Protein AF-0000000071890503 (afdb_homodimer)

InterPro domains:
  IPR001087 GDSL lipase/esterase [PF00657] (41-339)
  IPR035669 GDSL lipase/esterase-like, plant [cd01837] (39-349)
  IPR036514 SGNH hydrolase superfamily [G3DSA:3.40.50.1110] (27-346)
  IPR051058 GDSL Esterase/Lipase Enzyme [PTHR45648] (38-359)

Structure (mmCIF, N/CA/C/O backbone):
data_AF-0000000071890503-model_v1
#
loop_
_entity.id
_entity.type
_entity.pdbx_description
1 polymer 'GDSL esterase/lipase'
#
loop_
_atom_site.group_PDB
_atom_site.id
_atom_site.type_symbol
_atom_site.label_atom_id
_atom_site.label_alt_id
_atom_site.label_comp_id
_atom_site.label_asym_id
_atom_site.label_entity_id
_atom_site.label_seq_id
_atom_site.pdbx_PDB_ins_code
_atom_site.Cartn_x
_atom_site.Cartn_y
_atom_site.Cartn_z
_atom_site.occupancy
_atom_site.B_iso_or_equiv
_atom_site.auth_seq_id
_atom_site.auth_comp_id
_atom_site.auth_asym_id
_atom_site.auth_atom_id
_atom_site.pdbx_PDB_model_num
ATOM 1 N N . MET A 1 1 ? -29.281 -28.828 94.938 1 27.36 1 MET A N 1
ATOM 2 C CA . MET A 1 1 ? -28.656 -27.562 94.562 1 27.36 1 MET A CA 1
ATOM 3 C C . MET A 1 1 ? -28 -27.656 93.188 1 27.36 1 MET A C 1
ATOM 5 O O . MET A 1 1 ? -26.859 -28.125 93.062 1 27.36 1 MET A O 1
ATOM 9 N N . GLY A 1 2 ? -28.766 -28.156 92.25 1 29.73 2 GLY A N 1
ATOM 10 C CA . GLY A 1 2 ? -28.672 -28.719 90.875 1 29.73 2 GLY A CA 1
ATOM 11 C C . GLY A 1 2 ? -28.141 -27.75 89.875 1 29.73 2 GLY A C 1
ATOM 12 O O . GLY A 1 2 ? -28.641 -26.625 89.75 1 29.73 2 GLY A O 1
ATOM 13 N N . THR A 1 3 ? -26.781 -27.812 89.625 1 27.97 3 THR A N 1
ATOM 14 C CA . THR A 1 3 ? -25.75 -27.078 88.938 1 27.97 3 THR A CA 1
ATOM 15 C C . THR A 1 3 ? -26.109 -26.906 87.438 1 27.97 3 THR A C 1
ATOM 17 O O . THR A 1 3 ? -26.375 -27.891 86.75 1 27.97 3 THR A O 1
ATOM 20 N N . ASN A 1 4 ? -26.781 -25.828 87.062 1 25.95 4 ASN A N 1
ATOM 21 C CA . ASN A 1 4 ? -27.359 -25.344 85.812 1 25.95 4 ASN A CA 1
ATOM 22 C C . ASN A 1 4 ? -26.297 -25.109 84.75 1 25.95 4 ASN A C 1
ATOM 24 O O . ASN A 1 4 ? -25.594 -24.109 84.75 1 25.95 4 ASN A O 1
ATOM 28 N N . ASP A 1 5 ? -25.531 -26.094 84.375 1 23.98 5 ASP A N 1
ATOM 29 C CA . ASP A 1 5 ? -24.359 -26.031 83.5 1 23.98 5 ASP A CA 1
ATOM 30 C C . ASP A 1 5 ? -24.766 -25.562 82.062 1 23.98 5 ASP A C 1
ATOM 32 O O . ASP A 1 5 ? -25.422 -26.297 81.375 1 23.98 5 ASP A O 1
ATOM 36 N N . ARG A 1 6 ? -25.234 -24.359 81.938 1 25.8 6 ARG A N 1
ATOM 37 C CA . ARG A 1 6 ? -25.672 -23.844 80.688 1 25.8 6 ARG A CA 1
ATOM 38 C C . ARG A 1 6 ? -24.547 -23.938 79.625 1 25.8 6 ARG A C 1
ATOM 40 O O . ARG A 1 6 ? -23.406 -23.594 79.938 1 25.8 6 ARG A O 1
ATOM 47 N N . ALA A 1 7 ? -24.641 -24.859 78.562 1 24.58 7 ALA A N 1
ATOM 48 C CA . ALA A 1 7 ? -23.969 -25.266 77.312 1 24.58 7 ALA A CA 1
ATOM 49 C C . ALA A 1 7 ? -23.766 -24.078 76.375 1 24.58 7 ALA A C 1
ATOM 51 O O . ALA A 1 7 ? -24.75 -23.484 75.938 1 24.58 7 ALA A O 1
ATOM 52 N N . ALA A 1 8 ? -22.719 -23.203 76.625 1 25.36 8 ALA A N 1
ATOM 53 C CA . ALA A 1 8 ? -22.375 -22.078 75.75 1 25.36 8 ALA A CA 1
ATOM 54 C C . ALA A 1 8 ? -22.188 -22.5 74.312 1 25.36 8 ALA A C 1
ATOM 56 O O . ALA A 1 8 ? -21.328 -23.359 74 1 25.36 8 ALA A O 1
ATOM 57 N N . ILE A 1 9 ? -23.219 -22.609 73.5 1 24.77 9 ILE A N 1
ATOM 58 C CA . ILE A 1 9 ? -23.328 -22.953 72.062 1 24.77 9 ILE A CA 1
ATOM 59 C C . ILE A 1 9 ? -22.438 -22.031 71.25 1 24.77 9 ILE A C 1
ATOM 61 O O . ILE A 1 9 ? -22.625 -20.812 71.25 1 24.77 9 ILE A O 1
ATOM 65 N N . SER A 1 10 ? -21.078 -22.172 71.312 1 24.64 10 SER A N 1
ATOM 66 C CA . SER A 1 10 ? -20.156 -21.422 70.438 1 24.64 10 SER A CA 1
ATOM 67 C C . SER A 1 10 ? -20.578 -21.516 69 1 24.64 10 SER A C 1
ATOM 69 O O . SER A 1 10 ? -20.672 -22.609 68.438 1 24.64 10 SER A O 1
ATOM 71 N N . LEU A 1 11 ? -21.438 -20.641 68.5 1 27.09 11 LEU A N 1
ATOM 72 C CA . LEU A 1 11 ? -21.875 -20.438 67.125 1 27.09 11 LEU A CA 1
ATOM 73 C C . LEU A 1 11 ? -20.688 -20.156 66.25 1 27.09 11 LEU A C 1
ATOM 75 O O . LEU A 1 11 ? -19.969 -19.172 66.438 1 27.09 11 LEU A O 1
ATOM 79 N N . VAL A 1 12 ? -19.875 -21.141 65.875 1 27.2 12 VAL A N 1
ATOM 80 C CA . VAL A 1 12 ? -18.844 -21.062 64.812 1 27.2 12 VAL A CA 1
ATOM 81 C C . VAL A 1 12 ? -19.422 -20.5 63.531 1 27.2 12 VAL A C 1
ATOM 83 O O . VAL A 1 12 ? -20.344 -21.094 62.969 1 27.2 12 VAL A O 1
ATOM 86 N N . PHE A 1 13 ? -19.531 -19.156 63.438 1 28.05 13 PHE A N 1
ATOM 87 C CA . PHE A 1 13 ? -19.906 -18.484 62.219 1 28.05 13 PHE A CA 1
ATOM 88 C C . PHE A 1 13 ? -19 -18.891 61.062 1 28.05 13 PHE A C 1
ATOM 90 O O . PHE A 1 13 ? -17.766 -18.734 61.156 1 28.05 13 PHE A O 1
ATOM 97 N N . LEU A 1 14 ? -19.234 -20 60.438 1 27.98 14 LEU A N 1
ATOM 98 C CA . LEU A 1 14 ? -18.656 -20.422 59.156 1 27.98 14 LEU A CA 1
ATOM 99 C C . LEU A 1 14 ? -18.797 -19.328 58.125 1 27.98 14 LEU A C 1
ATOM 101 O O . LEU A 1 14 ? -19.922 -18.969 57.719 1 27.98 14 LEU A O 1
ATOM 105 N N . PHE A 1 15 ? -17.969 -18.281 58.25 1 30.55 15 PHE A N 1
ATOM 106 C CA . PHE A 1 15 ? -17.938 -17.297 57.188 1 30.55 15 PHE A CA 1
ATOM 107 C C . PHE A 1 15 ? -17.641 -17.984 55.844 1 30.55 15 PHE A C 1
ATOM 109 O O . PHE A 1 15 ? -16.609 -18.609 55.688 1 30.55 15 PHE A O 1
ATOM 116 N N . LEU A 1 16 ? -18.656 -18.531 55.219 1 29 16 LEU A N 1
ATOM 117 C CA . LEU A 1 16 ? -18.656 -18.938 53.812 1 29 16 LEU A CA 1
ATOM 118 C C . LEU A 1 16 ? -18.156 -17.812 52.938 1 29 16 LEU A C 1
ATOM 120 O O . LEU A 1 16 ? -18.781 -16.75 52.844 1 29 16 LEU A O 1
ATOM 124 N N . VAL A 1 17 ? -16.828 -17.656 52.906 1 31.91 17 VAL A N 1
ATOM 125 C CA . VAL A 1 17 ? -16.266 -16.781 51.906 1 31.91 17 VAL A CA 1
ATOM 126 C C . VAL A 1 17 ? -16.781 -17.188 50.531 1 31.91 17 VAL A C 1
ATOM 128 O O . VAL A 1 17 ? -16.516 -18.312 50.062 1 31.91 17 VAL A O 1
ATOM 131 N N . CYS A 1 18 ? -17.984 -16.75 50.156 1 29.52 18 CYS A N 1
ATOM 132 C CA . CYS A 1 18 ? -18.438 -16.812 48.781 1 29.52 18 CYS A CA 1
ATOM 133 C C . CYS A 1 18 ? -17.406 -16.219 47.844 1 29.52 18 CYS A C 1
ATOM 135 O O . CYS A 1 18 ? -17.109 -15.023 47.906 1 29.52 18 CYS A O 1
ATOM 137 N N . MET A 1 19 ? -16.391 -17.031 47.562 1 31.47 19 MET A N 1
ATOM 138 C CA . MET A 1 19 ? -15.547 -16.672 46.438 1 31.47 19 MET A CA 1
ATOM 139 C C . MET A 1 19 ? -16.406 -16.297 45.219 1 31.47 19 MET A C 1
ATOM 141 O O . MET A 1 19 ? -17.141 -17.141 44.688 1 31.47 19 MET A O 1
ATOM 145 N N . ALA A 1 20 ? -16.906 -15.047 45.188 1 32.53 20 ALA A N 1
ATOM 146 C CA . ALA A 1 20 ? -17.406 -14.492 43.906 1 32.53 20 ALA A CA 1
ATOM 147 C C . ALA A 1 20 ? -16.438 -14.742 42.781 1 32.53 20 ALA A C 1
ATOM 149 O O . ALA A 1 20 ? -15.328 -14.195 42.75 1 32.53 20 ALA A O 1
ATOM 150 N N . SER A 1 21 ? -16.484 -15.961 42.312 1 31.5 21 SER A N 1
ATOM 151 C CA . SER A 1 21 ? -15.828 -16.141 41.031 1 31.5 21 SER A CA 1
ATOM 152 C C . SER A 1 21 ? -16.25 -15.062 40.031 1 31.5 21 SER A C 1
ATOM 154 O O . SER A 1 21 ? -17.422 -14.953 39.688 1 31.5 21 SER A O 1
ATOM 156 N N . ARG A 1 22 ? -15.672 -13.898 40.156 1 32.53 22 ARG A N 1
ATOM 157 C CA . ARG A 1 22 ? -15.805 -13.008 39.031 1 32.53 22 ARG A CA 1
ATOM 158 C C . ARG A 1 22 ? -15.539 -13.75 37.719 1 32.53 22 ARG A C 1
ATOM 160 O O . ARG A 1 22 ? -14.438 -14.234 37.469 1 32.53 22 ARG A O 1
ATOM 167 N N . SER A 1 23 ? -16.609 -14.375 37.281 1 32.94 23 SER A N 1
ATOM 168 C CA . SER A 1 23 ? -16.531 -14.727 35.875 1 32.94 23 SER A CA 1
ATOM 169 C C . SER A 1 23 ? -16.078 -13.531 35.031 1 32.94 23 SER A C 1
ATOM 171 O O . SER A 1 23 ? -16.766 -12.508 34.969 1 32.94 23 SER A O 1
ATOM 173 N N . SER A 1 24 ? -14.812 -13.336 35 1 34.53 24 SER A N 1
ATOM 174 C CA . SER A 1 24 ? -14.352 -12.469 33.906 1 34.53 24 SER A CA 1
ATOM 175 C C . SER A 1 24 ? -15.016 -12.82 32.594 1 34.53 24 SER A C 1
ATOM 177 O O . SER A 1 24 ? -14.781 -13.898 32.062 1 34.53 24 SER A O 1
ATOM 179 N N . CYS A 1 25 ? -16.234 -12.383 32.469 1 33.06 25 CYS A N 1
ATOM 180 C CA . CYS A 1 25 ? -16.703 -12.328 31.078 1 33.06 25 CYS A CA 1
ATOM 181 C C . CYS A 1 25 ? -15.664 -11.672 30.172 1 33.06 25 CYS A C 1
ATOM 183 O O . CYS A 1 25 ? -15.492 -10.453 30.203 1 33.06 25 CYS A O 1
ATOM 185 N N . SER A 1 26 ? -14.594 -12.383 30.047 1 34.53 26 SER A N 1
ATOM 186 C CA . SER A 1 26 ? -13.867 -11.953 28.844 1 34.53 26 SER A CA 1
ATOM 187 C C . SER A 1 26 ? -14.805 -11.773 27.656 1 34.53 26 SER A C 1
ATOM 189 O O . SER A 1 26 ? -15.469 -12.719 27.234 1 34.53 26 SER A O 1
ATOM 191 N N . LEU A 1 27 ? -15.523 -10.695 27.672 1 33.91 27 LEU A N 1
ATOM 192 C CA . LEU A 1 27 ? -16.078 -10.344 26.359 1 33.91 27 LEU A CA 1
ATOM 193 C C . LEU A 1 27 ? -15.078 -10.648 25.25 1 33.91 27 LEU A C 1
ATOM 195 O O . LEU A 1 27 ? -14.086 -9.938 25.094 1 33.91 27 LEU A O 1
ATOM 199 N N . GLY A 1 28 ? -14.836 -11.922 25.031 1 34.84 28 GLY A N 1
ATOM 200 C CA . GLY A 1 28 ? -14.211 -12.227 23.766 1 34.84 28 GLY A CA 1
ATOM 201 C C . GLY A 1 28 ? -14.781 -11.414 22.609 1 34.84 28 GLY A C 1
ATOM 202 O O . GLY A 1 28 ? -15.977 -11.477 22.344 1 34.84 28 GLY A O 1
ATOM 203 N N . SER A 1 29 ? -14.375 -10.219 22.438 1 37.06 29 SER A N 1
ATOM 204 C CA . SER A 1 29 ? -14.68 -9.648 21.125 1 37.06 29 SER A CA 1
ATOM 205 C C . SER A 1 29 ? -14.711 -10.727 20.047 1 37.06 29 SER A C 1
ATOM 207 O O . SER A 1 29 ? -13.695 -11.383 19.797 1 37.06 29 SER A O 1
ATOM 209 N N . SER A 1 30 ? -15.742 -11.43 20 1 38.72 30 SER A N 1
ATOM 210 C CA . SER A 1 30 ? -15.906 -12.352 18.875 1 38.72 30 SER A CA 1
ATOM 211 C C . SER A 1 30 ? -15.422 -11.727 17.578 1 38.72 30 SER A C 1
ATOM 213 O O . SER A 1 30 ? -16.062 -10.828 17.031 1 38.72 30 SER A O 1
ATOM 215 N N . GLU A 1 31 ? -14.266 -11.516 17.5 1 43.81 31 GLU A N 1
ATOM 216 C CA . GLU A 1 31 ? -13.812 -11.203 16.141 1 43.81 31 GLU A CA 1
ATOM 217 C C . GLU A 1 31 ? -14.602 -12 15.109 1 43.81 31 GLU A C 1
ATOM 219 O O . GLU A 1 31 ? -14.695 -13.227 15.195 1 43.81 31 GLU A O 1
ATOM 224 N N . VAL A 1 32 ? -15.664 -11.492 14.633 1 46.5 32 VAL A N 1
ATOM 225 C CA . VAL A 1 32 ? -16.375 -12.094 13.516 1 46.5 32 VAL A CA 1
ATOM 226 C C . VAL A 1 32 ? -15.383 -12.727 12.547 1 46.5 32 VAL A C 1
ATOM 228 O O . VAL A 1 32 ? -14.562 -12.031 11.945 1 46.5 32 VAL A O 1
ATOM 231 N N . GLN A 1 33 ? -15.008 -13.914 12.93 1 51.62 33 GLN A N 1
ATOM 232 C CA . GLN A 1 33 ? -14.141 -14.656 12.023 1 51.62 33 GLN A CA 1
ATOM 233 C C . GLN A 1 33 ? -14.805 -14.844 10.664 1 51.62 33 GLN A C 1
ATOM 235 O O . GLN A 1 33 ? -15.898 -15.406 10.57 1 51.62 33 GLN A O 1
ATOM 240 N N . ARG A 1 34 ? -14.484 -14.047 9.617 1 61.59 34 ARG A N 1
ATOM 241 C CA . ARG A 1 34 ? -14.914 -14.273 8.242 1 61.59 34 ARG A CA 1
ATOM 242 C C . ARG A 1 34 ? -14.68 -15.719 7.824 1 61.59 34 ARG A C 1
ATOM 244 O O . ARG A 1 34 ? -13.594 -16.266 8.039 1 61.59 34 ARG A O 1
ATOM 251 N N . ARG A 1 35 ? -15.719 -16.406 7.527 1 79.56 35 ARG A N 1
ATOM 252 C CA . ARG A 1 35 ? -15.633 -17.75 6.969 1 79.56 35 ARG A CA 1
ATOM 253 C C . ARG A 1 35 ? -15.211 -17.719 5.504 1 79.56 35 ARG A C 1
ATOM 255 O O . ARG A 1 35 ? -15.586 -16.797 4.773 1 79.56 35 ARG A O 1
ATOM 262 N N . SER A 1 36 ? -14.375 -18.672 5.133 1 90.06 36 SER A N 1
ATOM 263 C CA . SER A 1 36 ? -13.953 -18.781 3.74 1 90.06 36 SER A CA 1
ATOM 264 C C . SER A 1 36 ? -15.156 -18.969 2.816 1 90.06 36 SER A C 1
ATOM 266 O O . SER A 1 36 ? -16.125 -19.656 3.176 1 90.06 36 SER A O 1
ATOM 268 N N . VAL A 1 37 ? -15.055 -18.375 1.689 1 93.75 37 VAL A N 1
ATOM 269 C CA . VAL A 1 37 ? -16.172 -18.391 0.752 1 93.75 37 VAL A CA 1
ATOM 270 C C . VAL A 1 37 ? -16.109 -19.656 -0.095 1 93.75 37 VAL A C 1
ATOM 272 O O . VAL A 1 37 ? -17.047 -19.969 -0.827 1 93.75 37 VAL A O 1
ATOM 275 N N . VAL A 1 38 ? -14.984 -20.422 -0.048 1 96.38 38 VAL A N 1
ATOM 276 C CA . VAL A 1 38 ? -14.789 -21.719 -0.678 1 96.38 38 VAL A CA 1
ATOM 277 C C . VAL A 1 38 ? -14.203 -22.703 0.334 1 96.38 38 VAL A C 1
ATOM 279 O O . VAL A 1 38 ? -13.578 -22.297 1.316 1 96.38 38 VAL A O 1
ATOM 282 N N . PRO A 1 39 ? -14.438 -23.969 0.102 1 95.38 39 PRO A N 1
ATOM 283 C CA . PRO A 1 39 ? -13.945 -24.938 1.093 1 95.38 39 PRO A CA 1
ATOM 284 C C . PRO A 1 39 ? -12.422 -25 1.157 1 95.38 39 PRO A C 1
ATOM 286 O O . PRO A 1 39 ? -11.852 -25.125 2.242 1 95.38 39 PRO A O 1
ATOM 289 N N . SER A 1 40 ? -11.812 -24.969 -0.055 1 97.25 40 SER A N 1
ATOM 290 C CA . SER A 1 40 ? -10.367 -25.141 -0.14 1 97.25 40 SER A CA 1
ATOM 291 C C . SER A 1 40 ? -9.781 -24.344 -1.293 1 97.25 40 SER A C 1
ATOM 293 O O . SER A 1 40 ? -10.516 -23.906 -2.186 1 97.25 40 SER A O 1
ATOM 295 N N . ILE A 1 41 ? -8.508 -24.109 -1.149 1 98.69 41 ILE A N 1
ATOM 296 C CA . ILE A 1 41 ? -7.742 -23.578 -2.268 1 98.69 41 ILE A CA 1
ATOM 297 C C . ILE A 1 41 ? -6.582 -24.516 -2.594 1 98.69 41 ILE A C 1
ATOM 299 O O . ILE A 1 41 ? -5.828 -24.906 -1.702 1 98.69 41 ILE A O 1
ATOM 303 N N . TYR A 1 42 ? -6.473 -24.922 -3.826 1 98.94 42 TYR A N 1
ATOM 304 C CA . TYR A 1 42 ? -5.375 -25.719 -4.348 1 98.94 42 TYR A CA 1
ATOM 305 C C . TYR A 1 42 ? -4.52 -24.922 -5.316 1 98.94 42 TYR A C 1
ATOM 307 O O . TYR A 1 42 ? -5.031 -24.375 -6.297 1 98.94 42 TYR A O 1
ATOM 315 N N . VAL A 1 43 ? -3.184 -24.875 -5.027 1 98.94 43 VAL A N 1
ATOM 316 C CA . VAL A 1 43 ? -2.307 -23.953 -5.746 1 98.94 43 VAL A CA 1
ATOM 317 C C . VAL A 1 43 ? -1.252 -24.75 -6.516 1 98.94 43 VAL A C 1
ATOM 319 O O . VAL A 1 43 ? -0.627 -25.656 -5.969 1 98.94 43 VAL A O 1
ATOM 322 N N . PHE A 1 44 ? -1.066 -24.422 -7.773 1 98.94 44 PHE A N 1
ATOM 323 C CA . PHE A 1 44 ? -0.078 -25.016 -8.672 1 98.94 44 PHE A CA 1
ATOM 324 C C . PHE A 1 44 ? 0.753 -23.922 -9.344 1 98.94 44 PHE A C 1
ATOM 326 O O . PHE A 1 44 ? 0.245 -22.844 -9.641 1 98.94 44 PHE A O 1
ATOM 333 N N . GLY A 1 45 ? 2.012 -24.25 -9.508 1 98.81 45 GLY A N 1
ATOM 334 C CA . GLY A 1 45 ? 2.713 -23.25 -10.289 1 98.81 45 GLY A CA 1
ATOM 335 C C . GLY A 1 45 ? 4.168 -23.094 -9.891 1 98.81 45 GLY A C 1
ATOM 336 O O . GLY A 1 45 ? 4.863 -24.078 -9.664 1 98.81 45 GLY A O 1
ATOM 337 N N . ASP A 1 46 ? 4.602 -21.875 -9.938 1 98.62 46 ASP A N 1
ATOM 338 C CA . ASP A 1 46 ? 6.016 -21.531 -9.859 1 98.62 46 ASP A CA 1
ATOM 339 C C . ASP A 1 46 ? 6.312 -20.688 -8.625 1 98.62 46 ASP A C 1
ATOM 341 O O . ASP A 1 46 ? 5.609 -20.797 -7.613 1 98.62 46 ASP A O 1
ATOM 345 N N . SER A 1 47 ? 7.43 -19.938 -8.656 1 98.56 47 SER A N 1
ATOM 346 C CA . SER A 1 47 ? 7.953 -19.234 -7.496 1 98.56 47 SER A CA 1
ATOM 347 C C . SER A 1 47 ? 7.012 -18.109 -7.062 1 98.56 47 SER A C 1
ATOM 349 O O . SER A 1 47 ? 7.062 -17.656 -5.918 1 98.56 47 SER A O 1
ATOM 351 N N . LEU A 1 48 ? 6.098 -17.625 -7.938 1 98.5 48 LEU A N 1
ATOM 352 C CA . LEU A 1 48 ? 5.184 -16.547 -7.605 1 98.5 48 LEU A CA 1
ATOM 353 C C . LEU A 1 48 ? 4.137 -17 -6.594 1 98.5 48 LEU A C 1
ATOM 355 O O . LEU A 1 48 ? 3.49 -16.172 -5.945 1 98.5 48 LEU A O 1
ATOM 359 N N . VAL A 1 49 ? 3.975 -18.406 -6.516 1 98.75 49 VAL A N 1
ATOM 360 C CA . VAL A 1 49 ? 2.893 -18.906 -5.668 1 98.75 49 VAL A CA 1
ATOM 361 C C . VAL A 1 49 ? 3.395 -20.062 -4.812 1 98.75 49 VAL A C 1
ATOM 363 O O . VAL A 1 49 ? 2.613 -20.703 -4.109 1 98.75 49 VAL A O 1
ATOM 366 N N . ASP A 1 50 ? 4.699 -20.359 -4.863 1 98.75 50 ASP A N 1
ATOM 367 C CA . ASP A 1 50 ? 5.281 -21.359 -3.967 1 98.75 50 ASP A CA 1
ATOM 368 C C . ASP A 1 50 ? 5.324 -20.844 -2.531 1 98.75 50 ASP A C 1
ATOM 370 O O . ASP A 1 50 ? 5.918 -19.797 -2.26 1 98.75 50 ASP A O 1
ATOM 374 N N . VAL A 1 51 ? 4.754 -21.625 -1.667 1 98.25 51 VAL A N 1
ATOM 375 C CA . VAL A 1 51 ? 4.688 -21.172 -0.283 1 98.25 51 VAL A CA 1
ATOM 376 C C . VAL A 1 51 ? 5.672 -21.969 0.571 1 98.25 51 VAL A C 1
ATOM 378 O O . VAL A 1 51 ? 5.559 -22 1.799 1 98.25 51 VAL A O 1
ATOM 381 N N . GLY A 1 52 ? 6.562 -22.75 -0.12 1 98 52 GLY A N 1
ATOM 382 C CA . GLY A 1 52 ? 7.605 -23.344 0.704 1 98 52 GLY A CA 1
ATOM 383 C C . GLY A 1 52 ? 8.055 -24.719 0.219 1 98 52 GLY A C 1
ATOM 384 O O . GLY A 1 52 ? 8.977 -25.297 0.778 1 98 52 GLY A O 1
ATOM 385 N N . ASN A 1 53 ? 7.461 -25.297 -0.817 1 98.75 53 ASN A N 1
ATOM 386 C CA . ASN A 1 53 ? 7.801 -26.641 -1.27 1 98.75 53 ASN A CA 1
ATOM 387 C C . ASN A 1 53 ? 9.281 -26.75 -1.62 1 98.75 53 ASN A C 1
ATOM 389 O O . ASN A 1 53 ? 9.922 -27.766 -1.303 1 98.75 53 ASN A O 1
ATOM 393 N N . ASN A 1 54 ? 9.812 -25.734 -2.234 1 98.38 54 ASN A N 1
ATOM 394 C CA . ASN A 1 54 ? 11.188 -25.812 -2.719 1 98.38 54 ASN A CA 1
ATOM 395 C C . ASN A 1 54 ? 12.18 -26.031 -1.573 1 98.38 54 ASN A C 1
ATOM 397 O O . ASN A 1 54 ? 13.227 -26.641 -1.763 1 98.38 54 ASN A O 1
ATOM 401 N N . ASN A 1 55 ? 11.867 -25.531 -0.425 1 97.5 55 ASN A N 1
ATOM 402 C CA . ASN A 1 55 ? 12.766 -25.672 0.717 1 97.5 55 ASN A CA 1
ATOM 403 C C . ASN A 1 55 ? 12.883 -27.125 1.169 1 97.5 55 ASN A C 1
ATOM 405 O O . ASN A 1 55 ? 13.773 -27.469 1.949 1 97.5 55 ASN A O 1
ATOM 409 N N . PHE A 1 56 ? 12.062 -28.016 0.665 1 97.88 56 PHE A N 1
ATOM 410 C CA . PHE A 1 56 ? 12.055 -29.422 1.043 1 97.88 56 PHE A CA 1
ATOM 411 C C . PHE A 1 56 ? 12.484 -30.312 -0.128 1 97.88 56 PHE A C 1
ATOM 413 O O . PHE A 1 56 ? 12.344 -31.531 -0.075 1 97.88 56 PHE A O 1
ATOM 420 N N . LEU A 1 57 ? 12.922 -29.719 -1.196 1 98.06 57 LEU A N 1
ATOM 421 C CA . LEU A 1 57 ? 13.469 -30.438 -2.338 1 98.06 57 LEU A CA 1
ATOM 422 C C . LEU A 1 57 ? 14.992 -30.469 -2.279 1 98.06 57 LEU A C 1
ATOM 424 O O . LEU A 1 57 ? 15.617 -29.516 -1.791 1 98.06 57 LEU A O 1
ATOM 428 N N . PRO A 1 58 ? 15.586 -31.5 -2.74 1 96.44 58 PRO A N 1
ATOM 429 C CA . PRO A 1 58 ? 17.047 -31.516 -2.824 1 96.44 58 PRO A CA 1
ATOM 430 C C . PRO A 1 58 ? 17.578 -30.641 -3.945 1 96.44 58 PRO A C 1
ATOM 432 O O . PRO A 1 58 ? 16.844 -30.281 -4.871 1 96.44 58 PRO A O 1
ATOM 435 N N . PRO A 1 59 ? 18.938 -30.203 -3.762 1 93.69 59 PRO A N 1
ATOM 436 C CA . PRO A 1 59 ? 19.547 -29.562 -4.934 1 93.69 59 PRO A CA 1
ATOM 437 C C . PRO A 1 59 ? 19.375 -30.391 -6.207 1 93.69 59 PRO A C 1
ATOM 439 O O . PRO A 1 59 ? 19.312 -31.625 -6.148 1 93.69 59 PRO A O 1
ATOM 442 N N . PRO A 1 60 ? 19.141 -29.703 -7.273 1 95.06 60 PRO A N 1
ATOM 443 C CA . PRO A 1 60 ? 19.484 -28.297 -7.547 1 95.06 60 PRO A CA 1
ATOM 444 C C . PRO A 1 60 ? 18.266 -27.375 -7.469 1 95.06 60 PRO A C 1
ATOM 446 O O . PRO A 1 60 ? 18.328 -26.234 -7.949 1 95.06 60 PRO A O 1
ATOM 449 N N . ALA A 1 61 ? 17.156 -27.812 -6.922 1 95.69 61 ALA A N 1
ATOM 450 C CA . ALA A 1 61 ? 15.992 -26.922 -6.797 1 95.69 61 ALA A CA 1
ATOM 451 C C . ALA A 1 61 ? 16.359 -25.672 -6.012 1 95.69 61 ALA A C 1
ATOM 453 O O . ALA A 1 61 ? 16.969 -25.75 -4.949 1 95.69 61 ALA A O 1
ATOM 454 N N . PRO A 1 62 ? 15.977 -24.516 -6.555 1 94.25 62 PRO A N 1
ATOM 455 C CA . PRO A 1 62 ? 16.266 -23.312 -5.781 1 94.25 62 PRO A CA 1
ATOM 456 C C . PRO A 1 62 ? 15.477 -23.25 -4.473 1 94.25 62 PRO A C 1
ATOM 458 O O . PRO A 1 62 ? 14.312 -23.656 -4.426 1 94.25 62 PRO A O 1
ATOM 461 N N . ARG A 1 63 ? 16.172 -22.781 -3.447 1 95 63 ARG A N 1
ATOM 462 C CA . ARG A 1 63 ? 15.531 -22.625 -2.146 1 95 63 ARG A CA 1
ATOM 463 C C . ARG A 1 63 ? 15.328 -21.156 -1.814 1 95 63 ARG A C 1
ATOM 465 O O . ARG A 1 63 ? 16.125 -20.312 -2.207 1 95 63 ARG A O 1
ATOM 472 N N . ALA A 1 64 ? 14.227 -20.844 -1.207 1 96.25 64 ALA A N 1
ATOM 473 C CA . ALA A 1 64 ? 13.93 -19.5 -0.747 1 96.25 64 ALA A CA 1
ATOM 474 C C . ALA A 1 64 ? 14.203 -19.359 0.747 1 96.25 64 ALA A C 1
ATOM 476 O O . ALA A 1 64 ? 13.273 -19.25 1.55 1 96.25 64 ALA A O 1
ATOM 477 N N . LEU A 1 65 ? 15.438 -19.281 1.052 1 94.81 65 LEU A N 1
ATOM 478 C CA . LEU A 1 65 ? 15.891 -19.141 2.432 1 94.81 65 LEU A CA 1
ATOM 479 C C . LEU A 1 65 ? 16.078 -17.672 2.789 1 94.81 65 LEU A C 1
ATOM 481 O O . LEU A 1 65 ? 16.031 -16.797 1.915 1 94.81 65 LEU A O 1
ATOM 485 N N . SER A 1 66 ? 16.344 -17.453 4.047 1 93.62 66 SER A N 1
ATOM 486 C CA . SER A 1 66 ? 16.562 -16.078 4.461 1 93.62 66 SER A CA 1
ATOM 487 C C . SER A 1 66 ? 17.562 -15.383 3.539 1 93.62 66 SER A C 1
ATOM 489 O O . SER A 1 66 ? 18.547 -15.984 3.115 1 93.62 66 SER A O 1
ATOM 491 N N . PRO A 1 67 ? 17.281 -14.047 3.115 1 96 67 PRO A N 1
ATOM 492 C CA . PRO A 1 67 ? 16.328 -13.125 3.723 1 96 67 PRO A CA 1
ATOM 493 C C . PRO A 1 67 ? 14.938 -13.203 3.078 1 96 67 PRO A C 1
ATOM 495 O O . PRO A 1 67 ? 14.086 -12.352 3.334 1 96 67 PRO A O 1
ATOM 498 N N . TYR A 1 68 ? 14.695 -14.203 2.234 1 96.94 68 TYR A N 1
ATOM 499 C CA . TYR A 1 68 ? 13.312 -14.469 1.85 1 96.94 68 TYR A CA 1
ATOM 500 C C . TYR A 1 68 ? 12.438 -14.68 3.076 1 96.94 68 TYR A C 1
ATOM 502 O O . TYR A 1 68 ? 12.852 -15.352 4.027 1 96.94 68 TYR A O 1
ATOM 510 N N . GLY A 1 69 ? 11.305 -14.031 3.09 1 96.38 69 GLY A N 1
ATOM 511 C CA . GLY A 1 69 ? 10.383 -14.18 4.203 1 96.38 69 GLY A CA 1
ATOM 512 C C . GLY A 1 69 ? 10.766 -13.344 5.41 1 96.38 69 GLY A C 1
ATOM 513 O O . GLY A 1 69 ? 10.234 -13.547 6.504 1 96.38 69 GLY A O 1
ATOM 514 N N . ILE A 1 70 ? 11.594 -12.414 5.285 1 95.69 70 ILE A N 1
ATOM 515 C CA . ILE A 1 70 ? 12.18 -11.68 6.402 1 95.69 70 ILE A CA 1
ATOM 516 C C . ILE A 1 70 ? 11.094 -10.906 7.141 1 95.69 70 ILE A C 1
ATOM 518 O O . ILE A 1 70 ? 11.18 -10.695 8.352 1 95.69 70 ILE A O 1
ATOM 522 N N . ASP A 1 71 ? 10.039 -10.531 6.52 1 94.44 71 ASP A N 1
ATOM 523 C CA . ASP A 1 71 ? 9.023 -9.68 7.133 1 94.44 71 ASP A CA 1
ATOM 524 C C . ASP A 1 71 ? 7.926 -10.523 7.781 1 94.44 71 ASP A C 1
ATOM 526 O O . ASP A 1 71 ? 7.121 -10.016 8.562 1 94.44 71 ASP A O 1
ATOM 530 N N . SER A 1 72 ? 7.758 -11.711 7.484 1 88.25 72 SER A N 1
ATOM 531 C CA . SER A 1 72 ? 6.73 -12.586 8.047 1 88.25 72 SER A CA 1
ATOM 532 C C . SER A 1 72 ? 7.352 -13.711 8.867 1 88.25 72 SER A C 1
ATOM 534 O O . SER A 1 72 ? 6.641 -14.477 9.523 1 88.25 72 SER A O 1
ATOM 536 N N . SER A 1 73 ? 8.625 -13.828 8.789 1 85 73 SER A N 1
ATOM 537 C CA . SER A 1 73 ? 9.375 -14.922 9.398 1 85 73 SER A CA 1
ATOM 538 C C . SER A 1 73 ? 8.961 -16.266 8.805 1 85 73 SER A C 1
ATOM 540 O O . SER A 1 73 ? 8.961 -17.281 9.508 1 85 73 SER A O 1
ATOM 542 N N . LEU A 1 74 ? 8.438 -16.203 7.605 1 86.06 74 LEU A N 1
ATOM 543 C CA . LEU A 1 74 ? 8.055 -17.406 6.867 1 86.06 74 LEU A CA 1
ATOM 544 C C . LEU A 1 74 ? 8.883 -17.547 5.594 1 86.06 74 LEU A C 1
ATOM 546 O O . LEU A 1 74 ? 8.492 -17.047 4.539 1 86.06 74 LEU A O 1
ATOM 550 N N . THR A 1 75 ? 9.961 -18.359 5.715 1 87.5 75 THR A N 1
ATOM 551 C CA . THR A 1 75 ? 10.758 -18.641 4.531 1 87.5 75 THR A CA 1
ATOM 552 C C . THR A 1 75 ? 10.008 -19.562 3.572 1 87.5 75 THR A C 1
ATOM 554 O O . THR A 1 75 ? 8.922 -20.047 3.898 1 87.5 75 THR A O 1
ATOM 557 N N . GLY A 1 76 ? 10.492 -19.656 2.334 1 96.12 76 GLY A N 1
ATOM 558 C CA . GLY A 1 76 ? 9.906 -20.547 1.341 1 96.12 76 GLY A CA 1
ATOM 559 C C . GLY A 1 76 ? 9.188 -19.812 0.23 1 96.12 76 GLY A C 1
ATOM 560 O O . GLY A 1 76 ? 8.969 -20.359 -0.85 1 96.12 76 GLY A O 1
ATOM 561 N N . ARG A 1 77 ? 8.875 -18.609 0.539 1 97.75 77 ARG A N 1
ATOM 562 C CA . ARG A 1 77 ? 8.328 -17.734 -0.492 1 97.75 77 ARG A CA 1
ATOM 563 C C . ARG A 1 77 ? 9.43 -16.906 -1.146 1 97.75 77 ARG A C 1
ATOM 565 O O . ARG A 1 77 ? 10.289 -16.344 -0.458 1 97.75 77 ARG A O 1
ATOM 572 N N . PHE A 1 78 ? 9.422 -16.844 -2.426 1 98 78 PHE A N 1
ATOM 573 C CA . PHE A 1 78 ? 10.43 -16.078 -3.141 1 98 78 PHE A CA 1
ATOM 574 C C . PHE A 1 78 ? 10.078 -14.586 -3.119 1 98 78 PHE A C 1
ATOM 576 O O . PHE A 1 78 ? 9.977 -13.953 -4.172 1 98 78 PHE A O 1
ATOM 583 N N . THR A 1 79 ? 9.906 -14.039 -1.959 1 98.31 79 THR A N 1
ATOM 584 C CA . THR A 1 79 ? 9.625 -12.641 -1.643 1 98.31 79 THR A CA 1
ATOM 585 C C . THR A 1 79 ? 9.938 -12.344 -0.177 1 98.31 79 THR A C 1
ATOM 587 O O . THR A 1 79 ? 10.391 -13.227 0.557 1 98.31 79 THR A O 1
ATOM 590 N N . ASN A 1 80 ? 9.75 -11.109 0.279 1 97.88 80 ASN A N 1
ATOM 591 C CA . ASN A 1 80 ? 10.117 -10.695 1.631 1 97.88 80 ASN A CA 1
ATOM 592 C C . ASN A 1 80 ? 9.055 -11.109 2.648 1 97.88 80 ASN A C 1
ATOM 594 O O . ASN A 1 80 ? 9.273 -11.008 3.855 1 97.88 80 ASN A O 1
ATOM 598 N N . GLY A 1 81 ? 7.895 -11.555 2.17 1 97.69 81 GLY A N 1
ATOM 599 C CA . GLY A 1 81 ? 6.777 -11.938 3.02 1 97.69 81 GLY A CA 1
ATOM 600 C C . GLY A 1 81 ? 5.77 -12.828 2.318 1 97.69 81 GLY A C 1
ATOM 601 O O . GLY A 1 81 ? 6.129 -13.883 1.793 1 97.69 81 GLY A O 1
ATOM 602 N N . TYR A 1 82 ? 4.488 -12.383 2.213 1 97.62 82 TYR A N 1
ATOM 603 C CA . TYR A 1 82 ? 3.418 -13.156 1.598 1 97.62 82 TYR A CA 1
ATOM 604 C C . TYR A 1 82 ? 3.426 -12.992 0.082 1 97.62 82 TYR A C 1
ATOM 606 O O . TYR A 1 82 ? 3.668 -11.898 -0.428 1 97.62 82 TYR A O 1
ATOM 614 N N . ASN A 1 83 ? 3.193 -14.102 -0.589 1 98.19 83 ASN A N 1
ATOM 615 C CA . ASN A 1 83 ? 3.086 -14.031 -2.043 1 98.19 83 ASN A CA 1
ATOM 616 C C . ASN A 1 83 ? 1.641 -14.188 -2.508 1 98.19 83 ASN A C 1
ATOM 618 O O . ASN A 1 83 ? 0.711 -14.062 -1.709 1 98.19 83 ASN A O 1
ATOM 622 N N . LEU A 1 84 ? 1.412 -14.367 -3.756 1 98.06 84 LEU A N 1
ATOM 623 C CA . LEU A 1 84 ? 0.063 -14.297 -4.309 1 98.06 84 LEU A CA 1
ATOM 624 C C . LEU A 1 84 ? -0.787 -15.461 -3.811 1 98.06 84 LEU A C 1
ATOM 626 O O . LEU A 1 84 ? -1.998 -15.32 -3.629 1 98.06 84 LEU A O 1
ATOM 630 N N . ALA A 1 85 ? -0.186 -16.641 -3.596 1 98.56 85 ALA A N 1
ATOM 631 C CA . ALA A 1 85 ? -0.952 -17.75 -3.035 1 98.56 85 ALA A CA 1
ATOM 632 C C . ALA A 1 85 ? -1.51 -17.391 -1.661 1 98.56 85 ALA A C 1
ATOM 634 O O . ALA A 1 85 ? -2.674 -17.672 -1.363 1 98.56 85 ALA A O 1
ATOM 635 N N . ASP A 1 86 ? -0.705 -16.766 -0.844 1 98 86 ASP A N 1
ATOM 636 C CA . ASP A 1 86 ? -1.11 -16.344 0.491 1 98 86 ASP A CA 1
ATOM 637 C C . ASP A 1 86 ? -2.242 -15.32 0.418 1 98 86 ASP A C 1
ATOM 639 O O . ASP A 1 86 ? -3.248 -15.445 1.117 1 98 86 ASP A O 1
ATOM 643 N N . LEU A 1 87 ? -2.02 -14.375 -0.403 1 97.62 87 LEU A N 1
ATOM 644 C CA . LEU A 1 87 ? -2.896 -13.203 -0.4 1 97.62 87 LEU A CA 1
ATOM 645 C C . LEU A 1 87 ? -4.227 -13.523 -1.076 1 97.62 87 LEU A C 1
ATOM 647 O O . LEU A 1 87 ? -5.266 -12.992 -0.688 1 97.62 87 LEU A O 1
ATOM 651 N N . VAL A 1 88 ? -4.188 -14.375 -2.09 1 98.38 88 VAL A N 1
ATOM 652 C CA . VAL A 1 88 ? -5.438 -14.852 -2.678 1 98.38 88 VAL A CA 1
ATOM 653 C C . VAL A 1 88 ? -6.227 -15.648 -1.639 1 98.38 88 VAL A C 1
ATOM 655 O O . VAL A 1 88 ? -7.434 -15.453 -1.485 1 98.38 88 VAL A O 1
ATOM 658 N N . ALA A 1 89 ? -5.547 -16.531 -0.918 1 98 89 ALA A N 1
ATOM 659 C CA . ALA A 1 89 ? -6.211 -17.297 0.135 1 98 89 ALA A CA 1
ATOM 660 C C . ALA A 1 89 ? -6.863 -16.375 1.158 1 98 89 ALA A C 1
ATOM 662 O O . ALA A 1 89 ? -8 -16.609 1.575 1 98 89 ALA A O 1
ATOM 663 N N . ARG A 1 90 ? -6.176 -15.359 1.49 1 95.56 90 ARG A N 1
ATOM 664 C CA . ARG A 1 90 ? -6.707 -14.406 2.457 1 95.56 90 ARG A CA 1
ATOM 665 C C . ARG A 1 90 ? -7.961 -13.727 1.924 1 95.56 90 ARG A C 1
ATOM 667 O O . ARG A 1 90 ? -8.93 -13.539 2.66 1 95.56 90 ARG A O 1
ATOM 674 N N . ARG A 1 91 ? -7.965 -13.344 0.664 1 95.25 91 ARG A N 1
ATOM 675 C CA . ARG A 1 91 ? -9.117 -12.688 0.062 1 95.25 91 ARG A CA 1
ATOM 676 C C . ARG A 1 91 ? -10.305 -13.641 -0.027 1 95.25 91 ARG A C 1
ATOM 678 O O . ARG A 1 91 ? -11.461 -13.203 -0.034 1 95.25 91 ARG A O 1
ATOM 685 N N . LEU A 1 92 ? -9.977 -14.906 -0.07 1 96.44 92 LEU A N 1
ATOM 686 C CA . LEU A 1 92 ? -11.031 -15.922 -0.119 1 96.44 92 LEU A CA 1
ATOM 687 C C . LEU A 1 92 ? -11.562 -16.219 1.278 1 96.44 92 LEU A C 1
ATOM 689 O O . LEU A 1 92 ? -12.477 -17.031 1.438 1 96.44 92 LEU A O 1
ATOM 693 N N . GLY A 1 93 ? -10.969 -15.641 2.318 1 93.38 93 GLY A N 1
ATOM 694 C CA . GLY A 1 93 ? -11.508 -15.711 3.668 1 93.38 93 GLY A CA 1
ATOM 695 C C . GLY A 1 93 ? -10.766 -16.688 4.555 1 93.38 93 GLY A C 1
ATOM 696 O O . GLY A 1 93 ? -11.164 -16.922 5.699 1 93.38 93 GLY A O 1
ATOM 697 N N . PHE A 1 94 ? -9.695 -17.234 4.062 1 95.19 94 PHE A N 1
ATOM 698 C CA . PHE A 1 94 ? -8.93 -18.172 4.875 1 95.19 94 PHE A CA 1
ATOM 699 C C . PHE A 1 94 ? -8.086 -17.438 5.906 1 95.19 94 PHE A C 1
ATOM 701 O O . PHE A 1 94 ? -7.52 -16.391 5.613 1 95.19 94 PHE A O 1
ATOM 708 N N . THR 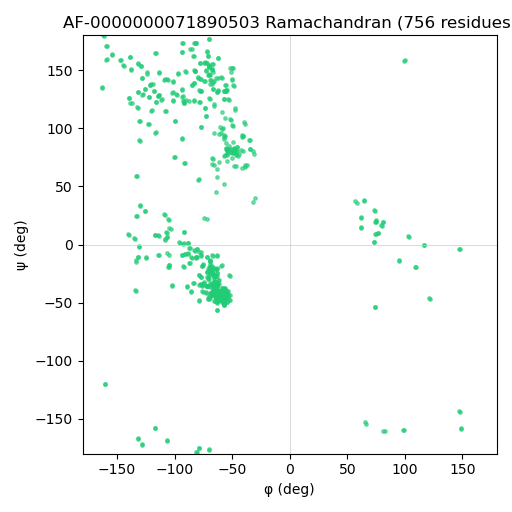A 1 95 ? -7.965 -17.969 7.07 1 90.38 95 THR A N 1
ATOM 709 C CA . THR A 1 95 ? -7.121 -17.406 8.117 1 90.38 95 THR A CA 1
ATOM 710 C C . THR A 1 95 ? -5.688 -17.906 7.988 1 90.38 95 THR A C 1
ATOM 712 O O . THR A 1 95 ? -4.766 -17.328 8.57 1 90.38 95 THR A O 1
ATOM 715 N N . LYS A 1 96 ? -5.652 -19 7.176 1 85.56 96 LYS A N 1
ATOM 716 C CA . LYS A 1 96 ? -4.352 -19.609 6.945 1 85.56 96 LYS A CA 1
ATOM 717 C C . LYS A 1 96 ? -4.035 -19.688 5.453 1 85.56 96 LYS A C 1
ATOM 719 O O . LYS A 1 96 ? -4.938 -19.875 4.633 1 85.56 96 LYS A O 1
ATOM 724 N N . SER A 1 97 ? -2.736 -19.578 5.199 1 92.94 97 SER A N 1
ATOM 725 C CA . SER A 1 97 ? -2.291 -19.875 3.844 1 92.94 97 SER A CA 1
ATOM 726 C C . SER A 1 97 ? -2.391 -21.375 3.549 1 92.94 97 SER A C 1
ATOM 728 O O . SER A 1 97 ? -2.297 -22.188 4.461 1 92.94 97 SER A O 1
ATOM 730 N N . PRO A 1 98 ? -2.713 -21.719 2.262 1 97.19 98 PRO A N 1
ATOM 731 C CA . PRO A 1 98 ? -2.557 -23.141 1.94 1 97.19 98 PRO A CA 1
ATOM 732 C C . PRO A 1 98 ? -1.14 -23.656 2.195 1 97.19 98 PRO A C 1
ATOM 734 O O . PRO A 1 98 ? -0.172 -23.078 1.691 1 97.19 98 PRO A O 1
ATOM 737 N N . PRO A 1 99 ? -1.053 -24.672 2.955 1 97.81 99 PRO A N 1
ATOM 738 C CA . PRO A 1 99 ? 0.292 -25.141 3.295 1 97.81 99 PRO A CA 1
ATOM 739 C C . PRO A 1 99 ? 1.014 -25.781 2.105 1 97.81 99 PRO A C 1
ATOM 741 O O . PRO A 1 99 ? 0.367 -26.281 1.179 1 97.81 99 PRO A O 1
ATOM 744 N N . ALA A 1 100 ? 2.355 -25.719 2.133 1 98.62 100 ALA A N 1
ATOM 745 C CA . ALA A 1 100 ? 3.156 -26.469 1.164 1 98.62 100 ALA A CA 1
ATOM 746 C C . ALA A 1 100 ? 2.949 -27.969 1.324 1 98.62 100 ALA A C 1
ATOM 748 O O . ALA A 1 100 ? 3.078 -28.5 2.428 1 98.62 100 ALA A O 1
ATOM 749 N N . TYR A 1 101 ? 2.701 -28.609 0.263 1 98.81 101 TYR A N 1
ATOM 750 C CA . TYR A 1 101 ? 2.4 -30.047 0.299 1 98.81 101 TYR A CA 1
ATOM 751 C C . TYR A 1 101 ? 3.547 -30.828 0.928 1 98.81 101 TYR A C 1
ATOM 753 O O . TYR A 1 101 ? 3.318 -31.734 1.723 1 98.81 101 TYR A O 1
ATOM 761 N N . LEU A 1 102 ? 4.746 -30.438 0.663 1 98.5 102 LEU A N 1
ATOM 762 C CA .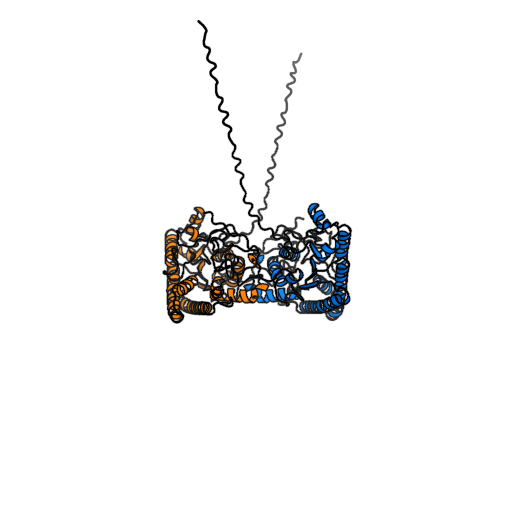 LEU A 1 102 ? 5.91 -31.203 1.088 1 98.5 102 LEU A CA 1
ATOM 763 C C . LEU A 1 102 ? 6.234 -30.938 2.555 1 98.5 102 LEU A C 1
ATOM 765 O O . LEU A 1 102 ? 7.109 -31.594 3.129 1 98.5 102 LEU A O 1
ATOM 769 N N . SER A 1 103 ? 5.473 -30.016 3.168 1 96.44 103 SER A N 1
ATOM 770 C CA . SER A 1 103 ? 5.762 -29.688 4.559 1 96.44 103 SER A CA 1
ATOM 771 C C . SER A 1 103 ? 4.504 -29.75 5.418 1 96.44 103 SER A C 1
ATOM 773 O O . SER A 1 103 ? 4.367 -29.016 6.391 1 96.44 103 SER A O 1
ATOM 775 N N . LEU A 1 104 ? 3.623 -30.609 5.125 1 98 104 LEU A N 1
ATOM 776 C CA . LEU A 1 104 ? 2.371 -30.734 5.863 1 98 104 LEU A CA 1
ATOM 777 C C . LEU A 1 104 ? 2.623 -31.219 7.285 1 98 104 LEU A C 1
ATOM 779 O O . LEU A 1 104 ? 3.402 -32.156 7.496 1 98 104 LEU A O 1
ATOM 783 N N . THR A 1 105 ? 1.974 -30.547 8.203 1 96.81 105 THR A N 1
ATOM 784 C CA . THR A 1 105 ? 1.891 -31.031 9.578 1 96.81 105 THR A CA 1
ATOM 785 C C . THR A 1 105 ? 0.733 -32.031 9.734 1 96.81 105 THR A C 1
ATOM 787 O O . THR A 1 105 ? -0.122 -32.125 8.852 1 96.81 105 THR A O 1
ATOM 790 N N . PRO A 1 106 ? 0.718 -32.719 10.867 1 97.38 106 PRO A N 1
ATOM 791 C CA . PRO A 1 106 ? -0.444 -33.594 11.078 1 97.38 106 PRO A CA 1
ATOM 792 C C . PRO A 1 106 ? -1.767 -32.812 11.016 1 97.38 106 PRO A C 1
ATOM 794 O O . PRO A 1 106 ? -2.732 -33.312 10.414 1 97.38 106 PRO A O 1
ATOM 797 N N . SER A 1 107 ? -1.759 -31.656 11.523 1 96.81 107 SER A N 1
ATOM 798 C CA . SER A 1 107 ? -2.98 -30.859 11.531 1 96.81 107 SER A CA 1
ATOM 799 C C . SER A 1 107 ? -3.361 -30.406 10.125 1 96.81 107 SER A C 1
ATOM 801 O O . SER A 1 107 ? -4.523 -30.5 9.734 1 96.81 107 SER A O 1
ATOM 803 N N . SER A 1 108 ? -2.373 -29.922 9.398 1 96.69 108 SER A N 1
ATOM 804 C CA . SER A 1 108 ? -2.688 -29.453 8.055 1 96.69 108 SER A CA 1
ATOM 805 C C . SER A 1 108 ? -3.01 -30.625 7.129 1 96.69 108 SER A C 1
ATOM 807 O O . SER A 1 108 ? -3.807 -30.5 6.199 1 96.69 108 SER A O 1
ATOM 809 N N . LYS A 1 109 ? -2.414 -31.797 7.383 1 97.38 109 LYS A N 1
ATOM 810 C CA . LYS A 1 109 ? -2.752 -33 6.629 1 97.38 109 LYS A CA 1
ATOM 811 C C . LYS A 1 109 ? -4.203 -33.406 6.867 1 97.38 109 LYS A C 1
ATOM 813 O O . LYS A 1 109 ? -4.906 -33.781 5.934 1 97.38 109 LYS A O 1
ATOM 818 N N . LEU A 1 110 ? -4.602 -33.344 8.109 1 96.69 110 LEU A N 1
ATOM 819 C CA . LEU A 1 110 ? -5.988 -33.656 8.438 1 96.69 110 LEU A CA 1
ATOM 820 C C . LEU A 1 110 ? -6.945 -32.688 7.746 1 96.69 110 LEU A C 1
ATOM 822 O O . LEU A 1 110 ? -7.969 -33.125 7.199 1 96.69 110 LEU A O 1
ATOM 826 N N . ASP A 1 111 ? -6.582 -31.391 7.781 1 96.12 111 ASP A N 1
ATOM 827 C CA . ASP A 1 111 ? -7.398 -30.406 7.074 1 96.12 111 ASP A CA 1
ATOM 828 C C . ASP A 1 111 ? -7.512 -30.75 5.59 1 96.12 111 ASP A C 1
ATOM 830 O O . ASP A 1 111 ? -8.609 -30.766 5.031 1 96.12 111 ASP A O 1
ATOM 834 N N . LEU A 1 112 ? -6.395 -31.078 4.996 1 97.5 112 LEU A N 1
ATOM 835 C CA . LEU A 1 112 ? -6.348 -31.375 3.568 1 97.5 112 LEU A CA 1
ATOM 836 C C . LEU A 1 112 ? -7.184 -32.594 3.236 1 97.5 112 LEU A C 1
ATOM 838 O O . LEU A 1 112 ? -7.984 -32.594 2.299 1 97.5 112 LEU A O 1
ATOM 842 N N . LEU A 1 113 ? -7.102 -33.625 4.027 1 96.69 113 LEU A N 1
ATOM 843 C CA . LEU A 1 113 ? -7.77 -34.906 3.748 1 96.69 113 LEU A CA 1
ATOM 844 C C . LEU A 1 113 ? -9.266 -34.812 4.035 1 96.69 113 LEU A C 1
ATOM 846 O O . LEU A 1 113 ? -10.047 -35.625 3.557 1 96.69 113 LEU A O 1
ATOM 850 N N . THR A 1 114 ? -9.648 -33.781 4.828 1 95.56 114 THR A N 1
ATOM 851 C CA . THR A 1 114 ? -11.062 -33.594 5.121 1 95.56 114 THR A CA 1
ATOM 852 C C . THR A 1 114 ? -11.617 -32.406 4.324 1 95.56 114 THR A C 1
ATOM 854 O O . THR A 1 114 ? -12.578 -31.75 4.75 1 95.56 114 THR A O 1
ATOM 857 N N . CYS A 1 115 ? -10.969 -32.062 3.275 1 94.94 115 CYS A N 1
ATOM 858 C CA . CYS A 1 115 ? -11.414 -31.094 2.281 1 94.94 115 CYS A CA 1
ATOM 859 C C . CYS A 1 115 ? -11.516 -29.703 2.887 1 94.94 115 CYS A C 1
ATOM 861 O O . CYS A 1 115 ? -12.461 -28.969 2.604 1 94.94 115 CYS A O 1
ATOM 863 N N . ARG A 1 116 ? -10.539 -29.422 3.748 1 93.12 116 ARG A N 1
ATOM 864 C CA . ARG A 1 116 ? -10.469 -28.109 4.359 1 93.12 116 ARG A CA 1
ATOM 865 C C . ARG A 1 116 ? -9.156 -27.422 4.023 1 93.12 116 ARG A C 1
ATOM 867 O O . ARG A 1 116 ? -8.102 -28.062 3.984 1 93.12 116 ARG A O 1
ATOM 874 N N . VAL A 1 117 ? -9.195 -26.078 3.711 1 95.06 117 VAL A N 1
ATOM 875 C CA . VAL A 1 117 ? -8.078 -25.156 3.529 1 95.06 117 VAL A CA 1
ATOM 876 C C . VAL A 1 117 ? -7.387 -25.438 2.195 1 95.06 117 VAL A C 1
ATOM 878 O O . VAL A 1 117 ? -7.258 -24.547 1.357 1 95.06 117 VAL A O 1
ATOM 881 N N . GLY A 1 118 ? -6.988 -26.672 1.96 1 97.88 118 GLY A N 1
ATOM 882 C CA . GLY A 1 118 ? -6.273 -27.016 0.739 1 97.88 118 GLY A CA 1
ATOM 883 C C . GLY A 1 118 ? -4.77 -27.078 0.926 1 97.88 118 GLY A C 1
ATOM 884 O O . GLY A 1 118 ? -4.289 -27.359 2.027 1 97.88 118 GLY A O 1
ATOM 885 N N . ALA A 1 119 ? -4.051 -26.969 -0.215 1 98.75 119 ALA A N 1
ATOM 886 C CA . ALA A 1 119 ? -2.59 -27.031 -0.208 1 98.75 119 ALA A CA 1
ATOM 887 C C . ALA A 1 119 ? -2.004 -26.391 -1.463 1 98.75 119 ALA A C 1
ATOM 889 O O . ALA A 1 119 ? -2.703 -26.219 -2.463 1 98.75 119 ALA A O 1
ATOM 890 N N . SER A 1 120 ? -0.755 -26.047 -1.287 1 98.88 120 SER A N 1
ATOM 891 C CA . SER A 1 120 ? 0.034 -25.609 -2.436 1 98.88 120 SER A CA 1
ATOM 892 C C . SER A 1 120 ? 0.965 -26.719 -2.916 1 98.88 120 SER A C 1
ATOM 894 O O . SER A 1 120 ? 1.66 -27.344 -2.115 1 98.88 120 SER A O 1
ATOM 896 N N . TYR A 1 121 ? 0.928 -26.953 -4.199 1 98.94 121 TYR A N 1
ATOM 897 C CA . TYR A 1 121 ? 1.806 -27.906 -4.852 1 98.94 121 TYR A CA 1
ATOM 898 C C . TYR A 1 121 ? 2.854 -27.203 -5.703 1 98.94 121 TYR A C 1
ATOM 900 O O . TYR A 1 121 ? 3.662 -27.844 -6.371 1 98.94 121 TYR A O 1
ATOM 908 N N . ALA A 1 122 ? 2.857 -25.875 -5.633 1 98.94 122 ALA A N 1
ATOM 909 C CA . ALA A 1 122 ? 3.713 -25.047 -6.48 1 98.94 122 ALA A CA 1
ATOM 910 C C . ALA A 1 122 ? 5.184 -25.234 -6.121 1 98.94 122 ALA A C 1
ATOM 912 O O . ALA A 1 122 ? 5.516 -25.516 -4.969 1 98.94 122 ALA A O 1
ATOM 913 N N . SER A 1 123 ? 5.996 -25.062 -7.137 1 98.81 123 SER A N 1
ATOM 914 C CA . SER A 1 123 ? 7.441 -25.219 -6.98 1 98.81 123 SER A CA 1
ATOM 915 C C . SER A 1 123 ? 8.195 -24.141 -7.746 1 98.81 123 SER A C 1
ATOM 917 O O . SER A 1 123 ? 8.055 -24.016 -8.969 1 98.81 123 SER A O 1
ATOM 919 N N . GLY A 1 124 ? 8.984 -23.406 -6.961 1 98.38 124 GLY A N 1
ATOM 920 C CA . GLY A 1 124 ? 9.797 -22.375 -7.59 1 98.38 124 GLY A CA 1
ATOM 921 C C . GLY A 1 124 ? 10.68 -22.906 -8.703 1 98.38 124 GLY A C 1
ATOM 922 O O . GLY A 1 124 ? 11.406 -23.891 -8.508 1 98.38 124 GLY A O 1
ATOM 923 N N . GLY A 1 125 ? 10.68 -22.234 -9.844 1 97.81 125 GLY A N 1
ATOM 924 C CA . GLY A 1 125 ? 11.484 -22.641 -10.984 1 97.81 125 GLY A CA 1
ATOM 925 C C . GLY A 1 125 ? 10.727 -23.5 -11.977 1 97.81 125 GLY A C 1
ATOM 926 O O . GLY A 1 125 ? 11.188 -23.719 -13.102 1 97.81 125 GLY A O 1
ATOM 927 N N . SER A 1 126 ? 9.555 -24.016 -11.57 1 98.25 126 SER A N 1
ATOM 928 C CA . SER A 1 126 ? 8.75 -24.844 -12.469 1 98.25 126 SER A CA 1
ATOM 929 C C . SER A 1 126 ? 8.148 -24 -13.594 1 98.25 126 SER A C 1
ATOM 931 O O . SER A 1 126 ? 8.047 -22.781 -13.484 1 98.25 126 SER A O 1
ATOM 933 N N . GLY A 1 127 ? 7.848 -24.641 -14.766 1 98.44 127 GLY A N 1
ATOM 934 C CA . GLY A 1 127 ? 7.184 -24.016 -15.898 1 98.44 127 GLY A CA 1
ATOM 935 C C . GLY A 1 127 ? 5.98 -24.797 -16.391 1 98.44 127 GLY A C 1
ATOM 936 O O . GLY A 1 127 ? 5.488 -25.688 -15.703 1 98.44 127 GLY A O 1
ATOM 937 N N . ILE A 1 128 ? 5.48 -24.344 -17.484 1 98.88 128 ILE A N 1
ATOM 938 C CA . ILE A 1 128 ? 4.395 -25.031 -18.156 1 98.88 128 ILE A CA 1
ATOM 939 C C . ILE A 1 128 ? 4.918 -26.328 -18.766 1 98.88 128 ILE A C 1
ATOM 941 O O . ILE A 1 128 ? 4.309 -27.391 -18.609 1 98.88 128 ILE A O 1
ATOM 945 N N . LEU A 1 129 ? 6.043 -26.156 -19.422 1 98.31 129 LEU A N 1
ATOM 946 C CA . LEU A 1 129 ? 6.664 -27.312 -20.078 1 98.31 129 LEU A CA 1
ATOM 947 C C . LEU A 1 129 ? 7.422 -28.156 -19.062 1 98.31 129 LEU A C 1
ATOM 949 O O . LEU A 1 129 ? 8.07 -27.625 -18.156 1 98.31 129 LEU A O 1
ATOM 953 N N . ASN A 1 130 ? 7.402 -29.438 -19.203 1 94.06 130 ASN A N 1
ATOM 954 C CA . ASN A 1 130 ? 8.055 -30.344 -18.266 1 94.06 130 ASN A CA 1
ATOM 955 C C . ASN A 1 130 ? 9.57 -30.219 -18.344 1 94.06 130 ASN A C 1
ATOM 957 O O . ASN A 1 130 ? 10.281 -30.672 -17.438 1 94.06 130 ASN A O 1
ATOM 961 N N . THR A 1 131 ? 10.039 -29.656 -19.406 1 94.19 131 THR A N 1
ATOM 962 C CA . THR A 1 131 ? 11.477 -29.484 -19.547 1 94.19 131 THR A CA 1
ATOM 963 C C . THR A 1 131 ? 11.961 -28.266 -18.781 1 94.19 131 THR A C 1
ATOM 965 O O . THR A 1 131 ? 13.164 -28.078 -18.609 1 94.19 131 THR A O 1
ATOM 968 N N . THR A 1 132 ? 11.031 -27.484 -18.328 1 95.5 132 THR A N 1
ATOM 969 C CA . THR A 1 132 ? 11.391 -26.266 -17.594 1 95.5 132 THR A CA 1
ATOM 970 C C . THR A 1 132 ? 11.625 -26.594 -16.125 1 95.5 132 THR A C 1
ATOM 972 O O . THR A 1 132 ? 10.836 -27.297 -15.5 1 95.5 132 THR A O 1
ATOM 975 N N . GLY A 1 133 ? 12.711 -26 -15.562 1 91.38 133 GLY A N 1
ATOM 976 C CA . GLY A 1 133 ? 13.07 -26.188 -14.164 1 91.38 133 GLY A CA 1
ATOM 977 C C . GLY A 1 133 ? 14.172 -27.219 -13.969 1 91.38 133 GLY A C 1
ATOM 978 O O . GLY A 1 133 ? 14.469 -27.984 -14.875 1 91.38 133 GLY A O 1
ATOM 979 N N . ASN A 1 134 ? 14.82 -27.109 -12.859 1 91.75 134 ASN A N 1
ATOM 980 C CA . ASN A 1 134 ? 15.898 -28 -12.469 1 91.75 134 ASN A CA 1
ATOM 981 C C . ASN A 1 134 ? 15.703 -28.531 -11.047 1 91.75 134 ASN A C 1
ATOM 983 O O . ASN A 1 134 ? 15.93 -27.812 -10.078 1 91.75 134 ASN A O 1
ATOM 987 N N . GLY A 1 135 ? 15.328 -29.781 -10.992 1 95.5 135 GLY A N 1
ATOM 988 C CA . GLY A 1 135 ? 15.133 -30.391 -9.68 1 95.5 135 GLY A CA 1
ATOM 989 C C . GLY A 1 135 ? 13.828 -29.969 -9.023 1 95.5 135 GLY A C 1
ATOM 990 O O . GLY A 1 135 ? 13.625 -30.219 -7.832 1 95.5 135 GLY A O 1
ATOM 991 N N . THR A 1 136 ? 12.953 -29.312 -9.734 1 97.75 136 THR A N 1
ATOM 992 C CA . THR A 1 136 ? 11.703 -28.781 -9.211 1 97.75 136 THR A CA 1
ATOM 993 C C . THR A 1 136 ? 10.562 -29.781 -9.43 1 97.75 136 THR A C 1
ATOM 995 O O . THR A 1 136 ? 10.742 -30.797 -10.102 1 97.75 136 THR A O 1
ATOM 998 N N . LEU A 1 137 ? 9.445 -29.609 -8.789 1 98.56 137 LEU A N 1
ATOM 999 C CA . LEU A 1 137 ? 8.227 -30.312 -9.164 1 98.56 137 LEU A CA 1
ATOM 1000 C C . LEU A 1 137 ? 7.645 -29.75 -10.453 1 98.56 137 LEU A C 1
ATOM 1002 O O . LEU A 1 137 ? 7.172 -28.609 -10.492 1 98.56 137 LEU A O 1
ATOM 1006 N N . THR A 1 138 ? 7.73 -30.547 -11.484 1 98.5 138 THR A N 1
ATOM 1007 C CA . THR A 1 138 ? 7.117 -30.094 -12.727 1 98.5 138 THR A CA 1
ATOM 1008 C C . THR A 1 138 ? 5.613 -29.922 -12.555 1 98.5 138 THR A C 1
ATOM 1010 O O . THR A 1 138 ? 5.023 -30.453 -11.609 1 98.5 138 THR A O 1
ATOM 1013 N N . MET A 1 139 ? 5.012 -29.141 -13.469 1 98.62 139 MET A N 1
ATOM 1014 C CA . MET A 1 139 ? 3.564 -28.969 -13.398 1 98.62 139 MET A CA 1
ATOM 1015 C C . MET A 1 139 ? 2.846 -30.312 -13.453 1 98.62 139 MET A C 1
ATOM 1017 O O . MET A 1 139 ? 1.871 -30.531 -12.727 1 98.62 139 MET A O 1
ATOM 1021 N N . GLN A 1 140 ? 3.34 -31.188 -14.25 1 98.44 140 GLN A N 1
ATOM 1022 C CA . GLN A 1 140 ? 2.766 -32.531 -14.328 1 98.44 140 GLN A CA 1
ATOM 1023 C C . GLN A 1 140 ? 2.854 -33.25 -12.984 1 98.44 140 GLN A C 1
ATOM 1025 O O . GLN A 1 140 ? 1.886 -33.875 -12.539 1 98.44 140 GLN A O 1
ATOM 1030 N N . LYS A 1 141 ? 3.986 -33.156 -12.406 1 98.62 141 LYS A N 1
ATOM 1031 C CA . LYS A 1 141 ? 4.18 -33.781 -11.109 1 98.62 141 LYS A CA 1
ATOM 1032 C C . LYS A 1 141 ? 3.293 -33.156 -10.039 1 98.62 141 LYS A C 1
ATOM 1034 O O . LYS A 1 141 ? 2.754 -33.844 -9.18 1 98.62 141 LYS A O 1
ATOM 1039 N N . GLN A 1 142 ? 3.158 -31.828 -10.031 1 98.94 142 GLN A N 1
ATOM 1040 C CA . GLN A 1 142 ? 2.271 -31.125 -9.109 1 98.94 142 GLN A CA 1
ATOM 1041 C C . GLN A 1 142 ? 0.845 -31.656 -9.203 1 98.94 142 GLN A C 1
ATOM 1043 O O . GLN A 1 142 ? 0.218 -31.953 -8.188 1 98.94 142 GLN A O 1
ATOM 1048 N N . ILE A 1 143 ? 0.355 -31.844 -10.391 1 98.94 143 ILE A N 1
ATOM 1049 C CA . ILE A 1 143 ? -1.003 -32.312 -10.633 1 98.94 143 ILE A CA 1
ATOM 1050 C C . ILE A 1 143 ? -1.123 -33.781 -10.203 1 98.94 143 ILE A C 1
ATOM 1052 O O . ILE A 1 143 ? -2.133 -34.156 -9.617 1 98.94 143 ILE A O 1
ATOM 1056 N N . MET A 1 144 ? -0.073 -34.531 -10.414 1 98.75 144 MET A N 1
ATOM 1057 C CA . MET A 1 144 ? -0.056 -35.938 -9.977 1 98.75 144 MET A CA 1
ATOM 1058 C C . MET A 1 144 ? -0.141 -36.031 -8.453 1 98.75 144 MET A C 1
ATOM 1060 O O . MET A 1 144 ? -0.851 -36.875 -7.918 1 98.75 144 MET A O 1
ATOM 1064 N N . LEU A 1 145 ? 0.586 -35.156 -7.766 1 98.81 145 LEU A N 1
ATOM 1065 C CA . LEU A 1 145 ? 0.537 -35.125 -6.309 1 98.81 145 LEU A CA 1
ATOM 1066 C C . LEU A 1 145 ? -0.864 -34.781 -5.816 1 98.81 145 LEU A C 1
ATOM 1068 O O . LEU A 1 145 ? -1.349 -35.375 -4.848 1 98.81 145 LEU A O 1
ATOM 1072 N N . PHE A 1 146 ? -1.47 -33.875 -6.465 1 98.81 146 PHE A N 1
ATOM 1073 C CA . PHE A 1 146 ? -2.846 -33.562 -6.105 1 98.81 146 PHE A CA 1
ATOM 1074 C C . PHE A 1 146 ? -3.762 -34.75 -6.344 1 98.81 146 PHE A C 1
ATOM 1076 O O . PHE A 1 146 ? -4.652 -35.031 -5.539 1 98.81 146 PHE A O 1
ATOM 1083 N N . SER A 1 147 ? -3.59 -35.406 -7.504 1 98.75 147 SER A N 1
ATOM 1084 C CA . SER A 1 147 ? -4.375 -36.594 -7.797 1 98.75 147 SER A CA 1
ATOM 1085 C C . SER A 1 147 ? -4.258 -37.625 -6.676 1 98.75 147 SER A C 1
ATOM 1087 O O . SER A 1 147 ? -5.258 -38.219 -6.266 1 98.75 147 SER A O 1
ATOM 1089 N N . LYS A 1 148 ? -3.094 -37.812 -6.195 1 98.31 148 LYS A N 1
ATOM 1090 C CA . LYS A 1 148 ? -2.865 -38.719 -5.09 1 98.31 148 LYS A CA 1
ATOM 1091 C C . LYS A 1 148 ? -3.555 -38.25 -3.816 1 98.31 148 LYS A C 1
ATOM 1093 O O . LYS A 1 148 ? -4.109 -39.062 -3.062 1 98.31 148 LYS A O 1
ATOM 1098 N N . THR A 1 149 ? -3.451 -36.969 -3.582 1 98 149 THR A N 1
ATOM 1099 C CA . THR A 1 149 ? -4.145 -36.375 -2.443 1 98 149 THR A CA 1
ATOM 1100 C C . THR A 1 149 ? -5.645 -36.656 -2.525 1 98 149 THR A C 1
ATOM 1102 O O . THR A 1 149 ? -6.254 -37.094 -1.554 1 98 149 THR A O 1
ATOM 1105 N N . LYS A 1 150 ? -6.215 -36.375 -3.664 1 97.31 150 LYS A N 1
ATOM 1106 C CA . LYS A 1 150 ? -7.648 -36.531 -3.869 1 97.31 150 LYS A CA 1
ATOM 1107 C C . LYS A 1 150 ? -8.086 -37.969 -3.592 1 97.31 150 LYS A C 1
ATOM 1109 O O . LYS A 1 150 ? -9.117 -38.219 -2.961 1 97.31 150 LYS A O 1
ATOM 1114 N N . ALA A 1 151 ? -7.316 -38.906 -3.992 1 96.38 151 ALA A N 1
ATOM 1115 C CA . ALA A 1 151 ? -7.629 -40.344 -3.834 1 96.38 151 ALA A CA 1
ATOM 1116 C C . ALA A 1 151 ? -7.711 -40.719 -2.359 1 96.38 151 ALA A C 1
ATOM 1118 O O . ALA A 1 151 ? -8.359 -41.688 -2.002 1 96.38 151 ALA A O 1
ATOM 1119 N N . ARG A 1 152 ? -7.129 -39.938 -1.542 1 96.12 152 ARG A N 1
ATOM 1120 C CA . ARG A 1 152 ? -7.062 -40.25 -0.124 1 96.12 152 ARG A CA 1
ATOM 1121 C C . ARG A 1 152 ? -8.016 -39.406 0.689 1 96.12 152 ARG A C 1
ATOM 1123 O O . ARG A 1 152 ? -8.18 -39.594 1.894 1 96.12 152 ARG A O 1
ATOM 1130 N N . MET A 1 153 ? -8.594 -38.438 0.053 1 96.56 153 MET A N 1
ATOM 1131 C CA . MET A 1 153 ? -9.453 -37.469 0.753 1 96.56 153 MET A CA 1
ATOM 1132 C C . MET A 1 153 ? -10.734 -38.156 1.227 1 96.56 153 MET A C 1
ATOM 1134 O O . MET A 1 153 ? -11.273 -39.031 0.541 1 96.56 153 MET A O 1
ATOM 1138 N N . TRP A 1 154 ? -11.203 -37.812 2.404 1 91.62 154 TRP A N 1
ATOM 1139 C CA . TRP A 1 154 ? -12.469 -38.312 2.928 1 91.62 154 TRP A CA 1
ATOM 1140 C C . TRP A 1 154 ? -13.336 -37.156 3.434 1 91.62 154 TRP A C 1
ATOM 1142 O O . TRP A 1 154 ? -13.266 -36.781 4.609 1 91.62 154 TRP A O 1
ATOM 1152 N N . CYS A 1 155 ? -14.133 -36.594 2.586 1 86.56 155 CYS A N 1
ATOM 1153 C CA . CYS A 1 155 ? -15.031 -35.469 2.822 1 86.56 155 CYS A CA 1
ATOM 1154 C C . CYS A 1 155 ? -16.484 -35.938 2.842 1 86.56 155 CYS A C 1
ATOM 1156 O O . CYS A 1 155 ? -17.391 -35.125 2.578 1 86.56 155 CYS A O 1
ATOM 1158 N N . GLY A 1 156 ? -16.594 -37.094 3.146 1 75.62 156 GLY A N 1
ATOM 1159 C CA . GLY A 1 156 ? -17.906 -37.688 3.111 1 75.62 156 GLY A CA 1
ATOM 1160 C C . GLY A 1 156 ? -18.484 -37.781 1.712 1 75.62 156 GLY A C 1
ATOM 1161 O O . GLY A 1 156 ? -17.766 -38.062 0.75 1 75.62 156 GLY A O 1
ATOM 1162 N N . ARG A 1 157 ? -19.828 -37.812 1.638 1 70.81 157 ARG A N 1
ATOM 1163 C CA . ARG A 1 157 ? -20.547 -37.969 0.375 1 70.81 157 ARG A CA 1
ATOM 1164 C C . ARG A 1 157 ? -20.469 -36.719 -0.467 1 70.81 157 ARG A C 1
ATOM 1166 O O . ARG A 1 157 ? -21.109 -36.625 -1.52 1 70.81 157 ARG A O 1
ATOM 1173 N N . LYS A 1 158 ? -19.422 -35.906 -0.175 1 88.44 158 LYS A N 1
ATOM 1174 C CA . LYS A 1 158 ? -19.453 -34.594 -0.796 1 88.44 158 LYS A CA 1
ATOM 1175 C C . LYS A 1 158 ? -18.109 -34.219 -1.417 1 88.44 158 LYS A C 1
ATOM 1177 O O . LYS A 1 158 ? -17.797 -33.062 -1.638 1 88.44 158 LYS A O 1
ATOM 1182 N N . LEU A 1 159 ? -17.375 -35.344 -1.735 1 92.88 159 LEU A N 1
ATOM 1183 C CA . LEU A 1 159 ? -16.016 -35.094 -2.201 1 92.88 159 LEU A CA 1
ATOM 1184 C C . LEU A 1 159 ? -16.031 -34.312 -3.5 1 92.88 159 LEU A C 1
ATOM 1186 O O . LEU A 1 159 ? -15.414 -33.25 -3.584 1 92.88 159 LEU A O 1
ATOM 1190 N N . ASN A 1 160 ? -16.812 -34.781 -4.398 1 93.12 160 ASN A N 1
ATOM 1191 C CA . ASN A 1 160 ? -16.844 -34.125 -5.699 1 93.12 160 ASN A CA 1
ATOM 1192 C C . ASN A 1 160 ? -17.422 -32.719 -5.602 1 93.12 160 ASN A C 1
ATOM 1194 O O . ASN A 1 160 ? -16.953 -31.812 -6.289 1 93.12 160 ASN A O 1
ATOM 1198 N N . TYR A 1 161 ? -18.391 -32.625 -4.777 1 95.38 161 TYR A N 1
ATOM 1199 C CA . TYR A 1 161 ? -18.984 -31.312 -4.555 1 95.38 161 TYR A CA 1
ATOM 1200 C C . TYR A 1 161 ? -17.984 -30.359 -3.916 1 95.38 161 TYR A C 1
ATOM 1202 O O . TYR A 1 161 ? -17.828 -29.219 -4.367 1 95.38 161 TYR A O 1
ATOM 1210 N N . MET A 1 162 ? -17.281 -30.844 -2.922 1 96.25 162 MET A N 1
ATOM 1211 C CA . MET A 1 162 ? -16.312 -30.016 -2.207 1 96.25 162 MET A CA 1
ATOM 1212 C C . MET A 1 162 ? -15.172 -29.594 -3.129 1 96.25 162 MET A C 1
ATOM 1214 O O . MET A 1 162 ? -14.734 -28.438 -3.098 1 96.25 162 MET A O 1
ATOM 1218 N N . ILE A 1 163 ? -14.742 -30.484 -3.939 1 97.31 163 ILE A N 1
ATOM 1219 C CA . ILE A 1 163 ? -13.664 -30.188 -4.879 1 97.31 163 ILE A CA 1
ATOM 1220 C C . ILE A 1 163 ? -14.156 -29.188 -5.918 1 97.31 163 ILE A C 1
ATOM 1222 O O . ILE A 1 163 ? -13.453 -28.219 -6.227 1 97.31 163 ILE A O 1
ATOM 1226 N N . SER A 1 164 ? -15.367 -29.344 -6.398 1 96.94 164 SER A N 1
ATOM 1227 C CA . SER A 1 164 ? -15.914 -28.484 -7.441 1 96.94 164 SER A CA 1
ATOM 1228 C C . SER A 1 164 ? -16.125 -27.062 -6.926 1 96.94 164 SER A C 1
ATOM 1230 O O . SER A 1 164 ? -16.078 -26.094 -7.699 1 96.94 164 SER A O 1
ATOM 1232 N N . LYS A 1 165 ? -16.281 -26.875 -5.633 1 96.62 165 LYS A N 1
ATOM 1233 C CA . LYS A 1 165 ? -16.531 -25.562 -5.047 1 96.62 165 LYS A CA 1
ATOM 1234 C C . LYS A 1 165 ? -15.227 -24.891 -4.602 1 96.62 165 LYS A C 1
ATOM 1236 O O . LYS A 1 165 ? -15.219 -23.719 -4.246 1 96.62 165 LYS A O 1
ATOM 1241 N N . SER A 1 166 ? -14.164 -25.656 -4.641 1 98 166 SER A N 1
ATOM 1242 C CA . SER A 1 166 ? -12.867 -25.141 -4.219 1 98 166 SER A CA 1
ATOM 1243 C C . SER A 1 166 ? -12.242 -24.266 -5.301 1 98 166 SER A C 1
ATOM 1245 O O . SER A 1 166 ? -12.633 -24.328 -6.469 1 98 166 SER A O 1
ATOM 1247 N N . PHE A 1 167 ? -11.352 -23.391 -4.852 1 98.69 167 PHE A N 1
ATOM 1248 C CA . PHE A 1 167 ? -10.633 -22.484 -5.746 1 98.69 167 PHE A CA 1
ATOM 1249 C C . PHE A 1 167 ? -9.312 -23.109 -6.184 1 98.69 167 PHE A C 1
ATOM 1251 O O . PHE A 1 167 ? -8.492 -23.484 -5.348 1 98.69 167 PHE A O 1
ATOM 1258 N N . PHE A 1 168 ? -9.141 -23.266 -7.473 1 98.94 168 PHE A N 1
ATOM 1259 C CA . PHE A 1 168 ? -7.879 -23.719 -8.047 1 98.94 168 PHE A CA 1
ATOM 1260 C C . PHE A 1 168 ? -7.098 -22.547 -8.625 1 98.94 168 PHE A C 1
ATOM 1262 O O . PHE A 1 168 ? -7.637 -21.75 -9.406 1 98.94 168 PHE A O 1
ATOM 1269 N N . LEU A 1 169 ? -5.875 -22.359 -8.156 1 98.94 169 LEU A N 1
ATOM 1270 C CA . LEU A 1 169 ? -4.988 -21.297 -8.625 1 98.94 169 LEU A CA 1
ATOM 1271 C C . LEU A 1 169 ? -3.779 -21.875 -9.352 1 98.94 169 LEU A C 1
ATOM 1273 O O . LEU A 1 169 ? -3.111 -22.781 -8.836 1 98.94 169 LEU A O 1
ATOM 1277 N N . ILE A 1 170 ? -3.465 -21.406 -10.586 1 98.94 170 ILE A N 1
ATOM 1278 C CA . ILE A 1 170 ? -2.316 -21.891 -11.336 1 98.94 170 ILE A CA 1
ATOM 1279 C C . ILE A 1 170 ? -1.515 -20.719 -11.883 1 98.94 170 ILE A C 1
ATOM 1281 O O . ILE A 1 170 ? -2.09 -19.734 -12.367 1 98.94 170 ILE A O 1
ATOM 1285 N N . SER A 1 171 ? -0.24 -20.703 -11.711 1 98.69 171 SER A N 1
ATOM 1286 C CA . SER A 1 171 ? 0.7 -19.688 -12.164 1 98.69 171 SER A CA 1
ATOM 1287 C C . SER A 1 171 ? 1.907 -20.312 -12.852 1 98.69 171 SER A C 1
ATOM 1289 O O . SER A 1 171 ? 2.68 -21.031 -12.219 1 98.69 171 SER A O 1
ATOM 1291 N N . ALA A 1 172 ? 2.135 -20.031 -14.125 1 98.38 172 ALA A N 1
ATOM 1292 C CA . ALA A 1 172 ? 3.295 -20.547 -14.852 1 98.38 172 ALA A CA 1
ATOM 1293 C C . ALA A 1 172 ? 3.58 -19.703 -16.094 1 98.38 172 ALA A C 1
ATOM 1295 O O . ALA A 1 172 ? 2.809 -18.812 -16.438 1 98.38 172 ALA A O 1
ATOM 1296 N N . GLY A 1 173 ? 4.703 -19.969 -16.719 1 98.62 173 GLY A N 1
ATOM 1297 C CA . GLY A 1 173 ? 5.031 -19.344 -18 1 98.62 173 GLY A CA 1
ATOM 1298 C C . GLY A 1 173 ? 6.324 -18.547 -17.953 1 98.62 173 GLY A C 1
ATOM 1299 O O . GLY A 1 173 ? 7.137 -18.641 -18.875 1 98.62 173 GLY A O 1
ATOM 1300 N N . GLY A 1 174 ? 6.473 -17.734 -16.906 1 98 174 GLY A N 1
ATOM 1301 C CA . GLY A 1 174 ? 7.668 -16.906 -16.812 1 98 174 GLY A CA 1
ATOM 1302 C C . GLY A 1 174 ? 8.953 -17.703 -16.922 1 98 174 GLY A C 1
ATOM 1303 O O . GLY A 1 174 ? 9.867 -17.328 -17.641 1 98 174 GLY A O 1
ATOM 1304 N N . ASN A 1 175 ? 9.023 -18.812 -16.219 1 97.94 175 ASN A N 1
ATOM 1305 C CA . ASN A 1 175 ? 10.227 -19.641 -16.203 1 97.94 175 ASN A CA 1
ATOM 1306 C C . ASN A 1 175 ? 10.461 -20.328 -17.547 1 97.94 175 ASN A C 1
ATOM 1308 O O . ASN A 1 175 ? 11.594 -20.641 -17.891 1 97.94 175 ASN A O 1
ATOM 1312 N N . ASP A 1 176 ? 9.438 -20.562 -18.328 1 98.56 176 ASP A N 1
ATOM 1313 C CA . ASP A 1 176 ? 9.594 -21.109 -19.688 1 98.56 176 ASP A CA 1
ATOM 1314 C C . ASP A 1 176 ? 10.328 -20.125 -20.594 1 98.56 176 ASP A C 1
ATOM 1316 O O . ASP A 1 176 ? 11.164 -20.516 -21.406 1 98.56 176 ASP A O 1
ATOM 1320 N N . PHE A 1 177 ? 10.008 -18.875 -20.406 1 97.31 177 PHE A N 1
ATOM 1321 C CA . PHE A 1 177 ? 10.68 -17.859 -21.203 1 97.31 177 PHE A CA 1
ATOM 1322 C C . PHE A 1 177 ? 12.125 -17.672 -20.766 1 97.31 177 PHE A C 1
ATOM 1324 O O . PHE A 1 177 ? 13 -17.391 -21.578 1 97.31 177 PHE A O 1
ATOM 1331 N N . SER A 1 178 ? 12.352 -17.797 -19.469 1 93.75 178 SER A N 1
ATOM 1332 C CA . SER A 1 178 ? 13.734 -17.828 -19 1 93.75 178 SER A CA 1
ATOM 1333 C C . SER A 1 178 ? 14.492 -18.984 -19.641 1 93.75 178 SER A C 1
ATOM 1335 O O . SER A 1 178 ? 15.633 -18.828 -20.078 1 93.75 178 SER A O 1
ATOM 1337 N N . ALA A 1 179 ? 13.883 -20.156 -19.672 1 95.06 179 ALA A N 1
ATOM 1338 C CA . ALA A 1 179 ? 14.484 -21.328 -20.297 1 95.06 179 ALA A CA 1
ATOM 1339 C C . ALA A 1 179 ? 14.734 -21.078 -21.781 1 95.06 179 ALA A C 1
ATOM 1341 O O . ALA A 1 179 ? 15.789 -21.453 -22.297 1 95.06 179 ALA A O 1
ATOM 1342 N N . PHE A 1 180 ? 13.766 -20.484 -22.453 1 95.25 180 PHE A N 1
ATOM 1343 C CA . PHE A 1 180 ? 13.891 -20.125 -23.859 1 95.25 180 PHE A CA 1
ATOM 1344 C C . PHE A 1 180 ? 15.164 -19.328 -24.109 1 95.25 180 PHE A C 1
ATOM 1346 O O . PHE A 1 180 ? 15.93 -19.641 -25.016 1 95.25 180 PHE A O 1
ATOM 1353 N N . SER A 1 181 ? 15.391 -18.312 -23.266 1 90.75 181 SER A N 1
ATOM 1354 C CA . SER A 1 181 ? 16.562 -17.453 -23.375 1 90.75 181 SER A CA 1
ATOM 1355 C C . SER A 1 181 ? 17.844 -18.203 -23.031 1 90.75 181 SER A C 1
ATOM 1357 O O . SER A 1 181 ? 18.859 -18.062 -23.719 1 90.75 181 SER A O 1
ATOM 1359 N N . GLU A 1 182 ? 17.828 -18.984 -22.031 1 89.62 182 GLU A N 1
ATOM 1360 C CA . GLU A 1 182 ? 19 -19.719 -21.562 1 89.62 182 GLU A CA 1
ATOM 1361 C C . GLU A 1 182 ? 19.453 -20.75 -22.594 1 89.62 182 GLU A C 1
ATOM 1363 O O . GLU A 1 182 ? 20.641 -21.062 -22.688 1 89.62 182 GLU A O 1
ATOM 1368 N N . MET A 1 183 ? 18.484 -21.281 -23.312 1 91.38 183 MET A N 1
ATOM 1369 C CA . MET A 1 183 ? 18.797 -22.266 -24.344 1 91.38 183 MET A CA 1
ATOM 1370 C C . MET A 1 183 ? 19.344 -21.609 -25.594 1 91.38 183 MET A C 1
ATOM 1372 O O . MET A 1 183 ? 19.734 -22.297 -26.547 1 91.38 183 MET A O 1
ATOM 1376 N N . GLY A 1 184 ? 19.328 -20.297 -25.625 1 89.56 184 GLY A N 1
ATOM 1377 C CA . GLY A 1 184 ? 19.859 -19.578 -26.766 1 89.56 184 GLY A CA 1
ATOM 1378 C C . GLY A 1 184 ? 18.953 -19.641 -27.984 1 89.56 184 GLY A C 1
ATOM 1379 O O . GLY A 1 184 ? 19.438 -19.609 -29.109 1 89.56 184 GLY A O 1
ATOM 1380 N N . MET A 1 185 ? 17.688 -19.766 -27.734 1 91 185 MET A N 1
AT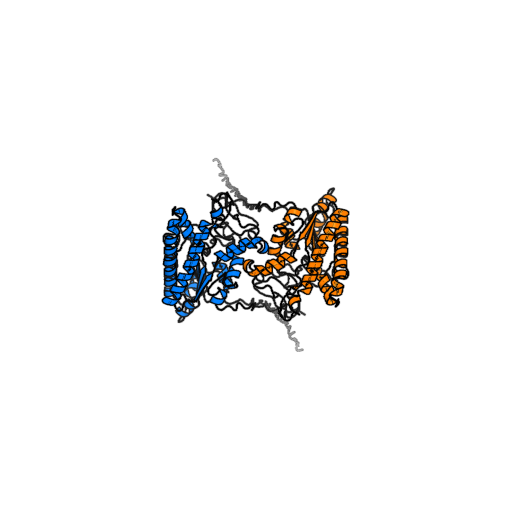OM 1381 C CA . MET A 1 185 ? 16.766 -19.859 -28.859 1 91 185 MET A CA 1
ATOM 1382 C C . MET A 1 185 ? 16.609 -18.516 -29.562 1 91 185 MET A C 1
ATOM 1384 O O . MET A 1 185 ? 16.703 -17.469 -28.922 1 91 185 MET A O 1
ATOM 1388 N N . SER A 1 186 ? 16.359 -18.562 -30.875 1 89.88 186 SER A N 1
ATOM 1389 C CA . SER A 1 186 ? 16.219 -17.359 -31.703 1 89.88 186 SER A CA 1
ATOM 1390 C C . SER A 1 186 ? 14.812 -16.781 -31.594 1 89.88 186 SER A C 1
ATOM 1392 O O . SER A 1 186 ? 13.852 -17.516 -31.359 1 89.88 186 SER A O 1
ATOM 1394 N N . PRO A 1 187 ? 14.703 -15.484 -31.734 1 88.94 187 PRO A N 1
ATOM 1395 C CA . PRO A 1 187 ? 13.375 -14.867 -31.766 1 88.94 187 PRO A CA 1
ATOM 1396 C C . PRO A 1 187 ? 12.438 -15.516 -32.781 1 88.94 187 PRO A C 1
ATOM 1398 O O . PRO A 1 187 ? 11.219 -15.531 -32.594 1 88.94 187 PRO A O 1
ATOM 1401 N N . GLN A 1 188 ? 12.984 -16.094 -33.812 1 92.75 188 GLN A N 1
ATOM 1402 C CA . GLN A 1 188 ? 12.18 -16.719 -34.844 1 92.75 188 GLN A CA 1
ATOM 1403 C C . GLN A 1 188 ? 11.5 -17.984 -34.312 1 92.75 188 GLN A C 1
ATOM 1405 O O . GLN A 1 188 ? 10.508 -18.438 -34.875 1 92.75 188 GLN A O 1
ATOM 1410 N N . ASP A 1 189 ? 12.016 -18.547 -33.188 1 95.88 189 ASP A N 1
ATOM 1411 C CA . ASP A 1 189 ? 11.484 -19.766 -32.625 1 95.88 189 ASP A CA 1
ATOM 1412 C C . ASP A 1 189 ? 10.352 -19.469 -31.641 1 95.88 189 ASP A C 1
ATOM 1414 O O . ASP A 1 189 ? 9.625 -20.375 -31.203 1 95.88 189 ASP A O 1
ATOM 1418 N N . ALA A 1 190 ? 10.148 -18.219 -31.359 1 96.62 190 ALA A N 1
ATOM 1419 C CA . ALA A 1 190 ? 9.258 -17.812 -30.281 1 96.62 190 ALA A CA 1
ATOM 1420 C C . ALA A 1 190 ? 7.82 -18.234 -30.578 1 96.62 190 ALA A C 1
ATOM 1422 O O . ALA A 1 190 ? 7.137 -18.781 -29.703 1 96.62 190 ALA A O 1
ATOM 1423 N N . PRO A 1 191 ? 7.316 -18.031 -31.828 1 97.62 191 PRO A N 1
ATOM 1424 C CA . PRO A 1 191 ? 5.922 -18.406 -32.062 1 97.62 191 PRO A CA 1
ATOM 1425 C C . PRO A 1 191 ? 5.652 -19.891 -31.844 1 97.62 191 PRO A C 1
ATOM 1427 O O . PRO A 1 191 ? 4.664 -20.25 -31.188 1 97.62 191 PRO A O 1
ATOM 1430 N N . ALA A 1 192 ? 6.527 -20.766 -32.281 1 97.88 192 ALA A N 1
ATOM 1431 C CA . ALA A 1 192 ? 6.355 -22.203 -32.094 1 97.88 192 ALA A CA 1
ATOM 1432 C C . ALA A 1 192 ? 6.488 -22.578 -30.625 1 97.88 192 ALA A C 1
ATOM 1434 O O . ALA A 1 192 ? 5.77 -23.453 -30.125 1 97.88 192 ALA A O 1
ATOM 1435 N N . TYR A 1 193 ? 7.422 -21.984 -30 1 97.94 193 TYR A N 1
ATOM 1436 C CA . TYR A 1 193 ? 7.633 -22.219 -28.578 1 97.94 193 TYR A CA 1
ATOM 1437 C C . TYR A 1 193 ? 6.402 -21.828 -27.766 1 97.94 193 TYR A C 1
ATOM 1439 O O . TYR A 1 193 ? 5.938 -22.594 -26.922 1 97.94 193 TYR A O 1
ATOM 1447 N N . ILE A 1 194 ? 5.855 -20.672 -28.062 1 98.69 194 ILE A N 1
ATOM 1448 C CA . ILE A 1 194 ? 4.672 -20.141 -27.391 1 98.69 194 ILE A CA 1
ATOM 1449 C C . ILE A 1 194 ? 3.479 -21.062 -27.656 1 98.69 194 ILE A C 1
ATOM 1451 O O . ILE A 1 194 ? 2.703 -21.359 -26.75 1 98.69 194 ILE A O 1
ATOM 1455 N N . SER A 1 195 ? 3.359 -21.516 -28.875 1 98.69 195 SER A N 1
ATOM 1456 C CA . SER A 1 195 ? 2.287 -22.438 -29.203 1 98.69 195 SER A CA 1
ATOM 1457 C C . SER A 1 195 ? 2.385 -23.719 -28.391 1 98.69 195 SER A C 1
ATOM 1459 O O . SER A 1 195 ? 1.376 -24.219 -27.891 1 98.69 195 SER A O 1
ATOM 1461 N N . SER A 1 196 ? 3.605 -24.234 -28.281 1 98.31 196 SER A N 1
ATOM 1462 C CA . SER A 1 196 ? 3.828 -25.438 -27.484 1 98.31 196 SER A CA 1
ATOM 1463 C C . SER A 1 196 ? 3.492 -25.203 -26.016 1 98.31 196 SER A C 1
ATOM 1465 O O . SER A 1 196 ? 2.891 -26.047 -25.359 1 98.31 196 SER A O 1
ATOM 1467 N N . MET A 1 197 ? 3.875 -24.062 -25.5 1 98.81 197 MET A N 1
ATOM 1468 C CA . MET A 1 197 ? 3.562 -23.688 -24.125 1 98.81 197 MET A CA 1
ATOM 1469 C C . MET A 1 197 ? 2.055 -23.672 -23.891 1 98.81 197 MET A C 1
ATOM 1471 O O . MET A 1 197 ? 1.569 -24.297 -22.938 1 98.81 197 MET A O 1
ATOM 1475 N N . VAL A 1 198 ? 1.326 -23.016 -24.75 1 98.88 198 VAL A N 1
ATOM 1476 C CA . VAL A 1 198 ? -0.105 -22.812 -24.547 1 98.88 198 VAL A CA 1
ATOM 1477 C C . VAL A 1 198 ? -0.836 -24.156 -24.688 1 98.88 198 VAL A C 1
ATOM 1479 O O . VAL A 1 198 ? -1.726 -24.469 -23.891 1 98.88 198 VAL A O 1
ATOM 1482 N N . SER A 1 199 ? -0.448 -24.953 -25.656 1 98.75 199 SER A N 1
ATOM 1483 C CA . SER A 1 199 ? -1.061 -26.266 -25.828 1 98.75 199 SER A CA 1
ATOM 1484 C C . SER A 1 199 ? -0.854 -27.141 -24.578 1 98.75 199 SER A C 1
ATOM 1486 O O . SER A 1 199 ? -1.793 -27.781 -24.109 1 98.75 199 SER A O 1
ATOM 1488 N N . THR A 1 200 ? 0.357 -27.156 -24.125 1 98.88 200 THR A N 1
ATOM 1489 C CA . THR A 1 200 ? 0.674 -27.938 -22.938 1 98.88 200 THR A CA 1
ATOM 1490 C C . THR A 1 200 ? -0.088 -27.406 -21.719 1 98.88 200 THR A C 1
ATOM 1492 O O . THR A 1 200 ? -0.558 -28.172 -20.891 1 98.88 200 THR A O 1
ATOM 1495 N N . TYR A 1 201 ? -0.172 -26.062 -21.609 1 98.88 201 TYR A N 1
ATOM 1496 C CA . TYR A 1 201 ? -0.894 -25.453 -20.5 1 98.88 201 TYR A CA 1
ATOM 1497 C C . TYR A 1 201 ? -2.355 -25.875 -20.484 1 98.88 201 TYR A C 1
ATOM 1499 O O . TYR A 1 201 ? -2.91 -26.203 -19.438 1 98.88 201 TYR A O 1
ATOM 1507 N N . VAL A 1 202 ? -3.016 -25.922 -21.641 1 98.88 202 VAL A N 1
ATOM 1508 C CA . VAL A 1 202 ? -4.402 -26.344 -21.766 1 98.88 202 VAL A CA 1
ATOM 1509 C C . VAL A 1 202 ? -4.535 -27.812 -21.359 1 98.88 202 VAL A C 1
ATOM 1511 O O . VAL A 1 202 ? -5.52 -28.188 -20.734 1 98.88 202 VAL A O 1
ATOM 1514 N N . GLU A 1 203 ? -3.535 -28.625 -21.672 1 98.75 203 GLU A N 1
ATOM 1515 C CA . GLU A 1 203 ? -3.537 -30.016 -21.219 1 98.75 203 GLU A CA 1
ATOM 1516 C C . GLU A 1 203 ? -3.51 -30.125 -19.703 1 98.75 203 GLU A C 1
ATOM 1518 O O . GLU A 1 203 ? -4.215 -30.938 -19.109 1 98.75 203 GLU A O 1
ATOM 1523 N N . HIS A 1 204 ? -2.633 -29.297 -19.062 1 98.88 204 HIS A N 1
ATOM 1524 C CA . HIS A 1 204 ? -2.582 -29.281 -17.609 1 98.88 204 HIS A CA 1
ATOM 1525 C C . HIS A 1 204 ? -3.922 -28.859 -17.016 1 98.88 204 HIS A C 1
ATOM 1527 O O . HIS A 1 204 ? -4.391 -29.453 -16.047 1 98.88 204 HIS A O 1
ATOM 1533 N N . ILE A 1 205 ? -4.547 -27.828 -17.578 1 98.88 205 ILE A N 1
ATOM 1534 C CA . ILE A 1 205 ? -5.84 -27.344 -17.125 1 98.88 205 ILE A CA 1
ATOM 1535 C C . ILE A 1 205 ? -6.898 -28.438 -17.281 1 98.88 205 ILE A C 1
ATOM 1537 O O . ILE A 1 205 ? -7.711 -28.656 -16.375 1 98.88 205 ILE A O 1
ATOM 1541 N N . ASN A 1 206 ? -6.855 -29.141 -18.391 1 98.75 206 ASN A N 1
ATOM 1542 C CA . ASN A 1 206 ? -7.785 -30.25 -18.609 1 98.75 206 ASN A CA 1
ATOM 1543 C C . ASN A 1 206 ? -7.598 -31.359 -17.578 1 98.75 206 ASN A C 1
ATOM 1545 O O . ASN A 1 206 ? -8.57 -31.984 -17.156 1 98.75 206 ASN A O 1
ATOM 1549 N N . ALA A 1 207 ? -6.344 -31.641 -17.234 1 98.81 207 ALA A N 1
ATOM 1550 C CA . ALA A 1 207 ? -6.074 -32.656 -16.219 1 98.81 207 ALA A CA 1
ATOM 1551 C C . ALA A 1 207 ? -6.707 -32.25 -14.883 1 98.81 207 ALA A C 1
ATOM 1553 O O . ALA A 1 207 ? -7.305 -33.094 -14.195 1 98.81 207 ALA A O 1
ATOM 1554 N N . LEU A 1 208 ? -6.613 -30.984 -14.492 1 98.88 208 LEU A N 1
ATOM 1555 C CA . LEU A 1 208 ? -7.242 -30.5 -13.273 1 98.88 208 LEU A CA 1
ATOM 1556 C C . LEU A 1 208 ? -8.758 -30.594 -13.367 1 98.88 208 LEU A C 1
ATOM 1558 O O . LEU A 1 208 ? -9.43 -30.953 -12.398 1 98.88 208 LEU A O 1
ATOM 1562 N N . TYR A 1 209 ? -9.305 -30.234 -14.57 1 98.81 209 TYR A N 1
ATOM 1563 C CA . TYR A 1 209 ? -10.734 -30.359 -14.805 1 98.81 209 TYR A CA 1
ATOM 1564 C C . TYR A 1 209 ? -11.203 -31.797 -14.602 1 98.81 209 TYR A C 1
ATOM 1566 O O . TYR A 1 209 ? -12.234 -32.031 -13.969 1 98.81 209 TYR A O 1
ATOM 1574 N N . THR A 1 210 ? -10.43 -32.719 -15.078 1 98.5 210 THR A N 1
ATOM 1575 C CA . THR A 1 210 ? -10.75 -34.156 -14.953 1 98.5 210 THR A CA 1
ATOM 1576 C C . THR A 1 210 ? -10.719 -34.594 -13.492 1 98.5 210 THR A C 1
ATOM 1578 O O . THR A 1 210 ? -11.469 -35.469 -13.094 1 98.5 210 THR A O 1
ATOM 1581 N N . LEU A 1 211 ? -9.938 -33.906 -12.719 1 98.5 211 LEU A N 1
ATOM 1582 C CA . LEU A 1 211 ? -9.828 -34.219 -11.305 1 98.5 211 LEU A CA 1
ATOM 1583 C C . LEU A 1 211 ? -10.898 -33.5 -10.5 1 98.5 211 LEU A C 1
ATOM 1585 O O . LEU A 1 211 ? -10.961 -33.625 -9.273 1 98.5 211 LEU A O 1
ATOM 1589 N N . GLY A 1 212 ? -11.727 -32.656 -11.164 1 98 212 GLY A N 1
ATOM 1590 C CA . GLY A 1 212 ? -12.898 -32.094 -10.492 1 98 212 GLY A CA 1
ATOM 1591 C C . GLY A 1 212 ? -12.844 -30.594 -10.352 1 98 212 GLY A C 1
ATOM 1592 O O . GLY A 1 212 ? -13.781 -29.984 -9.836 1 98 212 GLY A O 1
ATOM 1593 N N . ALA A 1 213 ? -11.797 -29.953 -10.82 1 98.62 213 ALA A N 1
ATOM 1594 C CA . ALA A 1 213 ? -11.703 -28.5 -10.75 1 98.62 213 ALA A CA 1
ATOM 1595 C C . ALA A 1 213 ? -12.82 -27.844 -11.562 1 98.62 213 ALA A C 1
ATOM 1597 O O . ALA A 1 213 ? -13.07 -28.219 -12.703 1 98.62 213 ALA A O 1
ATOM 1598 N N . ARG A 1 214 ? -13.461 -26.859 -10.922 1 98.5 214 ARG A N 1
ATOM 1599 C CA . ARG A 1 214 ? -14.539 -26.172 -11.625 1 98.5 214 ARG A CA 1
ATOM 1600 C C . ARG A 1 214 ? -14.414 -24.656 -11.477 1 98.5 214 ARG A C 1
ATOM 1602 O O . ARG A 1 214 ? -15.062 -23.906 -12.195 1 98.5 214 ARG A O 1
ATOM 1609 N N . ARG A 1 215 ? -13.602 -24.109 -10.547 1 98.5 215 ARG A N 1
ATOM 1610 C CA . ARG A 1 215 ? -13.266 -22.703 -10.359 1 98.5 215 ARG A CA 1
ATOM 1611 C C . ARG A 1 215 ? -11.758 -22.469 -10.453 1 98.5 215 ARG A C 1
ATOM 1613 O O . ARG A 1 215 ? -11.031 -22.766 -9.5 1 98.5 215 ARG A O 1
ATOM 1620 N N . LEU A 1 216 ? -11.391 -21.938 -11.562 1 98.88 216 LEU A N 1
ATOM 1621 C CA . LEU A 1 216 ? -9.969 -21.875 -11.867 1 98.88 216 LEU A CA 1
ATOM 1622 C C . LEU A 1 216 ? -9.508 -20.438 -12.062 1 98.88 216 LEU A C 1
ATOM 1624 O O . LEU A 1 216 ? -10.023 -19.734 -12.938 1 98.88 216 LEU A O 1
ATOM 1628 N N . GLY A 1 217 ? -8.656 -20 -11.164 1 98.88 217 GLY A N 1
ATOM 1629 C CA . GLY A 1 217 ? -7.902 -18.766 -11.391 1 98.88 217 GLY A CA 1
ATOM 1630 C C . GLY A 1 217 ? -6.547 -19.016 -12.031 1 98.88 217 GLY A C 1
ATOM 1631 O O . GLY A 1 217 ? -5.77 -19.844 -11.555 1 98.88 217 GLY A O 1
ATOM 1632 N N . ILE A 1 218 ? -6.246 -18.328 -13.133 1 98.94 218 ILE A N 1
ATOM 1633 C CA . ILE A 1 218 ? -4.977 -18.406 -13.844 1 98.94 218 ILE A CA 1
ATOM 1634 C C . ILE A 1 218 ? -4.246 -17.062 -13.758 1 98.94 218 ILE A C 1
ATOM 1636 O O . ILE A 1 218 ? -4.844 -16.016 -13.977 1 98.94 218 ILE A O 1
ATOM 1640 N N . LEU A 1 219 ? -3.018 -17.078 -13.344 1 98.88 219 LEU A N 1
ATOM 1641 C CA . LEU A 1 219 ? -2.166 -15.898 -13.477 1 98.88 219 LEU A CA 1
ATOM 1642 C C . LEU A 1 219 ? -1.395 -15.938 -14.797 1 98.88 219 LEU A C 1
ATOM 1644 O O . LEU A 1 219 ? -0.691 -16.906 -15.078 1 98.88 219 LEU A O 1
ATOM 1648 N N . ASP A 1 220 ? -1.55 -14.906 -15.586 1 98.81 220 ASP A N 1
ATOM 1649 C CA . ASP A 1 220 ? -0.814 -14.898 -16.844 1 98.81 220 ASP A CA 1
ATOM 1650 C C . ASP A 1 220 ? 0.642 -14.492 -16.625 1 98.81 220 ASP A C 1
ATOM 1652 O O . ASP A 1 220 ? 1.109 -14.43 -15.484 1 98.81 220 ASP A O 1
ATOM 1656 N N . VAL A 1 221 ? 1.396 -14.344 -17.719 1 98.88 221 VAL A N 1
ATOM 1657 C CA . VAL A 1 221 ? 2.814 -14.023 -17.609 1 98.88 221 VAL A CA 1
ATOM 1658 C C . VAL A 1 221 ? 2.992 -12.516 -17.438 1 98.88 221 VAL A C 1
ATOM 1660 O O . VAL A 1 221 ? 2.494 -11.727 -18.234 1 98.88 221 VAL A O 1
ATOM 1663 N N . PRO A 1 222 ? 3.662 -12.07 -16.375 1 98.62 222 PRO A N 1
ATOM 1664 C CA . PRO A 1 222 ? 3.865 -10.641 -16.156 1 98.62 222 PRO A CA 1
ATOM 1665 C C . PRO A 1 222 ? 4.828 -10.016 -17.156 1 98.62 222 PRO A C 1
ATOM 1667 O O . PRO A 1 222 ? 5.32 -10.703 -18.062 1 98.62 222 PRO A O 1
ATOM 1670 N N . ALA A 1 223 ? 4.996 -8.703 -17.047 1 98.62 223 ALA A N 1
ATOM 1671 C CA . ALA A 1 223 ? 5.965 -7.996 -17.875 1 98.62 223 ALA A CA 1
ATOM 1672 C C . ALA A 1 223 ? 7.391 -8.406 -17.531 1 98.62 223 ALA A C 1
ATOM 1674 O O . ALA A 1 223 ? 8.164 -7.598 -17 1 98.62 223 ALA A O 1
ATOM 1675 N N . ILE A 1 224 ? 7.77 -9.586 -17.922 1 98.25 224 ILE A N 1
ATOM 1676 C CA . ILE A 1 224 ? 9.023 -10.211 -17.516 1 98.25 224 ILE A CA 1
ATOM 1677 C C . ILE A 1 224 ? 10.203 -9.383 -18.031 1 98.25 224 ILE A C 1
ATOM 1679 O O . ILE A 1 224 ? 11.281 -9.383 -17.438 1 98.25 224 ILE A O 1
ATOM 1683 N N . GLY A 1 225 ? 10 -8.633 -19.078 1 98.12 225 GLY A N 1
ATOM 1684 C CA . GLY A 1 225 ? 11.055 -7.785 -19.609 1 98.12 225 GLY A CA 1
ATOM 1685 C C . GLY A 1 225 ? 11.398 -6.625 -18.703 1 98.12 225 GLY A C 1
ATOM 1686 O O . GLY A 1 225 ? 12.438 -5.988 -18.859 1 98.12 225 GLY A O 1
ATOM 1687 N N . CYS A 1 226 ? 10.547 -6.355 -17.734 1 98.56 226 CYS A N 1
ATOM 1688 C CA . CYS A 1 226 ? 10.75 -5.191 -16.891 1 98.56 226 CYS A CA 1
ATOM 1689 C C . CYS A 1 226 ? 11.227 -5.605 -15.5 1 98.56 226 CYS A C 1
ATOM 1691 O O . CYS A 1 226 ? 11.32 -4.773 -14.602 1 98.56 226 CYS A O 1
ATOM 1693 N N . THR A 1 227 ? 11.516 -6.906 -15.289 1 98.44 227 THR A N 1
ATOM 1694 C CA . THR A 1 227 ? 12.148 -7.312 -14.039 1 98.44 227 THR A CA 1
ATOM 1695 C C . THR A 1 227 ? 13.578 -6.777 -13.953 1 98.44 227 THR A C 1
ATOM 1697 O O . THR A 1 227 ? 14.227 -6.566 -14.977 1 98.44 227 THR A O 1
ATOM 1700 N N . PRO A 1 228 ? 14.055 -6.539 -12.719 1 98.31 228 PRO A N 1
ATOM 1701 C CA . PRO A 1 228 ? 15.438 -6.062 -12.594 1 98.31 228 PRO A CA 1
ATOM 1702 C C . PRO A 1 228 ? 16.438 -6.977 -13.305 1 98.31 228 PRO A C 1
ATOM 1704 O O . PRO A 1 228 ? 17.359 -6.488 -13.953 1 98.31 228 PRO A O 1
ATOM 1707 N N . GLY A 1 229 ? 16.281 -8.266 -13.242 1 97.12 229 GLY A N 1
ATOM 1708 C CA . GLY A 1 229 ? 17.172 -9.211 -13.906 1 97.12 229 GLY A CA 1
ATOM 1709 C C . GLY A 1 229 ? 17.172 -9.055 -15.414 1 97.12 229 GLY A C 1
ATOM 1710 O O . GLY A 1 229 ? 18.234 -9.156 -16.047 1 97.12 229 GLY A O 1
ATOM 1711 N N . SER A 1 230 ? 16.047 -8.836 -15.992 1 97.06 230 SER A N 1
ATOM 1712 C CA . SER A 1 230 ? 15.945 -8.672 -17.438 1 97.06 230 SER A CA 1
ATOM 1713 C C . SER A 1 230 ? 16.531 -7.34 -17.891 1 97.06 230 SER A C 1
ATOM 1715 O O . SER A 1 230 ? 16.891 -7.176 -19.062 1 97.06 230 SER A O 1
ATOM 1717 N N . ARG A 1 231 ? 16.562 -6.387 -16.953 1 97.31 231 ARG A N 1
ATOM 1718 C CA . ARG A 1 231 ? 17.078 -5.059 -17.266 1 97.31 231 ARG A CA 1
ATOM 1719 C C . ARG A 1 231 ? 18.609 -5.059 -17.266 1 97.31 231 ARG A C 1
ATOM 1721 O O . ARG A 1 231 ? 19.234 -4.25 -17.953 1 97.31 231 ARG A O 1
ATOM 1728 N N . VAL A 1 232 ? 19.234 -5.93 -16.547 1 96.5 232 VAL A N 1
ATOM 1729 C CA . VAL A 1 232 ? 20.672 -5.941 -16.297 1 96.5 232 VAL A CA 1
ATOM 1730 C C . VAL A 1 232 ? 21.422 -5.977 -17.641 1 96.5 232 VAL A C 1
ATOM 1732 O O . VAL A 1 232 ? 22.344 -5.18 -17.859 1 96.5 232 VAL A O 1
ATOM 1735 N N . PRO A 1 233 ? 21.062 -6.852 -18.594 1 94.5 233 PRO A N 1
ATOM 1736 C CA . PRO A 1 233 ? 21.828 -6.91 -19.844 1 94.5 233 PRO A CA 1
ATOM 1737 C C . PRO A 1 233 ? 21.5 -5.758 -20.797 1 94.5 233 PRO A C 1
ATOM 1739 O O . PRO A 1 233 ? 22.141 -5.598 -21.828 1 94.5 233 PRO A O 1
ATOM 1742 N N . MET A 1 234 ? 20.469 -5.004 -20.484 1 94.81 234 MET A N 1
ATOM 1743 C CA . MET A 1 234 ? 20.078 -3.885 -21.344 1 94.81 234 MET A CA 1
ATOM 1744 C C . MET A 1 234 ? 21 -2.689 -21.125 1 94.81 234 MET A C 1
ATOM 1746 O O . MET A 1 234 ? 21.266 -2.305 -19.984 1 94.81 234 MET A O 1
ATOM 1750 N N . ALA A 1 235 ? 21.5 -2.078 -22.125 1 91.62 235 ALA A N 1
ATOM 1751 C CA . ALA A 1 235 ? 22.484 -1 -22.062 1 91.62 235 ALA A CA 1
ATOM 1752 C C . ALA A 1 235 ? 21.938 0.184 -21.266 1 91.62 235 ALA A C 1
ATOM 1754 O O . ALA A 1 235 ? 22.656 0.769 -20.453 1 91.62 235 ALA A O 1
ATOM 1755 N N . ASN A 1 236 ? 20.672 0.566 -21.406 1 90.19 236 ASN A N 1
ATOM 1756 C CA . ASN A 1 236 ? 20.109 1.749 -20.766 1 90.19 236 ASN A CA 1
ATOM 1757 C C . ASN A 1 236 ? 19.406 1.396 -19.469 1 90.19 236 ASN A C 1
ATOM 1759 O O . ASN A 1 236 ? 18.781 2.258 -18.844 1 90.19 236 ASN A O 1
ATOM 1763 N N . GLY A 1 237 ? 19.438 0.14 -19.109 1 91.38 237 GLY A N 1
ATOM 1764 C CA . GLY A 1 237 ? 18.766 -0.284 -17.891 1 91.38 237 GLY A CA 1
ATOM 1765 C C . GLY A 1 237 ? 17.25 -0.335 -18.047 1 91.38 237 GLY A C 1
ATOM 1766 O O . GLY A 1 237 ? 16.531 -0.503 -17.062 1 91.38 237 GLY A O 1
ATOM 1767 N N . GLY A 1 238 ? 16.766 -0.17 -19.297 1 96.31 238 GLY A N 1
ATOM 1768 C CA . GLY A 1 238 ? 15.336 -0.213 -19.562 1 96.31 238 GLY A CA 1
ATOM 1769 C C . GLY A 1 238 ? 14.789 -1.624 -19.672 1 96.31 238 GLY A C 1
ATOM 1770 O O . GLY A 1 238 ? 15.516 -2.594 -19.438 1 96.31 238 GLY A O 1
ATOM 1771 N N . CYS A 1 239 ? 13.492 -1.735 -19.953 1 97.88 239 CYS A N 1
ATOM 1772 C CA . CYS A 1 239 ? 12.852 -3.037 -20.094 1 97.88 239 CYS A CA 1
ATOM 1773 C C . CYS A 1 239 ? 13.328 -3.738 -21.359 1 97.88 239 CYS A C 1
ATOM 1775 O O . CYS A 1 239 ? 13.688 -3.084 -22.344 1 97.88 239 CYS A O 1
ATOM 1777 N N . ASN A 1 240 ? 13.406 -5.035 -21.281 1 96.69 240 ASN A N 1
ATOM 1778 C CA . ASN A 1 240 ? 13.602 -5.867 -22.453 1 96.69 240 ASN A CA 1
ATOM 1779 C C . ASN A 1 240 ? 12.312 -6.023 -23.25 1 96.69 240 ASN A C 1
ATOM 1781 O O . ASN A 1 240 ? 11.492 -6.891 -22.953 1 96.69 240 ASN A O 1
ATOM 1785 N N . ASP A 1 241 ? 12.18 -5.281 -24.328 1 96.12 241 ASP A N 1
ATOM 1786 C CA . ASP A 1 241 ? 10.93 -5.215 -25.078 1 96.12 241 ASP A CA 1
ATOM 1787 C C . ASP A 1 241 ? 10.648 -6.531 -25.797 1 96.12 241 ASP A C 1
ATOM 1789 O O . ASP A 1 241 ? 9.492 -6.918 -25.969 1 96.12 241 ASP A O 1
ATOM 1793 N N . ALA A 1 242 ? 11.656 -7.207 -26.219 1 94.62 242 ALA A N 1
ATOM 1794 C CA . ALA A 1 242 ? 11.469 -8.508 -26.875 1 94.62 242 ALA A CA 1
ATOM 1795 C C . ALA A 1 242 ? 10.836 -9.516 -25.906 1 94.62 242 ALA A C 1
ATOM 1797 O O . ALA A 1 242 ? 9.914 -10.242 -26.297 1 94.62 242 ALA A O 1
ATOM 1798 N N . ALA A 1 243 ? 11.328 -9.547 -24.703 1 96.25 243 ALA A N 1
ATOM 1799 C CA . ALA A 1 243 ? 10.766 -10.438 -23.688 1 96.25 243 ALA A CA 1
ATOM 1800 C C . ALA A 1 243 ? 9.305 -10.086 -23.406 1 96.25 243 ALA A C 1
ATOM 1802 O O . ALA A 1 243 ? 8.461 -10.969 -23.281 1 96.25 243 ALA A O 1
ATOM 1803 N N . ASN A 1 244 ? 9.023 -8.773 -23.312 1 98 244 ASN A N 1
ATOM 1804 C CA . ASN A 1 244 ? 7.656 -8.336 -23.062 1 98 244 ASN A CA 1
ATOM 1805 C C . ASN A 1 244 ? 6.738 -8.695 -24.234 1 98 244 ASN A C 1
ATOM 1807 O O . ASN A 1 244 ? 5.582 -9.07 -24.031 1 98 244 ASN A O 1
ATOM 1811 N N . SER A 1 245 ? 7.258 -8.57 -25.391 1 97.5 245 SER A N 1
ATOM 1812 C CA . SER A 1 245 ? 6.469 -8.953 -26.562 1 97.5 245 SER A CA 1
ATOM 1813 C C . SER A 1 245 ? 6.125 -10.438 -26.547 1 97.5 245 SER A C 1
ATOM 1815 O O . SER A 1 245 ? 5.004 -10.828 -26.875 1 97.5 245 SER A O 1
ATOM 1817 N N . MET A 1 246 ? 7.055 -11.273 -26.156 1 97.62 246 MET A N 1
ATOM 1818 C CA . MET A 1 246 ? 6.801 -12.711 -26.047 1 97.62 246 MET A CA 1
ATOM 1819 C C . MET A 1 246 ? 5.73 -12.992 -24.984 1 97.62 246 MET A C 1
ATOM 1821 O O . MET A 1 246 ? 4.82 -13.789 -25.219 1 97.62 246 MET A O 1
ATOM 1825 N N . ALA A 1 247 ? 5.848 -12.328 -23.875 1 98.56 247 ALA A N 1
ATOM 1826 C CA . ALA A 1 247 ? 4.859 -12.5 -22.812 1 98.56 247 ALA A CA 1
ATOM 1827 C C . ALA A 1 247 ? 3.463 -12.109 -23.297 1 98.56 247 ALA A C 1
ATOM 1829 O O . ALA A 1 247 ? 2.49 -12.82 -23.047 1 98.56 247 ALA A O 1
ATOM 1830 N N . GLN A 1 248 ? 3.365 -11 -23.984 1 98.62 248 GLN A N 1
ATOM 1831 C CA . GLN A 1 248 ? 2.078 -10.523 -24.484 1 98.62 248 GLN A CA 1
ATOM 1832 C C . GLN A 1 248 ? 1.484 -11.5 -25.5 1 98.62 248 GLN A C 1
ATOM 1834 O O . GLN A 1 248 ? 0.279 -11.758 -25.484 1 98.62 248 GLN A O 1
ATOM 1839 N N . ASN A 1 249 ? 2.309 -12 -26.391 1 98.69 249 ASN A N 1
ATOM 1840 C CA . ASN A 1 249 ? 1.847 -12.969 -27.375 1 98.69 249 ASN A CA 1
ATOM 1841 C C . ASN A 1 249 ? 1.354 -14.25 -26.719 1 98.69 249 ASN A C 1
ATOM 1843 O O . ASN A 1 249 ? 0.33 -14.812 -27.109 1 98.69 249 ASN A O 1
ATOM 1847 N N . PHE A 1 250 ? 2.088 -14.695 -25.797 1 98.88 250 PHE A N 1
ATOM 1848 C CA . PHE A 1 250 ? 1.663 -15.859 -25.031 1 98.88 250 PHE A CA 1
ATOM 1849 C C . PHE A 1 250 ? 0.311 -15.609 -24.375 1 98.88 250 PHE A C 1
ATOM 1851 O O . PHE A 1 250 ? -0.597 -16.438 -24.469 1 98.88 250 PHE A O 1
ATOM 1858 N N . ASN A 1 251 ? 0.222 -14.484 -23.641 1 98.94 251 ASN A N 1
ATOM 1859 C CA . ASN A 1 251 ? -0.99 -14.164 -22.906 1 98.94 251 ASN A CA 1
ATOM 1860 C C . ASN A 1 251 ? -2.205 -14.07 -23.812 1 98.94 251 ASN A C 1
ATOM 1862 O O . ASN A 1 251 ? -3.299 -14.508 -23.453 1 98.94 251 ASN A O 1
ATOM 1866 N N . LYS A 1 252 ? -2.029 -13.484 -24.969 1 98.81 252 LYS A N 1
ATOM 1867 C CA . LYS A 1 252 ? -3.109 -13.391 -25.938 1 98.81 252 LYS A CA 1
ATOM 1868 C C . LYS A 1 252 ? -3.547 -14.781 -26.406 1 98.81 252 LYS A C 1
ATOM 1870 O O . LYS A 1 252 ? -4.742 -15.086 -26.422 1 98.81 252 LYS A O 1
ATOM 1875 N N . LEU A 1 253 ? -2.58 -15.633 -26.766 1 98.94 253 LEU A N 1
ATOM 1876 C CA . LEU A 1 253 ? -2.896 -16.969 -27.234 1 98.94 253 LEU A CA 1
ATOM 1877 C C . LEU A 1 253 ? -3.529 -17.812 -26.125 1 98.94 253 LEU A C 1
ATOM 1879 O O . LEU A 1 253 ? -4.438 -18.609 -26.391 1 98.94 253 LEU A O 1
ATOM 1883 N N . LEU A 1 254 ? -3.023 -17.641 -24.922 1 98.94 254 LEU A N 1
ATOM 1884 C CA . LEU A 1 254 ? -3.586 -18.344 -23.766 1 98.94 254 LEU A CA 1
ATOM 1885 C C . LEU A 1 254 ? -5.082 -18.078 -23.641 1 98.94 254 LEU A C 1
ATOM 1887 O O . LEU A 1 254 ? -5.871 -19.016 -23.469 1 98.94 254 LEU A O 1
ATOM 1891 N N . ARG A 1 255 ? -5.488 -16.859 -23.703 1 98.81 255 ARG A N 1
ATOM 1892 C CA . ARG A 1 255 ? -6.891 -16.484 -23.578 1 98.81 255 ARG A CA 1
ATOM 1893 C C . ARG A 1 255 ? -7.738 -17.125 -24.656 1 98.81 255 ARG A C 1
ATOM 1895 O O . ARG A 1 255 ? -8.812 -17.672 -24.375 1 98.81 255 ARG A O 1
ATOM 1902 N N . VAL A 1 256 ? -7.242 -17.125 -25.844 1 98.75 256 VAL A N 1
ATOM 1903 C CA . VAL A 1 256 ? -7.973 -17.688 -26.984 1 98.75 256 VAL A CA 1
ATOM 1904 C C . VAL A 1 256 ? -8.148 -19.203 -26.781 1 98.75 256 VAL A C 1
ATOM 1906 O O . VAL A 1 256 ? -9.258 -19.719 -26.891 1 98.75 256 VAL A O 1
ATOM 1909 N N . GLU A 1 257 ? -7.109 -19.891 -26.453 1 98.81 257 GLU A N 1
ATOM 1910 C CA . GLU A 1 257 ? -7.129 -21.344 -26.422 1 98.81 257 GLU A CA 1
ATOM 1911 C C . GLU A 1 257 ? -7.852 -21.859 -25.188 1 98.81 257 GLU A C 1
ATOM 1913 O O . GLU A 1 257 ? -8.5 -22.906 -25.234 1 98.81 257 GLU A O 1
ATOM 1918 N N . VAL A 1 258 ? -7.707 -21.156 -24.062 1 98.81 258 VAL A N 1
ATOM 1919 C CA . VAL A 1 258 ? -8.461 -21.547 -22.875 1 98.81 258 VAL A CA 1
ATOM 1920 C C . VAL A 1 258 ? -9.953 -21.391 -23.125 1 98.81 258 VAL A C 1
ATOM 1922 O O . VAL A 1 258 ? -10.742 -22.266 -22.781 1 98.81 258 VAL A O 1
ATOM 1925 N N . ALA A 1 259 ? -10.367 -20.266 -23.719 1 98.56 259 ALA A N 1
ATOM 1926 C CA . ALA A 1 259 ? -11.773 -20.047 -24.047 1 98.56 259 ALA A CA 1
ATOM 1927 C C . ALA A 1 259 ? -12.305 -21.172 -24.938 1 98.56 259 ALA A C 1
ATOM 1929 O O . ALA A 1 259 ? -13.383 -21.703 -24.688 1 98.56 259 ALA A O 1
ATOM 1930 N N . LYS A 1 260 ? -11.555 -21.5 -25.938 1 98.56 260 LYS A N 1
ATOM 1931 C CA . LYS A 1 260 ? -11.938 -22.578 -26.844 1 98.56 260 LYS A CA 1
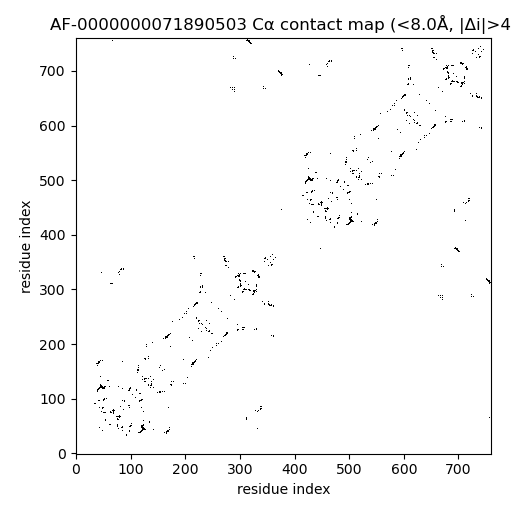ATOM 1932 C C . LYS A 1 260 ? -12.062 -23.906 -26.109 1 98.56 260 LYS A C 1
ATOM 1934 O O . LYS A 1 260 ? -13.023 -24.641 -26.312 1 98.56 260 LYS A O 1
ATOM 1939 N N . ALA A 1 261 ? -11.047 -24.219 -25.297 1 98.62 261 ALA A N 1
ATOM 1940 C CA . ALA A 1 261 ? -11.031 -25.484 -24.562 1 98.62 261 ALA A CA 1
ATOM 1941 C C . ALA A 1 261 ? -12.219 -25.578 -23.609 1 98.62 261 ALA A C 1
ATOM 1943 O O . ALA A 1 261 ? -12.828 -26.641 -23.484 1 98.62 261 ALA A O 1
ATOM 1944 N N . VAL A 1 262 ? -12.531 -24.484 -22.922 1 98.38 262 VAL A N 1
ATOM 1945 C CA . VAL A 1 262 ? -13.648 -24.484 -21.984 1 98.38 262 VAL A CA 1
ATOM 1946 C C . VAL A 1 262 ? -14.961 -24.703 -22.734 1 98.38 262 VAL A C 1
ATOM 1948 O O . VAL A 1 262 ? -15.812 -25.484 -22.281 1 98.38 262 VAL A O 1
ATOM 1951 N N . GLU A 1 263 ? -15.18 -24.125 -23.828 1 97.56 263 GLU A N 1
ATOM 1952 C CA . GLU A 1 263 ? -16.391 -24.266 -24.641 1 97.56 263 GLU A CA 1
ATOM 1953 C C . GLU A 1 263 ? -16.547 -25.688 -25.172 1 97.56 263 GLU A C 1
ATOM 1955 O O . GLU A 1 263 ? -17.656 -26.219 -25.203 1 97.56 263 GLU A O 1
ATOM 1960 N N . THR A 1 264 ? -15.5 -26.328 -25.422 1 97.88 264 THR A N 1
ATOM 1961 C CA . THR A 1 264 ? -15.586 -27.578 -26.172 1 97.88 264 THR A CA 1
ATOM 1962 C C . THR A 1 264 ? -15.461 -28.781 -25.25 1 97.88 264 THR A C 1
ATOM 1964 O O . THR A 1 264 ? -16.109 -29.812 -25.469 1 97.88 264 THR A O 1
ATOM 1967 N N . SER A 1 265 ? -14.633 -28.641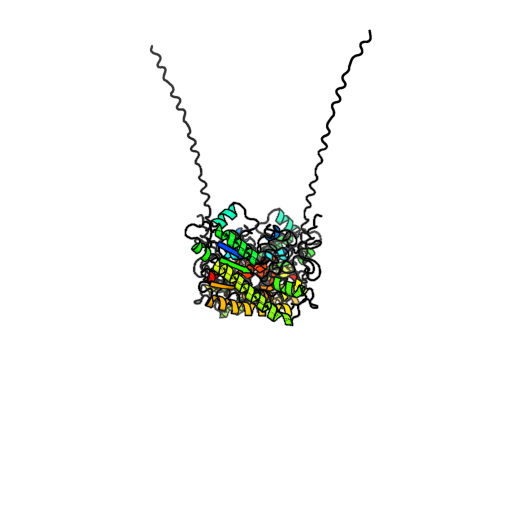 -24.219 1 97.31 265 SER A N 1
ATOM 1968 C CA . SER A 1 265 ? -14.289 -29.875 -23.516 1 97.31 265 SER A CA 1
ATOM 1969 C C . SER A 1 265 ? -14.445 -29.719 -22.016 1 97.31 265 SER A C 1
ATOM 1971 O O . SER A 1 265 ? -14.391 -30.703 -21.266 1 97.31 265 SER A O 1
ATOM 1973 N N . MET A 1 266 ? -14.648 -28.5 -21.531 1 98.25 266 MET A N 1
ATOM 1974 C CA . MET A 1 266 ? -14.773 -28.25 -20.094 1 98.25 266 MET A CA 1
ATOM 1975 C C . MET A 1 266 ? -15.969 -27.359 -19.797 1 98.25 266 MET A C 1
ATOM 1977 O O . MET A 1 266 ? -15.82 -26.328 -19.141 1 98.25 266 MET A O 1
ATOM 1981 N N . PRO A 1 267 ? -17.141 -27.797 -20.172 1 95.12 267 PRO A N 1
ATOM 1982 C CA . PRO A 1 267 ? -18.297 -26.891 -20.141 1 95.12 267 PRO A CA 1
ATOM 1983 C C . PRO A 1 267 ? -18.656 -26.422 -18.719 1 95.12 267 PRO A C 1
ATOM 1985 O O . PRO A 1 267 ? -19.25 -25.359 -18.547 1 95.12 267 PRO A O 1
ATOM 1988 N N . ASP A 1 268 ? -18.234 -27.156 -17.672 1 97.5 268 ASP A N 1
ATOM 1989 C CA . ASP A 1 268 ? -18.594 -26.781 -16.312 1 97.5 268 ASP A CA 1
ATOM 1990 C C . ASP A 1 268 ? -17.531 -25.906 -15.68 1 97.5 268 ASP A C 1
ATOM 1992 O O . ASP A 1 268 ? -17.672 -25.453 -14.547 1 97.5 268 ASP A O 1
ATOM 1996 N N . MET A 1 269 ? -16.5 -25.625 -16.438 1 98.38 269 MET A N 1
ATOM 1997 C CA . MET A 1 269 ? -15.398 -24.828 -15.898 1 98.38 269 MET A CA 1
ATOM 1998 C C . MET A 1 269 ? -15.766 -23.344 -15.867 1 98.38 269 MET A C 1
ATOM 2000 O O . MET A 1 269 ? -16.156 -22.781 -16.891 1 98.38 269 MET A O 1
ATOM 2004 N N . LYS A 1 270 ? -15.711 -22.734 -14.695 1 98.19 270 LYS A N 1
ATOM 2005 C CA . LYS A 1 270 ? -15.625 -21.281 -14.547 1 98.19 270 LYS A CA 1
ATOM 2006 C C . LYS A 1 270 ? -14.188 -20.844 -14.305 1 98.19 270 LYS A C 1
ATOM 2008 O O . LYS A 1 270 ? -13.477 -21.438 -13.492 1 98.19 270 LYS A O 1
ATOM 2013 N N . TYR A 1 271 ? -13.781 -19.875 -15.109 1 98.62 271 TYR A N 1
ATOM 2014 C CA . TYR A 1 271 ? -12.375 -19.516 -14.984 1 98.62 271 TYR A CA 1
ATOM 2015 C C . TYR A 1 271 ? -12.195 -18 -15.055 1 98.62 271 TYR A C 1
ATOM 2017 O O . TYR A 1 271 ? -13.109 -17.281 -15.438 1 98.62 271 TYR A O 1
ATOM 2025 N N . SER A 1 272 ? -11.078 -17.578 -14.578 1 98.69 272 SER A N 1
ATOM 2026 C CA . SER A 1 272 ? -10.586 -16.203 -14.633 1 98.69 272 SER A CA 1
ATOM 2027 C C . SER A 1 272 ? -9.086 -16.172 -14.93 1 98.69 272 SER A C 1
ATOM 2029 O O . SER A 1 272 ? -8.305 -16.875 -14.281 1 98.69 272 SER A O 1
ATOM 2031 N N . ILE A 1 273 ? -8.711 -15.453 -15.945 1 98.88 273 ILE A N 1
ATOM 2032 C CA . ILE A 1 273 ? -7.301 -15.195 -16.203 1 98.88 273 ILE A CA 1
ATOM 2033 C C . ILE A 1 273 ? -6.93 -13.805 -15.68 1 98.88 273 ILE A C 1
ATOM 2035 O O . ILE A 1 273 ? -7.332 -12.797 -16.266 1 98.88 273 ILE A O 1
ATOM 2039 N N . ALA A 1 274 ? -6.23 -13.797 -14.602 1 98.81 274 ALA A N 1
ATOM 2040 C CA . ALA A 1 274 ? -5.727 -12.555 -14.031 1 98.81 274 ALA A CA 1
ATOM 2041 C C . ALA A 1 274 ? -4.512 -12.047 -14.805 1 98.81 274 ALA A C 1
ATOM 2043 O O . ALA A 1 274 ? -3.57 -12.805 -15.062 1 98.81 274 ALA A O 1
ATOM 2044 N N . SER A 1 275 ? -4.52 -10.789 -15.133 1 98.69 275 SER A N 1
ATOM 2045 C CA . SER A 1 275 ? -3.42 -10.211 -15.906 1 98.69 275 SER A CA 1
ATOM 2046 C C . SER A 1 275 ? -2.367 -9.602 -14.992 1 98.69 275 SER A C 1
ATOM 2048 O O . SER A 1 275 ? -2.4 -8.398 -14.719 1 98.69 275 SER A O 1
ATOM 2050 N N . THR A 1 276 ? -1.431 -10.367 -14.648 1 98.62 276 THR A N 1
ATOM 2051 C CA . THR A 1 276 ? -0.288 -9.844 -13.906 1 98.62 276 THR A CA 1
ATOM 2052 C C . THR A 1 276 ? 0.557 -8.93 -14.789 1 98.62 276 THR A C 1
ATOM 2054 O O . THR A 1 276 ? 1.212 -8.008 -14.297 1 98.62 276 THR A O 1
ATOM 2057 N N . TYR A 1 277 ? 0.449 -9.148 -16.094 1 98.81 277 TYR A N 1
ATOM 2058 C CA . TYR A 1 277 ? 1.128 -8.266 -17.031 1 98.81 277 TYR A CA 1
ATOM 2059 C C . TYR A 1 277 ? 0.591 -6.844 -16.938 1 98.81 277 TYR A C 1
ATOM 2061 O O . TYR A 1 277 ? 1.354 -5.902 -16.719 1 98.81 277 TYR A O 1
ATOM 2069 N N . ASN A 1 278 ? -0.701 -6.68 -17.109 1 98.69 278 ASN A N 1
ATOM 2070 C CA . ASN A 1 278 ? -1.308 -5.355 -17.094 1 98.69 278 ASN A CA 1
ATOM 2071 C C . ASN A 1 278 ? -1.154 -4.684 -15.727 1 98.69 278 ASN A C 1
ATOM 2073 O O . ASN A 1 278 ? -0.88 -3.486 -15.641 1 98.69 278 ASN A O 1
ATOM 2077 N N . PHE A 1 279 ? -1.371 -5.465 -14.711 1 98.62 279 PHE A N 1
ATOM 2078 C CA . PHE A 1 279 ? -1.211 -4.891 -13.383 1 98.62 279 PHE A CA 1
ATOM 2079 C C . PHE A 1 279 ? 0.188 -4.312 -13.203 1 98.62 279 PHE A C 1
ATOM 2081 O O . PHE A 1 279 ? 0.343 -3.17 -12.773 1 98.62 279 PHE A O 1
ATOM 2088 N N . LEU A 1 280 ? 1.198 -5.094 -13.5 1 98.69 280 LEU A N 1
ATOM 2089 C CA . LEU A 1 280 ? 2.57 -4.652 -13.273 1 98.69 280 LEU A CA 1
ATOM 2090 C C . LEU A 1 280 ? 2.893 -3.422 -14.117 1 98.69 280 LEU A C 1
ATOM 2092 O O . LEU A 1 280 ? 3.551 -2.494 -13.641 1 98.69 280 LEU A O 1
ATOM 2096 N N . THR A 1 281 ? 2.475 -3.402 -15.336 1 98.5 281 THR A N 1
ATOM 2097 C CA . THR A 1 281 ? 2.752 -2.264 -16.203 1 98.5 281 THR A CA 1
ATOM 2098 C C . THR A 1 281 ? 2.047 -1.01 -15.703 1 98.5 281 THR A C 1
ATOM 2100 O O . THR A 1 281 ? 2.643 0.068 -15.656 1 98.5 281 THR A O 1
ATOM 2103 N N . ASP A 1 282 ? 0.818 -1.176 -15.281 1 98.44 282 ASP A N 1
ATOM 2104 C CA . ASP A 1 282 ? 0.082 -0.036 -14.742 1 98.44 282 ASP A CA 1
ATOM 2105 C C . ASP A 1 282 ? 0.695 0.442 -13.43 1 98.44 282 ASP A C 1
ATOM 2107 O O . ASP A 1 282 ? 0.714 1.642 -13.141 1 98.44 282 ASP A O 1
ATOM 2111 N N . LEU A 1 283 ? 1.122 -0.537 -12.609 1 98.69 283 LEU A N 1
ATOM 2112 C CA . LEU A 1 283 ? 1.787 -0.158 -11.367 1 98.69 283 LEU A CA 1
ATOM 2113 C C . LEU A 1 283 ? 3.049 0.651 -11.656 1 98.69 283 LEU A C 1
ATOM 2115 O O . LEU A 1 283 ? 3.32 1.644 -10.977 1 98.69 283 LEU A O 1
ATOM 2119 N N . MET A 1 284 ? 3.805 0.267 -12.609 1 98.12 284 MET A N 1
ATOM 2120 C CA . MET A 1 284 ? 5.004 1.017 -12.969 1 98.12 284 MET A CA 1
ATOM 2121 C C . MET A 1 284 ? 4.648 2.434 -13.414 1 98.12 284 MET A C 1
ATOM 2123 O O . MET A 1 284 ? 5.309 3.395 -13.016 1 98.12 284 MET A O 1
ATOM 2127 N N . ASP A 1 285 ? 3.59 2.547 -14.156 1 97.19 285 ASP A N 1
ATOM 2128 C CA . ASP A 1 285 ? 3.168 3.842 -14.68 1 97.19 285 ASP A CA 1
ATOM 2129 C C . ASP A 1 285 ? 2.645 4.742 -13.562 1 97.19 285 ASP A C 1
ATOM 2131 O O . ASP A 1 285 ? 2.639 5.969 -13.695 1 97.19 285 ASP A O 1
ATOM 2135 N N . ASN A 1 286 ? 2.211 4.133 -12.461 1 97.69 286 ASN A N 1
ATOM 2136 C CA . ASN A 1 286 ? 1.59 4.867 -11.367 1 97.69 286 ASN A CA 1
ATOM 2137 C C . ASN A 1 286 ? 2.293 4.59 -10.039 1 97.69 286 ASN A C 1
ATOM 2139 O O . ASN A 1 286 ? 1.661 4.609 -8.984 1 97.69 286 ASN A O 1
ATOM 2143 N N . HIS A 1 287 ? 3.559 4.293 -10.078 1 98.06 287 HIS A N 1
ATOM 2144 C CA . HIS A 1 287 ? 4.266 3.697 -8.945 1 98.06 287 HIS A CA 1
ATOM 2145 C C . HIS A 1 287 ? 4.352 4.672 -7.777 1 98.06 287 HIS A C 1
ATOM 2147 O O . HIS A 1 287 ? 4.188 4.273 -6.621 1 98.06 287 HIS A O 1
ATOM 2153 N N . LEU A 1 288 ? 4.488 5.98 -7.984 1 96.94 288 LEU A N 1
ATOM 2154 C CA . LEU A 1 288 ? 4.641 6.93 -6.891 1 96.94 288 LEU A CA 1
ATOM 2155 C C . LEU A 1 288 ? 3.324 7.121 -6.145 1 96.94 288 LEU A C 1
ATOM 2157 O O . LEU A 1 288 ? 3.297 7.113 -4.914 1 96.94 288 LEU A O 1
ATOM 2161 N N . VAL A 1 289 ? 2.201 7.199 -6.918 1 96.56 289 VAL A N 1
ATOM 2162 C CA . VAL A 1 289 ? 0.9 7.355 -6.277 1 96.56 289 VAL A CA 1
ATOM 2163 C C . VAL A 1 289 ? 0.512 6.055 -5.574 1 96.56 289 VAL A C 1
ATOM 2165 O O . VAL A 1 289 ? -0.26 6.07 -4.613 1 96.56 289 VAL A O 1
ATOM 2168 N N . ALA A 1 290 ? 1.147 4.949 -6.035 1 98.5 290 ALA A N 1
ATOM 2169 C CA . ALA A 1 290 ? 0.884 3.646 -5.43 1 98.5 290 ALA A CA 1
ATOM 2170 C C . ALA A 1 290 ? 1.816 3.393 -4.25 1 98.5 290 ALA A C 1
ATOM 2172 O O . ALA A 1 290 ? 1.763 2.33 -3.625 1 98.5 290 ALA A O 1
ATOM 2173 N N . GLY A 1 291 ? 2.635 4.316 -3.941 1 98.06 291 GLY A N 1
ATOM 2174 C CA . GLY A 1 291 ? 3.518 4.191 -2.791 1 98.06 291 GLY A CA 1
ATOM 2175 C C . GLY A 1 291 ? 4.754 3.363 -3.074 1 98.06 291 GLY A C 1
ATOM 2176 O O . GLY A 1 291 ? 5.371 2.824 -2.152 1 98.06 291 GLY A O 1
ATOM 2177 N N . ILE A 1 292 ? 5.09 3.195 -4.336 1 98.31 292 ILE A N 1
ATOM 2178 C CA . ILE A 1 292 ? 6.281 2.469 -4.754 1 98.31 292 ILE A CA 1
ATOM 2179 C C . ILE A 1 292 ? 7.324 3.447 -5.293 1 98.31 292 ILE A C 1
ATOM 2181 O O . ILE A 1 292 ? 7.105 4.086 -6.328 1 98.31 292 ILE A O 1
ATOM 2185 N N . ARG A 1 293 ? 8.406 3.52 -4.59 1 96.5 293 ARG A N 1
ATOM 2186 C CA . ARG A 1 293 ? 9.445 4.48 -4.945 1 96.5 293 ARG A CA 1
ATOM 2187 C C . ARG A 1 293 ? 10.383 3.906 -6.004 1 96.5 293 ARG A C 1
ATOM 2189 O O . ARG A 1 293 ? 10.781 4.609 -6.934 1 96.5 293 ARG A O 1
ATOM 2196 N N . VAL A 1 294 ? 10.734 2.602 -5.871 1 96.75 294 VAL A N 1
ATOM 2197 C CA . VAL A 1 294 ? 11.789 1.995 -6.676 1 96.75 294 VAL A CA 1
ATOM 2198 C C . VAL A 1 294 ? 11.203 0.894 -7.555 1 96.75 294 VAL A C 1
ATOM 2200 O O . VAL A 1 294 ? 10.625 -0.073 -7.051 1 96.75 294 VAL A O 1
ATOM 2203 N N . ILE A 1 295 ? 11.359 0.971 -8.891 1 97.31 295 ILE A N 1
ATOM 2204 C CA . ILE A 1 295 ? 10.695 0.007 -9.758 1 97.31 295 ILE A CA 1
ATOM 2205 C C . ILE A 1 295 ? 11.727 -0.683 -10.648 1 97.31 295 ILE A C 1
ATOM 2207 O O . ILE A 1 295 ? 11.438 -1.7 -11.281 1 97.31 295 ILE A O 1
ATOM 2211 N N . GLU A 1 296 ? 13.016 -0.195 -10.719 1 96.62 296 GLU A N 1
ATOM 2212 C CA . GLU A 1 296 ? 13.977 -0.724 -11.68 1 96.62 296 GLU A CA 1
ATOM 2213 C C . GLU A 1 296 ? 15.008 -1.624 -10.992 1 96.62 296 GLU A C 1
ATOM 2215 O O . GLU A 1 296 ? 15.688 -2.41 -11.648 1 96.62 296 GLU A O 1
ATOM 2220 N N . ARG A 1 297 ? 15.094 -1.432 -9.688 1 96.12 297 ARG A N 1
ATOM 2221 C CA . ARG A 1 297 ? 16.109 -2.117 -8.906 1 96.12 297 ARG A CA 1
ATOM 2222 C C . ARG A 1 297 ? 15.492 -3.109 -7.93 1 96.12 297 ARG A C 1
ATOM 2224 O O . ARG A 1 297 ? 14.406 -2.861 -7.395 1 96.12 297 ARG A O 1
ATOM 2231 N N . ALA A 1 298 ? 16.297 -4.227 -7.695 1 97.94 298 ALA A N 1
ATOM 2232 C CA . ALA A 1 298 ? 15.844 -5.211 -6.719 1 97.94 298 ALA A CA 1
ATOM 2233 C C . ALA A 1 298 ? 16.203 -4.773 -5.297 1 97.94 298 ALA A C 1
ATOM 2235 O O . ALA A 1 298 ? 17.219 -4.113 -5.078 1 97.94 298 ALA A O 1
ATOM 2236 N N . CYS A 1 299 ? 15.391 -5.152 -4.328 1 97.75 299 CYS A N 1
ATOM 2237 C CA . CYS A 1 299 ? 15.641 -4.891 -2.916 1 97.75 299 CYS A CA 1
ATOM 2238 C C . CYS A 1 299 ? 16.734 -5.816 -2.375 1 97.75 299 CYS A C 1
ATOM 2240 O O . CYS A 1 299 ? 17.5 -5.422 -1.503 1 97.75 299 CYS A O 1
ATOM 2242 N N . CYS A 1 300 ? 16.797 -7.016 -2.889 1 97.94 300 CYS A N 1
ATOM 2243 C CA . CYS A 1 300 ? 17.75 -8.023 -2.416 1 97.94 300 CYS A CA 1
ATOM 2244 C C . CYS A 1 300 ? 18.547 -8.602 -3.572 1 97.94 300 CYS A C 1
ATOM 2246 O O . CYS A 1 300 ? 17.969 -9.078 -4.559 1 97.94 300 CYS A O 1
ATOM 2248 N N . GLY A 1 301 ? 19.797 -8.641 -3.479 1 97.06 301 GLY A N 1
ATOM 2249 C CA . GLY A 1 301 ? 20.719 -9.109 -4.5 1 97.06 301 GLY A CA 1
ATOM 2250 C C . GLY A 1 301 ? 22.062 -8.406 -4.465 1 97.06 301 GLY A C 1
ATOM 2251 O O . GLY A 1 301 ? 22.516 -7.965 -3.402 1 97.06 301 GLY A O 1
ATOM 2252 N N . SER A 1 302 ? 22.766 -8.43 -5.582 1 95.69 302 SER A N 1
ATOM 2253 C CA . SER A 1 302 ? 24.031 -7.711 -5.711 1 95.69 302 SER A CA 1
ATOM 2254 C C . SER A 1 302 ? 24.312 -7.363 -7.168 1 95.69 302 SER A C 1
ATOM 2256 O O . SER A 1 302 ? 23.641 -7.863 -8.078 1 95.69 302 SER A O 1
ATOM 2258 N N . GLY A 1 303 ? 25.266 -6.414 -7.32 1 94.62 303 GLY A N 1
ATOM 2259 C CA . GLY A 1 303 ? 25.672 -5.992 -8.648 1 94.62 303 GLY A CA 1
ATOM 2260 C C . GLY A 1 303 ? 24.734 -4.98 -9.281 1 94.62 303 GLY A C 1
ATOM 2261 O O . GLY A 1 303 ? 24.016 -4.273 -8.57 1 94.62 303 GLY A O 1
ATOM 2262 N N . LYS A 1 304 ? 24.797 -4.848 -10.695 1 94.25 304 LYS A N 1
ATOM 2263 C CA . LYS A 1 304 ? 24 -3.879 -11.438 1 94.25 304 LYS A CA 1
ATOM 2264 C C . LYS A 1 304 ? 22.516 -4.023 -11.094 1 94.25 304 LYS A C 1
ATOM 2266 O O . LYS A 1 304 ? 21.969 -5.125 -11.133 1 94.25 304 LYS A O 1
ATOM 2271 N N . LEU A 1 305 ? 21.859 -2.885 -10.641 1 95.5 305 LEU A N 1
ATOM 2272 C CA . LEU A 1 305 ? 20.453 -2.809 -10.281 1 95.5 305 LEU A CA 1
ATOM 2273 C C . LEU A 1 305 ? 20.141 -3.744 -9.117 1 95.5 305 LEU A C 1
ATOM 2275 O O . LEU A 1 305 ? 18.969 -4.082 -8.883 1 95.5 305 LEU A O 1
ATOM 2279 N N . ASN A 1 306 ? 21.188 -4.242 -8.406 1 96.19 306 ASN A N 1
ATOM 2280 C CA . ASN A 1 306 ? 21.094 -5.238 -7.344 1 96.19 306 ASN A CA 1
ATOM 2281 C C . ASN A 1 306 ? 20.422 -6.52 -7.84 1 96.19 306 ASN A C 1
ATOM 2283 O O . ASN A 1 306 ? 19.625 -7.133 -7.121 1 96.19 306 ASN A O 1
ATOM 2287 N N . ALA A 1 307 ? 20.75 -6.871 -9.133 1 96.56 307 ALA A N 1
ATOM 2288 C CA . ALA A 1 307 ? 20 -7.949 -9.766 1 96.56 307 ALA A CA 1
ATOM 2289 C C . ALA A 1 307 ? 20.922 -8.844 -10.594 1 96.56 307 ALA A C 1
ATOM 2291 O O . ALA A 1 307 ? 20.453 -9.703 -11.344 1 96.56 307 ALA A O 1
ATOM 2292 N N . ALA A 1 308 ? 22.234 -8.633 -10.469 1 94.25 308 ALA A N 1
ATOM 2293 C CA . ALA A 1 308 ? 23.188 -9.469 -11.188 1 94.25 308 ALA A CA 1
ATOM 2294 C C . ALA A 1 308 ? 23.344 -10.828 -10.508 1 94.25 308 ALA A C 1
ATOM 2296 O O . ALA A 1 308 ? 23.688 -11.82 -11.156 1 94.25 308 ALA A O 1
ATOM 2297 N N . VAL A 1 309 ? 23.109 -10.781 -9.203 1 93 309 VAL A N 1
ATOM 2298 C CA . VAL A 1 309 ? 23.188 -11.992 -8.406 1 93 309 VAL A CA 1
ATOM 2299 C C . VAL A 1 309 ? 21.875 -12.188 -7.637 1 93 309 VAL A C 1
ATOM 2301 O O . VAL A 1 309 ? 21.328 -11.227 -7.082 1 93 309 VAL A O 1
ATOM 2304 N N . MET A 1 310 ? 21.391 -13.43 -7.703 1 93.12 310 MET A N 1
ATOM 2305 C CA . MET A 1 310 ? 20.141 -13.75 -7.043 1 93.12 310 MET A CA 1
ATOM 2306 C C . MET A 1 310 ? 20.234 -13.555 -5.535 1 93.12 310 MET A C 1
ATOM 2308 O O . MET A 1 310 ? 21.281 -13.859 -4.941 1 93.12 310 MET A O 1
ATOM 2312 N N . CYS A 1 311 ? 19.188 -13.086 -4.918 1 95.19 311 CYS A N 1
ATOM 2313 C CA . CYS A 1 311 ? 19.062 -12.938 -3.473 1 95.19 311 CYS A CA 1
ATOM 2314 C C . CYS A 1 311 ? 19.453 -14.227 -2.758 1 95.19 311 CYS A C 1
ATOM 2316 O O . CYS A 1 311 ? 19.328 -15.312 -3.324 1 95.19 311 CYS A O 1
ATOM 2318 N N . SER A 1 312 ? 19.953 -14.133 -1.486 1 88.94 312 SER A N 1
ATOM 2319 C CA . SER A 1 312 ? 20.297 -15.227 -0.584 1 88.94 312 SER A CA 1
ATOM 2320 C C . SER A 1 312 ? 21.578 -15.914 -1.025 1 88.94 312 SER A C 1
ATOM 2322 O O . SER A 1 312 ? 21.953 -16.953 -0.48 1 88.94 312 SER A O 1
ATOM 2324 N N . ARG A 1 313 ? 22.266 -15.469 -2.09 1 90.25 313 ARG A N 1
ATOM 2325 C CA . ARG A 1 313 ? 23.609 -15.914 -2.451 1 90.25 313 ARG A CA 1
ATOM 2326 C C . ARG A 1 313 ? 24.656 -15.133 -1.676 1 90.25 313 ARG A C 1
ATOM 2328 O O . ARG A 1 313 ? 24.359 -14.117 -1.054 1 90.25 313 ARG A O 1
ATOM 2335 N N . PRO A 1 314 ? 25.844 -15.727 -1.676 1 88.88 314 PRO A N 1
ATOM 2336 C CA . PRO A 1 314 ? 26.891 -15.016 -0.953 1 88.88 314 PRO A CA 1
ATOM 2337 C C . PRO A 1 314 ? 27.094 -13.578 -1.441 1 88.88 314 PRO A C 1
ATOM 2339 O O . PRO A 1 314 ? 26.984 -13.32 -2.643 1 88.88 314 PRO A O 1
ATOM 2342 N N . ASN A 1 315 ? 27.266 -12.648 -0.508 1 89.06 315 ASN A N 1
ATOM 2343 C CA . ASN A 1 315 ? 27.594 -11.242 -0.743 1 89.06 315 ASN A CA 1
ATOM 2344 C C . ASN A 1 315 ? 26.375 -10.461 -1.255 1 89.06 315 ASN A C 1
ATOM 2346 O O . ASN A 1 315 ? 26.531 -9.445 -1.928 1 89.06 315 ASN A O 1
ATOM 2350 N N . THR A 1 316 ? 25.234 -10.969 -1.027 1 93 316 THR A N 1
ATOM 2351 C CA . THR A 1 316 ? 24.047 -10.203 -1.371 1 93 316 THR A CA 1
ATOM 2352 C C . THR A 1 316 ? 23.594 -9.336 -0.194 1 93 316 THR A C 1
ATOM 2354 O O . THR A 1 316 ? 23.922 -9.633 0.958 1 93 316 THR A O 1
ATOM 2357 N N . THR A 1 317 ? 22.984 -8.156 -0.503 1 91.81 317 THR A N 1
ATOM 2358 C CA . THR A 1 317 ? 22.406 -7.223 0.459 1 91.81 317 THR A CA 1
ATOM 2359 C C . THR A 1 317 ? 20.891 -7.094 0.253 1 91.81 317 THR A C 1
ATOM 2361 O O . THR A 1 317 ? 20.344 -7.629 -0.713 1 91.81 317 THR A O 1
ATOM 2364 N N . TYR A 1 318 ? 20.25 -6.547 1.236 1 93.56 318 TYR A N 1
ATOM 2365 C CA . TYR A 1 318 ? 18.844 -6.254 1.041 1 93.56 318 TYR A CA 1
ATOM 2366 C C . TYR A 1 318 ? 18.484 -4.887 1.613 1 93.56 318 TYR A C 1
ATOM 2368 O O . TYR A 1 318 ? 19.141 -4.395 2.529 1 93.56 318 TYR A O 1
ATOM 2376 N N . CYS A 1 319 ? 17.484 -4.254 1.039 1 91.31 319 CYS A N 1
ATOM 2377 C CA . CYS A 1 319 ? 17.031 -2.916 1.396 1 91.31 319 CYS A CA 1
ATOM 2378 C C . CYS A 1 319 ? 16.297 -2.928 2.734 1 91.31 319 CYS A C 1
ATOM 2380 O O . CYS A 1 319 ? 15.719 -3.943 3.117 1 91.31 319 CYS A O 1
ATOM 2382 N N . LEU A 1 320 ? 16.266 -1.806 3.395 1 87.88 320 LEU A N 1
ATOM 2383 C CA . LEU A 1 320 ? 15.516 -1.659 4.645 1 87.88 320 LEU A CA 1
ATOM 2384 C C . LEU A 1 320 ? 14.086 -1.214 4.375 1 87.88 320 LEU A C 1
ATOM 2386 O O . LEU A 1 320 ? 13.164 -1.601 5.102 1 87.88 320 LEU A O 1
ATOM 2390 N N . ASP A 1 321 ? 13.883 -0.394 3.391 1 90.56 321 ASP A N 1
ATOM 2391 C CA . ASP A 1 321 ? 12.562 0.123 3.045 1 90.56 321 ASP A CA 1
ATOM 2392 C C . ASP A 1 321 ? 11.883 -0.76 2 1 90.56 321 ASP A C 1
ATOM 2394 O O . ASP A 1 321 ? 11.539 -0.292 0.913 1 90.56 321 ASP A O 1
ATOM 2398 N N . ARG A 1 322 ? 11.492 -1.921 2.371 1 94.88 322 ARG A N 1
ATOM 2399 C CA . ARG A 1 322 ? 11.055 -2.967 1.45 1 94.88 322 ARG A CA 1
ATOM 2400 C C . ARG A 1 322 ? 9.703 -2.625 0.836 1 94.88 322 ARG A C 1
ATOM 2402 O O . ARG A 1 322 ? 9.422 -2.994 -0.306 1 94.88 322 ARG A O 1
ATOM 2409 N N . ASN A 1 323 ? 8.906 -1.869 1.53 1 96.19 323 ASN A N 1
ATOM 2410 C CA . ASN A 1 323 ? 7.586 -1.49 1.035 1 96.19 323 ASN A CA 1
ATOM 2411 C C . ASN A 1 323 ? 7.684 -0.482 -0.107 1 96.19 323 ASN A C 1
ATOM 2413 O O . ASN A 1 323 ? 6.703 -0.235 -0.809 1 96.19 323 ASN A O 1
ATOM 2417 N N . ASP A 1 324 ? 8.867 0.045 -0.308 1 96.44 324 ASP A N 1
ATOM 2418 C CA . ASP A 1 324 ? 9.078 1.06 -1.337 1 96.44 324 ASP A CA 1
ATOM 2419 C C . ASP A 1 324 ? 9.469 0.419 -2.668 1 96.44 324 ASP A C 1
ATOM 2421 O O . ASP A 1 324 ? 9.531 1.099 -3.695 1 96.44 324 ASP A O 1
ATOM 2425 N N . TYR A 1 325 ? 9.719 -0.852 -2.68 1 97.75 325 TYR A N 1
ATOM 2426 C CA . TYR A 1 325 ? 10.258 -1.516 -3.861 1 97.75 325 TYR A CA 1
ATOM 2427 C C . TYR A 1 325 ? 9.188 -2.35 -4.555 1 97.75 325 TYR A C 1
ATOM 2429 O O . TYR A 1 325 ? 8.406 -3.035 -3.895 1 97.75 325 TYR A O 1
ATOM 2437 N N . MET A 1 326 ? 9.266 -2.312 -5.852 1 98.62 326 MET A N 1
ATOM 2438 C CA . MET A 1 326 ? 8.367 -3.146 -6.648 1 98.62 326 MET A CA 1
ATOM 2439 C C . MET A 1 326 ? 8.852 -4.594 -6.672 1 98.62 326 MET A C 1
ATOM 2441 O O . MET A 1 326 ? 8.039 -5.52 -6.645 1 98.62 326 MET A O 1
ATOM 2445 N N . PHE A 1 327 ? 10.172 -4.789 -6.664 1 98.81 327 PHE A N 1
ATOM 2446 C CA . PHE A 1 327 ? 10.742 -6.129 -6.781 1 98.81 327 PHE A CA 1
ATOM 2447 C C . PHE A 1 327 ? 11.609 -6.453 -5.57 1 98.81 327 PHE A C 1
ATOM 2449 O O . PHE A 1 327 ? 12.359 -5.602 -5.09 1 98.81 327 PHE A O 1
ATOM 2456 N N . TRP A 1 328 ? 11.453 -7.68 -5.078 1 98.56 328 TRP A N 1
ATOM 2457 C CA . TRP A 1 328 ? 12.273 -8.156 -3.971 1 98.56 328 TRP A CA 1
ATOM 2458 C C . TRP A 1 328 ? 13.664 -8.57 -4.457 1 98.56 328 TRP A C 1
ATOM 2460 O O . TRP A 1 328 ? 14.672 -8.172 -3.875 1 98.56 328 TRP A O 1
ATOM 2470 N N . ASP A 1 329 ? 13.672 -9.359 -5.516 1 98.38 329 ASP A N 1
ATOM 2471 C CA . ASP A 1 329 ? 14.914 -9.812 -6.129 1 98.38 329 ASP A CA 1
ATOM 2472 C C . ASP A 1 329 ? 14.891 -9.609 -7.641 1 98.38 329 ASP A C 1
ATOM 2474 O O . ASP A 1 329 ? 14.07 -8.852 -8.156 1 98.38 329 ASP A O 1
ATOM 2478 N N . MET A 1 330 ? 15.82 -10.227 -8.328 1 97.5 330 MET A N 1
ATOM 2479 C CA . MET A 1 330 ? 16 -9.953 -9.75 1 97.5 330 MET A CA 1
ATOM 2480 C C . MET A 1 330 ? 14.766 -10.359 -10.547 1 97.5 330 MET A C 1
ATOM 2482 O O . MET A 1 330 ? 14.617 -9.977 -11.711 1 97.5 330 MET A O 1
ATOM 2486 N N . LEU A 1 331 ? 13.766 -11.109 -9.867 1 97.62 331 LEU A N 1
ATOM 2487 C CA . LEU A 1 331 ? 12.648 -11.688 -10.617 1 97.62 331 LEU A CA 1
ATOM 2488 C C . LEU A 1 331 ? 11.328 -11.414 -9.914 1 97.62 331 LEU A C 1
ATOM 2490 O O . LEU A 1 331 ? 10.32 -11.133 -10.57 1 97.62 331 LEU A O 1
ATOM 2494 N N . HIS A 1 332 ? 11.305 -11.508 -8.625 1 98.62 332 HIS A N 1
ATOM 2495 C CA . HIS A 1 332 ? 10.055 -11.656 -7.891 1 98.62 332 HIS A CA 1
ATOM 2496 C C . HIS A 1 332 ? 9.609 -10.336 -7.273 1 98.62 332 HIS A C 1
ATOM 2498 O O . HIS A 1 332 ? 10.438 -9.578 -6.766 1 98.62 332 HIS A O 1
ATOM 2504 N N . PRO A 1 333 ? 8.258 -10.047 -7.297 1 98.81 333 PRO A N 1
ATOM 2505 C CA . PRO A 1 333 ? 7.719 -8.844 -6.652 1 98.81 333 PRO A CA 1
ATOM 2506 C C . PRO A 1 333 ? 7.844 -8.891 -5.129 1 98.81 333 PRO A C 1
ATOM 2508 O O . PRO A 1 333 ? 7.957 -9.969 -4.547 1 98.81 333 PRO A O 1
ATOM 2511 N N . THR A 1 334 ? 7.867 -7.777 -4.531 1 98.69 334 THR A N 1
ATOM 2512 C CA . THR A 1 334 ? 7.766 -7.66 -3.08 1 98.69 334 THR A CA 1
ATOM 2513 C C . THR A 1 334 ? 6.355 -7.992 -2.605 1 98.69 334 THR A C 1
ATOM 2515 O O . THR A 1 334 ? 5.41 -7.98 -3.396 1 98.69 334 THR A O 1
ATOM 2518 N N . GLN A 1 335 ? 6.258 -8.273 -1.329 1 98.12 335 GLN A N 1
ATOM 2519 C CA . GLN A 1 335 ? 4.938 -8.414 -0.723 1 98.12 335 GLN A CA 1
ATOM 2520 C C . GLN A 1 335 ? 4.082 -7.176 -0.983 1 98.12 335 GLN A C 1
ATOM 2522 O O . GLN A 1 335 ? 2.885 -7.289 -1.262 1 98.12 335 GLN A O 1
ATOM 2527 N N . ALA A 1 336 ? 4.688 -5.98 -0.872 1 98.44 336 ALA A N 1
ATOM 2528 C CA . ALA A 1 336 ? 3.963 -4.734 -1.11 1 98.44 336 ALA A CA 1
ATOM 2529 C C . ALA A 1 336 ? 3.338 -4.723 -2.502 1 98.44 336 ALA A C 1
ATOM 2531 O O . ALA A 1 336 ? 2.195 -4.289 -2.674 1 98.44 336 ALA A O 1
ATOM 2532 N N . THR A 1 337 ? 4.082 -5.18 -3.459 1 98.81 337 THR A N 1
ATOM 2533 C CA . THR A 1 337 ? 3.586 -5.254 -4.828 1 98.81 337 THR A CA 1
ATOM 2534 C C . THR A 1 337 ? 2.457 -6.273 -4.941 1 98.81 337 THR A C 1
ATOM 2536 O O . THR A 1 337 ? 1.413 -5.992 -5.531 1 98.81 337 THR A O 1
ATOM 2539 N N . TYR A 1 338 ? 2.629 -7.414 -4.309 1 98.56 338 TYR A N 1
ATOM 2540 C CA . TYR A 1 338 ? 1.604 -8.453 -4.348 1 98.56 338 TYR A CA 1
ATOM 2541 C C . TYR A 1 338 ? 0.305 -7.957 -3.721 1 98.56 338 TYR A C 1
ATOM 2543 O O . TYR A 1 338 ? -0.784 -8.258 -4.215 1 98.56 338 TYR A O 1
ATOM 2551 N N . GLU A 1 339 ? 0.431 -7.238 -2.652 1 98 339 GLU A N 1
ATOM 2552 C CA . GLU A 1 339 ? -0.741 -6.746 -1.933 1 98 339 GLU A CA 1
ATOM 2553 C C . GLU A 1 339 ? -1.565 -5.801 -2.801 1 98 339 GLU A C 1
ATOM 2555 O O . GLU A 1 339 ? -2.793 -5.77 -2.703 1 98 339 GLU A O 1
ATOM 2560 N N . ARG A 1 340 ? -0.94 -5.086 -3.629 1 98.5 340 ARG A N 1
ATOM 2561 C CA . ARG A 1 340 ? -1.657 -4.219 -4.559 1 98.5 340 ARG A CA 1
ATOM 2562 C C . ARG A 1 340 ? -2.279 -5.027 -5.691 1 98.5 340 ARG A C 1
ATOM 2564 O O . ARG A 1 340 ? -3.441 -4.816 -6.047 1 98.5 340 ARG A O 1
ATOM 2571 N N . GLY A 1 341 ? -1.53 -5.977 -6.148 1 98.44 341 GLY A N 1
ATOM 2572 C CA . GLY A 1 341 ? -1.993 -6.785 -7.266 1 98.44 341 GLY A CA 1
ATOM 2573 C C . GLY A 1 341 ? -3.248 -7.578 -6.949 1 98.44 341 GLY A C 1
ATOM 2574 O O . GLY A 1 341 ? -4.137 -7.703 -7.793 1 98.44 341 GLY A O 1
ATOM 2575 N N . VAL A 1 342 ? -3.316 -8.102 -5.762 1 98.12 342 VAL A N 1
ATOM 2576 C CA . VAL A 1 342 ? -4.434 -8.977 -5.406 1 98.12 342 VAL A CA 1
ATOM 2577 C C . VAL A 1 342 ? -5.734 -8.172 -5.406 1 98.12 342 VAL A C 1
ATOM 2579 O O . VAL A 1 342 ? -6.793 -8.695 -5.746 1 98.12 342 VAL A O 1
ATOM 2582 N N . VAL A 1 343 ? -5.699 -6.887 -5.129 1 97.62 343 VAL A N 1
ATOM 2583 C CA . VAL A 1 343 ? -6.879 -6.027 -5.152 1 97.62 343 VAL A CA 1
ATOM 2584 C C . VAL A 1 343 ? -7.355 -5.844 -6.594 1 97.62 343 VAL A C 1
ATOM 2586 O O . VAL A 1 343 ? -8.547 -5.988 -6.883 1 97.62 343 VAL A O 1
ATOM 2589 N N . ALA A 1 344 ? -6.43 -5.598 -7.48 1 97.62 344 ALA A N 1
ATOM 2590 C CA . ALA A 1 344 ? -6.766 -5.406 -8.883 1 97.62 344 ALA A CA 1
ATOM 2591 C C . ALA A 1 344 ? -7.371 -6.672 -9.484 1 97.62 344 ALA A C 1
ATOM 2593 O O . ALA A 1 344 ? -8.359 -6.609 -10.211 1 97.62 344 ALA A O 1
ATOM 2594 N N . ILE A 1 345 ? -6.832 -7.777 -9.109 1 97.69 345 ILE A N 1
ATOM 2595 C CA . ILE A 1 345 ? -7.223 -9.062 -9.672 1 97.69 345 ILE A CA 1
ATOM 2596 C C . ILE A 1 345 ? -8.609 -9.445 -9.164 1 97.69 345 ILE A C 1
ATOM 2598 O O . ILE A 1 345 ? -9.414 -10.016 -9.906 1 97.69 345 ILE A O 1
ATOM 2602 N N . PHE A 1 346 ? -8.938 -9.148 -7.977 1 97.38 346 PHE A N 1
ATOM 2603 C CA . PHE A 1 346 ? -10.211 -9.531 -7.379 1 97.38 346 PHE A CA 1
ATOM 2604 C C . PHE A 1 346 ? -11.312 -8.547 -7.754 1 97.38 346 PHE A C 1
ATOM 2606 O O . PHE A 1 346 ? -12.461 -8.945 -7.961 1 97.38 346 PHE A O 1
ATOM 2613 N N . TYR A 1 347 ? -10.945 -7.234 -7.906 1 95.62 347 TYR A N 1
ATOM 2614 C CA . TYR A 1 347 ? -12.016 -6.246 -7.879 1 95.62 347 TYR A CA 1
ATOM 2615 C C . TYR A 1 347 ? -11.906 -5.289 -9.062 1 95.62 347 TYR A C 1
ATOM 2617 O O . TYR A 1 347 ? -12.766 -4.422 -9.242 1 95.62 347 TYR A O 1
ATOM 2625 N N . GLY A 1 348 ? -10.938 -5.469 -9.844 1 95.56 348 GLY A N 1
ATOM 2626 C CA . GLY A 1 348 ? -10.711 -4.566 -10.961 1 95.56 348 GLY A CA 1
ATOM 2627 C C . GLY A 1 348 ? -11.555 -4.902 -12.18 1 95.56 348 GLY A C 1
ATOM 2628 O O . GLY A 1 348 ? -12.297 -5.887 -12.172 1 95.56 348 GLY A O 1
ATOM 2629 N N . PRO A 1 349 ? -11.469 -3.998 -13.188 1 95.56 349 PRO A N 1
ATOM 2630 C CA . PRO A 1 349 ? -12.141 -4.262 -14.461 1 95.56 349 PRO A CA 1
ATOM 2631 C C . PRO A 1 349 ? -11.492 -5.395 -15.25 1 95.56 349 PRO A C 1
ATOM 2633 O O . PRO A 1 349 ? -10.562 -6.039 -14.758 1 95.56 349 PRO A O 1
ATOM 2636 N N . GLN A 1 350 ? -11.938 -5.656 -16.391 1 96.06 350 GLN A N 1
ATOM 2637 C CA . GLN A 1 350 ? -11.547 -6.832 -17.172 1 96.06 350 GLN A CA 1
ATOM 2638 C C . GLN A 1 350 ? -10.102 -6.723 -17.641 1 96.06 350 GLN A C 1
ATOM 2640 O O . GLN A 1 350 ? -9.492 -7.719 -18.031 1 96.06 350 GLN A O 1
ATOM 2645 N N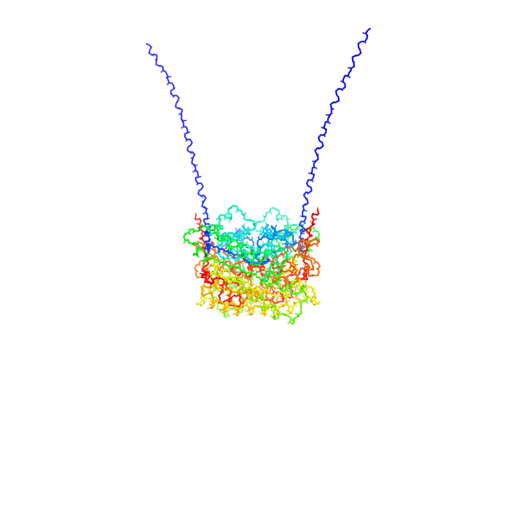 . GLU A 1 351 ? -9.562 -5.559 -17.547 1 96.81 351 GLU A N 1
ATOM 2646 C CA . GLU A 1 351 ? -8.164 -5.414 -17.922 1 96.81 351 GLU A CA 1
ATOM 2647 C C . GLU A 1 351 ? -7.246 -6.156 -16.953 1 96.81 351 GLU A C 1
ATOM 2649 O O . GLU A 1 351 ? -6.137 -6.551 -17.312 1 96.81 351 GLU A O 1
ATOM 2654 N N . TYR A 1 352 ? -7.762 -6.398 -15.727 1 98 352 TYR A N 1
ATOM 2655 C CA . TYR A 1 352 ? -6.918 -7.035 -14.719 1 98 352 TYR A CA 1
ATOM 2656 C C . TYR A 1 352 ? -7.301 -8.5 -14.531 1 98 352 TYR A C 1
ATOM 2658 O O . TYR A 1 352 ? -6.547 -9.273 -13.945 1 98 352 TYR A O 1
ATOM 2666 N N . ALA A 1 353 ? -8.469 -8.891 -14.961 1 98.25 353 ALA A N 1
ATOM 2667 C CA . ALA A 1 353 ? -8.906 -10.289 -14.953 1 98.25 353 ALA A CA 1
ATOM 2668 C C . ALA A 1 353 ? -10.102 -10.492 -15.867 1 98.25 353 ALA A C 1
ATOM 2670 O O . ALA A 1 353 ? -11.047 -9.695 -15.859 1 98.25 353 ALA A O 1
ATOM 2671 N N . ASP A 1 354 ? -10.094 -11.523 -16.656 1 97.69 354 ASP A N 1
ATOM 2672 C CA . ASP A 1 354 ? -11.148 -11.781 -17.625 1 97.69 354 ASP A CA 1
ATOM 2673 C C . ASP A 1 354 ? -11.414 -13.281 -17.766 1 97.69 354 ASP A C 1
ATOM 2675 O O . ASP A 1 354 ? -10.539 -14.102 -17.484 1 97.69 354 ASP A O 1
ATOM 2679 N N . PRO A 1 355 ? -12.562 -13.805 -18.156 1 97.38 355 PRO A N 1
ATOM 2680 C CA . PRO A 1 355 ? -13.742 -13.008 -18.516 1 97.38 355 PRO A CA 1
ATOM 2681 C C . PRO A 1 355 ? -14.445 -12.438 -17.281 1 97.38 355 PRO A C 1
ATOM 2683 O O . PRO A 1 355 ? -15.289 -11.539 -17.406 1 97.38 355 PRO A O 1
ATOM 2686 N N . ILE A 1 356 ? -14.188 -12.953 -16.078 1 96.31 356 ILE A N 1
ATOM 2687 C CA . ILE A 1 356 ? -14.664 -12.43 -14.797 1 96.31 356 ILE A CA 1
ATOM 2688 C C . ILE A 1 356 ? -13.492 -12.281 -13.828 1 96.31 356 ILE A C 1
ATOM 2690 O O . ILE A 1 356 ? -12.445 -12.922 -14.008 1 96.31 356 ILE A O 1
ATOM 2694 N N . ASN A 1 357 ? -13.625 -11.367 -12.875 1 96.56 357 ASN A N 1
ATOM 2695 C CA . ASN A 1 357 ? -12.531 -11.242 -11.914 1 96.56 357 ASN A CA 1
ATOM 2696 C C . ASN A 1 357 ? -12.625 -12.297 -10.812 1 96.56 357 ASN A C 1
ATOM 2698 O O . ASN A 1 357 ? -13.547 -13.117 -10.805 1 96.56 357 ASN A O 1
ATOM 2702 N N . PHE A 1 358 ? -11.648 -12.398 -9.938 1 97.75 358 PHE A N 1
ATOM 2703 C CA . PHE A 1 358 ? -11.57 -13.469 -8.953 1 97.75 358 PHE A CA 1
ATOM 2704 C C . PHE A 1 358 ? -12.75 -13.406 -7.988 1 97.75 358 PHE A C 1
ATOM 2706 O O . PHE A 1 358 ? -13.242 -14.445 -7.535 1 97.75 358 PHE A O 1
ATOM 2713 N N . ALA A 1 359 ? -13.172 -12.203 -7.672 1 96.06 359 ALA A N 1
ATOM 2714 C CA . ALA A 1 359 ? -14.359 -12.078 -6.824 1 96.06 359 ALA A CA 1
ATOM 2715 C C . ALA A 1 359 ? -15.586 -12.688 -7.5 1 96.06 359 ALA A C 1
ATOM 2717 O O . ALA A 1 359 ? -16.359 -13.406 -6.863 1 96.06 359 ALA A O 1
ATOM 2718 N N . GLY A 1 360 ? -15.734 -12.391 -8.742 1 94.69 360 GLY A N 1
ATOM 2719 C CA . GLY A 1 360 ? -16.828 -12.969 -9.508 1 94.69 360 GLY A CA 1
ATOM 2720 C C . GLY A 1 360 ? -16.75 -14.477 -9.609 1 94.69 360 GLY A C 1
ATOM 2721 O O . GLY A 1 360 ? -17.781 -15.156 -9.641 1 94.69 360 GLY A O 1
ATOM 2722 N N . LEU A 1 361 ? -15.57 -14.961 -9.648 1 95.94 361 LEU A N 1
ATOM 2723 C CA . LEU A 1 361 ? -15.352 -16.391 -9.789 1 95.94 361 LEU A CA 1
ATOM 2724 C C . LEU A 1 361 ? -15.891 -17.156 -8.586 1 95.94 361 LEU A C 1
ATOM 2726 O O . LEU A 1 361 ? -16.297 -18.312 -8.703 1 95.94 361 LEU A O 1
ATOM 2730 N N . VAL A 1 362 ? -15.945 -16.469 -7.402 1 95.56 362 VAL A N 1
ATOM 2731 C CA . VAL A 1 362 ? -16.375 -17.156 -6.191 1 95.56 362 VAL A CA 1
ATOM 2732 C C . VAL A 1 362 ? -17.656 -16.516 -5.668 1 95.56 362 VAL A C 1
ATOM 2734 O O . VAL A 1 362 ? -18.109 -16.828 -4.559 1 95.56 362 VAL A O 1
ATOM 2737 N N . GLY A 1 363 ? -18.234 -15.648 -6.379 1 88.88 363 GLY A N 1
ATOM 2738 C CA . GLY A 1 363 ? -19.516 -15.07 -6.047 1 88.88 363 GLY A CA 1
ATOM 2739 C C . GLY A 1 363 ? -19.453 -14.062 -4.914 1 88.88 363 GLY A C 1
ATOM 2740 O O . GLY A 1 363 ? -20.406 -13.922 -4.145 1 88.88 363 GLY A O 1
ATOM 2741 N N . ILE A 1 364 ? -18.344 -13.594 -4.672 1 77.94 364 ILE A N 1
ATOM 2742 C CA . ILE A 1 364 ? -18.188 -12.523 -3.691 1 77.94 364 ILE A CA 1
ATOM 2743 C C . ILE A 1 364 ? -18.719 -11.219 -4.273 1 77.94 364 ILE A C 1
ATOM 2745 O O . ILE A 1 364 ? -18.484 -10.914 -5.449 1 77.94 364 ILE A O 1
ATOM 2749 N N . ALA A 1 365 ? -19.797 -10.734 -3.527 1 61.62 365 ALA A N 1
ATOM 2750 C CA . ALA A 1 365 ? -20.328 -9.453 -3.971 1 61.62 365 ALA A CA 1
ATOM 2751 C C . ALA A 1 365 ? -19.234 -8.406 -4.102 1 61.62 365 ALA A C 1
ATOM 2753 O O . ALA A 1 365 ? -18.359 -8.297 -3.229 1 61.62 365 ALA A O 1
ATOM 2754 N N . THR A 1 366 ? -18.938 -8.094 -5.27 1 57.56 366 THR A N 1
ATOM 2755 C CA . THR A 1 366 ? -18 -7.004 -5.535 1 57.56 366 THR A CA 1
ATOM 2756 C C . THR A 1 366 ? -18.516 -5.691 -4.953 1 57.56 366 THR A C 1
ATOM 2758 O O . THR A 1 366 ? -17.766 -4.715 -4.855 1 57.56 366 THR A O 1
ATOM 2761 N N . GLU A 1 367 ? -19.906 -5.762 -4.703 1 49.72 367 GLU A N 1
ATOM 2762 C CA . GLU A 1 367 ? -20.422 -4.527 -4.125 1 49.72 367 GLU A CA 1
ATOM 2763 C C . GLU A 1 367 ? -19.844 -4.285 -2.732 1 49.72 367 GLU A C 1
ATOM 2765 O O . GLU A 1 367 ? -19.516 -5.234 -2.018 1 49.72 367 GLU A O 1
ATOM 2770 N N . ILE A 1 368 ? -19.172 -3.242 -2.451 1 48.94 368 ILE A N 1
ATOM 2771 C CA . ILE A 1 368 ? -18.531 -2.793 -1.217 1 48.94 368 ILE A CA 1
ATOM 2772 C C . ILE A 1 368 ? -19.344 -3.283 -0.016 1 48.94 368 ILE A C 1
ATOM 2774 O O . ILE A 1 368 ? -20.312 -2.639 0.394 1 48.94 368 ILE A O 1
ATOM 2778 N N . ASN A 1 369 ? -19.969 -4.445 0.058 1 43.78 369 ASN A N 1
ATOM 2779 C CA . ASN A 1 369 ? -20.578 -4.891 1.313 1 43.78 369 ASN A CA 1
ATOM 2780 C C . ASN A 1 369 ? -19.5 -5.195 2.363 1 43.78 369 ASN A C 1
ATOM 2782 O O . ASN A 1 369 ? -18.875 -6.254 2.33 1 43.78 369 ASN A O 1
ATOM 2786 N N . THR A 1 370 ? -18.844 -4.223 2.842 1 46.38 370 THR A N 1
ATOM 2787 C CA . THR A 1 370 ? -17.781 -4.309 3.822 1 46.38 370 THR A CA 1
ATOM 2788 C C . THR A 1 370 ? -18.281 -4.93 5.125 1 46.38 370 THR A C 1
ATOM 2790 O O . THR A 1 370 ? -19.344 -4.559 5.621 1 46.38 370 THR A O 1
ATOM 2793 N N . THR A 1 371 ? -18 -6.164 5.332 1 44.84 371 THR A N 1
ATOM 2794 C CA . THR A 1 371 ? -18.203 -6.695 6.676 1 44.84 371 THR A CA 1
ATOM 2795 C C . THR A 1 371 ? -17.781 -5.68 7.73 1 44.84 371 THR A C 1
ATOM 2797 O O . THR A 1 371 ? -16.656 -5.184 7.703 1 44.84 371 THR A O 1
ATOM 2800 N N . MET A 1 372 ? -18.781 -5.039 8.398 1 48.69 372 MET A N 1
ATOM 2801 C CA . MET A 1 372 ? -18.547 -4.043 9.438 1 48.69 372 MET A CA 1
ATOM 2802 C C . MET A 1 372 ? -18.453 -4.699 10.812 1 48.69 372 MET A C 1
ATOM 2804 O O . MET A 1 372 ? -19.125 -5.688 11.086 1 48.69 372 MET A O 1
ATOM 2808 N N . ALA A 1 373 ? -17.344 -4.473 11.562 1 49.59 373 ALA A N 1
ATOM 2809 C CA . ALA A 1 373 ? -17.297 -4.891 12.961 1 49.59 373 ALA A CA 1
ATOM 2810 C C . ALA A 1 373 ? -18.234 -4.043 13.82 1 49.59 373 ALA A C 1
ATOM 2812 O O . ALA A 1 373 ? -18.406 -2.848 13.562 1 49.59 373 ALA A O 1
ATOM 2813 N N . PRO A 1 374 ? -18.969 -4.914 14.812 1 48.5 374 PRO A N 1
ATOM 2814 C CA . PRO A 1 374 ? -19.875 -4.156 15.68 1 48.5 374 PRO A CA 1
ATOM 2815 C C . PRO A 1 374 ? -19.172 -3.021 16.422 1 48.5 374 PRO A C 1
ATOM 2817 O O . PRO A 1 374 ? -17.984 -3.129 16.734 1 48.5 374 PRO A O 1
ATOM 2820 N N . GLY A 1 375 ? -19.688 -1.823 16.453 1 47.78 375 GLY A N 1
ATOM 2821 C CA . GLY A 1 375 ? -19.266 -0.549 17 1 47.78 375 GLY A CA 1
ATOM 2822 C C . GLY A 1 375 ? -18.875 -0.638 18.469 1 47.78 375 GLY A C 1
ATOM 2823 O O . GLY A 1 375 ? -19.188 -1.618 19.141 1 47.78 375 GLY A O 1
ATOM 2824 N N . VAL A 1 376 ? -17.984 0.208 18.938 1 41 376 VAL A N 1
ATOM 2825 C CA . VAL A 1 376 ? -17.609 0.446 20.312 1 41 376 VAL A CA 1
ATOM 2826 C C . VAL A 1 376 ? -18.828 0.843 21.141 1 41 376 VAL A C 1
ATOM 2828 O O . VAL A 1 376 ? -19.578 1.734 20.75 1 41 376 VAL A O 1
ATOM 2831 N N . TYR A 1 377 ? -19.438 -0.12 21.781 1 34.59 377 TYR A N 1
ATOM 2832 C CA . TYR A 1 377 ? -20.391 0.289 22.797 1 34.59 377 TYR A CA 1
ATOM 2833 C C . TYR A 1 377 ? -19.781 1.319 23.734 1 34.59 377 TYR A C 1
ATOM 2835 O O . TYR A 1 377 ? -18.672 1.115 24.266 1 34.59 377 TYR A O 1
ATOM 2843 N N . ALA A 1 378 ? -20.109 2.662 23.562 1 30.22 378 ALA A N 1
ATOM 2844 C CA . ALA A 1 378 ? -19.812 3.623 24.625 1 30.22 378 ALA A CA 1
ATOM 2845 C C . ALA A 1 378 ? -20.125 3.037 26 1 30.22 378 ALA A C 1
ATOM 2847 O O . ALA A 1 378 ? -21.25 2.592 26.25 1 30.22 378 ALA A O 1
ATOM 2848 N N . ALA A 1 379 ? -19.219 2.424 26.734 1 26.23 379 ALA A N 1
ATOM 2849 C CA . ALA A 1 379 ? -19.5 2.391 28.156 1 26.23 379 ALA A CA 1
ATOM 2850 C C . ALA A 1 379 ? -20.078 3.721 28.641 1 26.23 379 ALA A C 1
ATOM 2852 O O . ALA A 1 379 ? -19.422 4.766 28.516 1 26.23 379 ALA A O 1
ATOM 2853 N N . ILE A 1 380 ? -21.359 3.949 28.719 1 21.69 380 ILE A N 1
ATOM 2854 C CA . ILE A 1 380 ? -21.828 4.887 29.734 1 21.69 380 ILE A CA 1
ATOM 2855 C C . ILE A 1 380 ? -21.172 4.555 31.078 1 21.69 380 ILE A C 1
ATOM 2857 O O . ILE A 1 380 ? -21.141 3.393 31.469 1 21.69 380 ILE A O 1
ATOM 2861 N N . MET B 1 1 ? 61.625 -49.344 67.562 1 28.03 1 MET B N 1
ATOM 2862 C CA . MET B 1 1 ? 60.312 -49.812 67 1 28.03 1 MET B CA 1
ATOM 2863 C C . MET B 1 1 ? 59.469 -48.656 66.562 1 28.03 1 MET B C 1
ATOM 2865 O O . MET B 1 1 ? 59 -47.875 67.375 1 28.03 1 MET B O 1
ATOM 2869 N N . GLY B 1 2 ? 59.875 -48.031 65.438 1 28.34 2 GLY B N 1
ATOM 2870 C CA . GLY B 1 2 ? 59.75 -46.75 64.688 1 28.34 2 GLY B CA 1
ATOM 2871 C C . GLY B 1 2 ? 58.375 -46.5 64.188 1 28.34 2 GLY B C 1
ATOM 2872 O O . GLY B 1 2 ? 57.781 -47.375 63.531 1 28.34 2 GLY B O 1
ATOM 2873 N N . THR B 1 3 ? 57.562 -45.719 64.938 1 26.38 3 THR B N 1
ATOM 2874 C CA . THR B 1 3 ? 56.156 -45.219 64.938 1 26.38 3 THR B CA 1
ATOM 2875 C C . THR B 1 3 ? 55.844 -44.469 63.656 1 26.38 3 THR B C 1
ATOM 2877 O O . THR B 1 3 ? 56.25 -43.312 63.5 1 26.38 3 THR B O 1
ATOM 2880 N N . ASN B 1 4 ? 56.094 -45.031 62.5 1 25.59 4 ASN B N 1
ATOM 2881 C CA . ASN B 1 4 ? 55.969 -44.469 61.156 1 25.59 4 ASN B CA 1
ATOM 2882 C C . ASN B 1 4 ? 54.531 -44.062 60.844 1 25.59 4 ASN B C 1
ATOM 2884 O O . ASN B 1 4 ? 53.656 -44.938 60.688 1 25.59 4 ASN B O 1
ATOM 2888 N N . ASP B 1 5 ? 54.062 -42.969 61.5 1 22.91 5 ASP B N 1
ATOM 2889 C CA . ASP B 1 5 ? 52.719 -42.438 61.406 1 22.91 5 ASP B CA 1
ATOM 2890 C C . ASP B 1 5 ? 52.344 -42.062 59.969 1 22.91 5 ASP B C 1
ATOM 2892 O O . ASP B 1 5 ? 53.156 -41.438 59.281 1 22.91 5 ASP B O 1
ATOM 2896 N N . ARG B 1 6 ? 51.375 -42.719 59.281 1 24.41 6 ARG B N 1
ATOM 2897 C CA . ARG B 1 6 ? 50.688 -42.812 58 1 24.41 6 ARG B CA 1
ATOM 2898 C C . ARG B 1 6 ? 49.938 -41.562 57.688 1 24.41 6 ARG B C 1
ATOM 2900 O O . ARG B 1 6 ? 48.844 -41.312 58.25 1 24.41 6 ARG B O 1
ATOM 2907 N N . ALA B 1 7 ? 50.438 -40.312 57.844 1 23.41 7 ALA B N 1
ATOM 2908 C CA . ALA B 1 7 ? 49.562 -39.156 57.594 1 23.41 7 ALA B CA 1
ATOM 2909 C C . ALA B 1 7 ? 49 -39.188 56.188 1 23.41 7 ALA B C 1
ATOM 2911 O O . ALA B 1 7 ? 49.75 -39.188 55.188 1 23.41 7 ALA B O 1
ATOM 2912 N N . ALA B 1 8 ? 47.812 -39.781 55.969 1 24.19 8 ALA B N 1
ATOM 2913 C CA . ALA B 1 8 ? 47 -39.844 54.75 1 24.19 8 ALA B CA 1
ATOM 2914 C C . ALA B 1 8 ? 46.688 -38.438 54.219 1 24.19 8 ALA B C 1
ATOM 2916 O O . ALA B 1 8 ? 46.062 -37.656 54.906 1 24.19 8 ALA B O 1
ATOM 2917 N N . ILE B 1 9 ? 47.562 -37.688 53.562 1 22.88 9 ILE B N 1
ATOM 2918 C CA . ILE B 1 9 ? 47.406 -36.406 52.906 1 22.88 9 ILE B CA 1
ATOM 2919 C C . ILE B 1 9 ? 46.281 -36.438 51.906 1 22.88 9 ILE B C 1
ATOM 2921 O O . ILE B 1 9 ? 46.281 -37.25 50.969 1 22.88 9 ILE B O 1
ATOM 2925 N N . SER B 1 10 ? 44.969 -36.344 52.375 1 24.78 10 SER B N 1
ATOM 2926 C CA . SER B 1 10 ? 43.812 -36.25 51.531 1 24.78 10 SER B CA 1
ATOM 2927 C C . SER B 1 10 ? 43.938 -35.062 50.562 1 24.78 10 SER B C 1
ATOM 2929 O O . SER B 1 10 ? 44.125 -33.938 50.969 1 24.78 10 SER B O 1
ATOM 2931 N N . LEU B 1 11 ? 44.531 -35.219 49.406 1 26 11 LEU B N 1
ATOM 2932 C CA . LEU B 1 11 ? 44.594 -34.312 48.281 1 26 11 LEU B CA 1
ATOM 2933 C C . LEU B 1 11 ? 43.219 -33.875 47.812 1 26 11 LEU B C 1
ATOM 2935 O O . LEU B 1 11 ? 42.406 -34.719 47.406 1 26 11 LEU B O 1
ATOM 2939 N N . VAL B 1 12 ? 42.562 -32.969 48.5 1 26.75 12 VAL B N 1
ATOM 2940 C CA . VAL B 1 12 ? 41.312 -32.312 48.094 1 26.75 12 VAL B CA 1
ATOM 2941 C C . VAL B 1 12 ? 41.5 -31.672 46.719 1 26.75 12 VAL B C 1
ATOM 2943 O O . VAL B 1 12 ? 42.344 -30.797 46.562 1 26.75 12 VAL B O 1
ATOM 2946 N N . PHE B 1 13 ? 41.375 -32.469 45.625 1 27.66 13 PHE B N 1
ATOM 2947 C CA . PHE B 1 13 ? 41.344 -31.984 44.25 1 27.66 13 PHE B CA 1
ATOM 2948 C C . PHE B 1 13 ? 40.25 -30.938 44.094 1 27.66 13 PHE B C 1
ATOM 2950 O O . PHE B 1 13 ? 39.062 -31.219 44.344 1 27.66 13 PHE B O 1
ATOM 2957 N N . LEU B 1 14 ? 40.5 -29.703 44.469 1 26.67 14 LEU B N 1
ATOM 2958 C CA . LEU B 1 14 ? 39.688 -28.547 44.156 1 26.67 14 LEU B CA 1
ATOM 2959 C C . LEU B 1 14 ? 39.406 -28.484 42.656 1 26.67 14 LEU B C 1
ATOM 2961 O O . LEU B 1 14 ? 40.312 -28.344 41.844 1 26.67 14 LEU B O 1
ATOM 2965 N N . PHE B 1 15 ? 38.375 -29.25 42.188 1 30.56 15 PHE B N 1
ATOM 2966 C CA . PHE B 1 15 ? 37.844 -29.125 40.844 1 30.56 15 PHE B CA 1
ATOM 2967 C C . PHE B 1 15 ? 37.438 -27.688 40.562 1 30.56 15 PHE B C 1
ATOM 2969 O O . PHE B 1 15 ? 36.531 -27.156 41.188 1 30.56 15 PHE B O 1
ATOM 2976 N N . LEU B 1 16 ? 38.375 -26.828 40.219 1 28.03 16 LEU B N 1
ATOM 2977 C CA . LEU B 1 16 ? 38.094 -25.516 39.656 1 28.03 16 LEU B CA 1
ATOM 2978 C C . LEU B 1 16 ? 37.219 -25.641 38.406 1 28.03 16 LEU B C 1
ATOM 2980 O O . LEU B 1 16 ? 37.594 -26.234 37.406 1 28.03 16 LEU B O 1
ATOM 2984 N N . VAL B 1 17 ? 35.906 -25.766 38.656 1 31.73 17 VAL B N 1
ATOM 2985 C CA . VAL B 1 17 ? 34.938 -25.625 37.562 1 31.73 17 VAL B CA 1
ATOM 2986 C C . VAL B 1 17 ? 35.156 -24.297 36.844 1 31.73 17 VAL B C 1
ATOM 2988 O O . VAL B 1 17 ? 34.969 -23.234 37.438 1 31.73 17 VAL B O 1
ATOM 2991 N N . CYS B 1 18 ? 36.094 -24.219 35.938 1 28.78 18 CYS B N 1
ATOM 2992 C CA . CYS B 1 18 ? 36.188 -23.109 34.969 1 28.78 18 CYS B CA 1
ATOM 2993 C C . CYS B 1 18 ? 34.844 -22.906 34.281 1 28.78 18 CYS B C 1
ATOM 2995 O O . CYS B 1 18 ? 34.406 -23.781 33.531 1 28.78 18 CYS B O 1
ATOM 2997 N N . MET B 1 19 ? 33.969 -22.266 34.938 1 31.06 19 MET B N 1
ATOM 2998 C CA . MET B 1 19 ? 32.781 -21.734 34.25 1 31.06 19 MET B CA 1
ATOM 2999 C C . MET B 1 19 ? 33.188 -20.984 33 1 31.06 19 MET B C 1
ATOM 3001 O O . MET B 1 19 ? 33.875 -19.953 33.062 1 31.06 19 MET B O 1
ATOM 3005 N N . ALA B 1 20 ? 33.469 -21.688 31.859 1 32.31 20 ALA B N 1
ATOM 3006 C CA . ALA B 1 20 ? 33.5 -21.047 30.547 1 32.31 20 ALA B CA 1
ATOM 3007 C C . ALA B 1 20 ? 32.25 -20.172 30.328 1 32.31 20 ALA B C 1
ATOM 3009 O O . ALA B 1 20 ? 31.141 -20.688 30.25 1 32.31 20 ALA B O 1
ATOM 3010 N N . SER B 1 21 ? 32.312 -18.984 30.859 1 31.36 21 SER B N 1
ATOM 3011 C CA . SER B 1 21 ? 31.344 -18 30.422 1 31.36 21 SER B CA 1
ATOM 3012 C C . SER B 1 21 ? 31.25 -17.953 28.906 1 31.36 21 SER B C 1
ATOM 3014 O O . SER B 1 21 ? 32.219 -17.641 28.219 1 31.36 21 SER B O 1
ATOM 3016 N N . ARG B 1 22 ? 30.5 -18.859 28.297 1 32.38 22 ARG B N 1
ATOM 3017 C CA . ARG B 1 22 ? 30.109 -18.609 26.922 1 32.38 22 ARG B CA 1
ATOM 3018 C C . ARG B 1 22 ? 29.609 -17.172 26.734 1 32.38 22 ARG B C 1
ATOM 3020 O O . ARG B 1 22 ? 28.594 -16.797 27.297 1 32.38 22 ARG B O 1
ATOM 3027 N N . SER B 1 23 ? 30.578 -16.328 26.547 1 32.72 23 SER B N 1
ATOM 3028 C CA . SER B 1 23 ? 30.156 -15.055 25.969 1 32.72 23 SER B CA 1
ATOM 3029 C C . SER B 1 23 ? 29.266 -15.266 24.75 1 32.72 23 SER B C 1
ATOM 3031 O O . SER B 1 23 ? 29.703 -15.828 23.75 1 32.72 23 SER B O 1
ATOM 3033 N N . SER B 1 24 ? 28.031 -15.477 24.984 1 34.34 24 SER B N 1
ATOM 3034 C CA . SER B 1 24 ? 27.109 -15.312 23.875 1 34.34 24 SER B CA 1
ATOM 3035 C C . SER B 1 24 ? 27.391 -14.031 23.109 1 34.34 24 SER B C 1
ATOM 3037 O O . SER B 1 24 ? 27.188 -12.93 23.625 1 34.34 24 SER B O 1
ATOM 3039 N N . CYS B 1 25 ? 28.375 -14.07 22.25 1 33.03 25 CYS B N 1
ATOM 3040 C CA . CYS B 1 25 ? 28.391 -13.039 21.234 1 33.03 25 CYS B CA 1
ATOM 3041 C C . CYS B 1 25 ? 27.016 -12.906 20.562 1 33.03 25 CYS B C 1
ATOM 3043 O O . CYS B 1 25 ? 26.641 -13.742 19.734 1 33.03 25 CYS B O 1
ATOM 3045 N N . SER B 1 26 ? 26.109 -12.445 21.344 1 34.34 26 SER B N 1
ATOM 3046 C CA . SER B 1 26 ? 24.984 -11.922 20.578 1 34.34 26 SER B CA 1
ATOM 3047 C C . SER B 1 26 ? 25.453 -11.039 19.422 1 34.34 26 SER B C 1
ATOM 3049 O O . SER B 1 26 ? 26.094 -10.016 19.641 1 34.34 26 SER B O 1
ATOM 3051 N N . LEU B 1 27 ? 25.922 -11.641 18.375 1 33.94 27 LEU B N 1
ATOM 3052 C CA . LEU B 1 27 ? 25.969 -10.836 17.156 1 33.94 27 LEU B CA 1
ATOM 3053 C C . LEU B 1 27 ? 24.719 -9.953 17.062 1 33.94 27 LEU B C 1
ATOM 3055 O O . LEU B 1 27 ? 23.641 -10.438 16.734 1 33.94 27 LEU B O 1
ATOM 3059 N N . GLY B 1 28 ? 24.625 -8.984 17.938 1 34.84 28 GLY B N 1
ATOM 3060 C CA . GLY B 1 28 ? 23.672 -7.93 17.625 1 34.84 28 GLY B CA 1
ATOM 3061 C C . GLY B 1 28 ? 23.703 -7.516 16.172 1 34.84 28 GLY B C 1
ATOM 3062 O O . GLY B 1 28 ? 24.75 -7.102 15.656 1 34.84 28 GLY B O 1
ATOM 3063 N N . SER B 1 29 ? 23.078 -8.211 15.32 1 37.03 29 SER B N 1
ATOM 3064 C CA . SER B 1 29 ? 22.844 -7.566 14.031 1 37.03 29 SER B CA 1
ATOM 3065 C C . SER B 1 29 ? 22.672 -6.059 14.195 1 37.03 29 SER B C 1
ATOM 3067 O O . SER B 1 29 ? 21.766 -5.598 14.883 1 37.03 29 SER B O 1
ATOM 3069 N N . SER B 1 30 ? 23.734 -5.41 14.305 1 38.56 30 SER B N 1
ATOM 3070 C CA . SER B 1 30 ? 23.672 -3.951 14.281 1 38.56 30 SER B CA 1
ATOM 3071 C C . SER B 1 30 ? 22.688 -3.461 13.227 1 38.56 30 SER B C 1
ATOM 3073 O O . SER B 1 30 ? 22.953 -3.525 12.031 1 38.56 30 SER B O 1
ATOM 3075 N N . GLU B 1 31 ? 21.562 -3.73 13.414 1 43.47 31 GLU B N 1
ATOM 3076 C CA . GLU B 1 31 ? 20.641 -2.994 12.562 1 43.47 31 GLU B CA 1
ATOM 3077 C C . GLU B 1 31 ? 21.141 -1.579 12.289 1 43.47 31 GLU B C 1
ATOM 3079 O O . GLU B 1 31 ? 21.438 -0.833 13.227 1 43.47 31 GLU B O 1
ATOM 3084 N N . VAL B 1 32 ? 21.891 -1.347 11.281 1 46.34 32 VAL B N 1
ATOM 3085 C CA . VAL B 1 32 ? 22.281 -0.003 10.859 1 46.34 32 VAL B CA 1
ATOM 3086 C C . VAL B 1 32 ? 21.125 0.966 11.125 1 46.34 32 VAL B C 1
ATOM 3088 O O . VAL B 1 32 ? 20.047 0.827 10.547 1 46.34 32 VAL B O 1
ATOM 3091 N N . GLN B 1 33 ? 21.094 1.384 12.359 1 51.72 33 GLN B N 1
ATOM 3092 C CA . GLN B 1 33 ? 20.094 2.398 12.695 1 51.72 33 GLN B CA 1
ATOM 3093 C C . GLN B 1 33 ? 20.281 3.65 11.836 1 51.72 33 GLN B C 1
ATOM 3095 O O . GLN B 1 33 ? 21.344 4.27 11.852 1 51.72 33 GLN B O 1
ATOM 3100 N N . ARG B 1 34 ? 19.516 3.852 10.758 1 61.91 34 ARG B N 1
ATOM 3101 C CA . ARG B 1 34 ? 19.484 5.09 9.984 1 61.91 34 ARG B CA 1
ATOM 3102 C C . ARG B 1 34 ? 19.359 6.305 10.898 1 61.91 34 ARG B C 1
ATOM 3104 O O . ARG B 1 34 ? 18.5 6.336 11.781 1 61.91 34 ARG B O 1
ATOM 3111 N N . ARG B 1 35 ? 20.344 7.129 10.898 1 79.75 35 ARG B N 1
ATOM 3112 C CA . ARG B 1 35 ? 20.297 8.398 11.609 1 79.75 35 ARG B CA 1
ATOM 3113 C C . ARG B 1 35 ? 19.391 9.398 10.891 1 79.75 35 ARG B C 1
ATOM 3115 O O . ARG B 1 35 ? 19.328 9.406 9.664 1 79.75 35 ARG B O 1
ATOM 3122 N N . SER B 1 36 ? 18.641 10.164 11.703 1 90.12 36 SER B N 1
ATOM 3123 C CA . SER B 1 36 ? 17.797 11.203 11.125 1 90.12 36 SER B CA 1
ATOM 3124 C C . SER B 1 36 ? 18.625 12.219 10.336 1 90.12 36 SER B C 1
ATOM 3126 O O . SER B 1 36 ? 19.75 12.539 10.719 1 90.12 36 SER B O 1
ATOM 3128 N N . VAL B 1 37 ? 18.031 12.664 9.281 1 93.62 37 VAL B N 1
ATOM 3129 C CA . VAL B 1 37 ? 18.75 13.562 8.383 1 93.62 37 VAL B CA 1
ATOM 3130 C C . VAL B 1 37 ? 18.625 15 8.875 1 93.62 37 VAL B C 1
ATOM 3132 O O . VAL B 1 37 ? 19.281 15.906 8.359 1 93.62 37 VAL B O 1
ATOM 3135 N N . VAL B 1 38 ? 17.719 15.258 9.852 1 96.38 38 VAL B N 1
ATOM 3136 C CA . VAL B 1 38 ? 17.547 16.531 10.539 1 96.38 38 VAL B CA 1
ATOM 3137 C C . VAL B 1 38 ? 17.5 16.312 12.047 1 96.38 38 VAL B C 1
ATOM 3139 O O . VAL B 1 38 ? 17.203 15.211 12.516 1 96.38 38 VAL B O 1
ATOM 3142 N N . PRO B 1 39 ? 17.844 17.359 12.789 1 95.38 39 PRO B N 1
ATOM 3143 C CA . PRO B 1 39 ? 17.891 17.156 14.234 1 95.38 39 PRO B CA 1
ATOM 3144 C C . PRO B 1 39 ? 16.5 16.891 14.836 1 95.38 39 PRO B C 1
ATOM 3146 O O . PRO B 1 39 ? 16.375 16.078 15.75 1 95.38 39 PRO B O 1
ATOM 3149 N N . SER B 1 40 ? 15.523 17.688 14.336 1 97.31 40 SER B N 1
ATOM 3150 C CA . SER B 1 40 ? 14.18 17.625 14.906 1 97.31 40 SER B CA 1
ATOM 3151 C C . SER B 1 40 ? 13.117 17.875 13.844 1 97.31 40 SER B C 1
ATOM 3153 O O . SER B 1 40 ? 13.414 18.375 12.766 1 97.31 40 SER B O 1
ATOM 3155 N N . ILE B 1 41 ? 11.953 17.406 14.188 1 98.69 41 ILE B N 1
ATOM 3156 C CA . ILE B 1 41 ? 10.773 17.781 13.414 1 98.69 41 ILE B CA 1
ATOM 3157 C C . ILE B 1 41 ? 9.742 18.438 14.328 1 98.69 41 ILE B C 1
ATOM 3159 O O . ILE B 1 41 ? 9.414 17.906 15.391 1 98.69 41 ILE B O 1
ATOM 3163 N N . TYR B 1 42 ? 9.289 19.609 13.969 1 98.94 42 TYR B N 1
ATOM 3164 C CA . TYR B 1 42 ? 8.227 20.344 14.656 1 98.94 42 TYR B CA 1
ATOM 3165 C C . TYR B 1 42 ? 6.969 20.422 13.797 1 98.94 42 TYR B C 1
ATOM 3167 O O . TYR B 1 42 ? 7.02 20.875 12.656 1 98.94 42 TYR B O 1
ATOM 3175 N N . VAL B 1 43 ? 5.832 19.953 14.375 1 98.94 43 VAL B N 1
ATOM 3176 C CA . VAL B 1 43 ? 4.625 19.766 13.578 1 98.94 43 VAL B CA 1
ATOM 3177 C C . VAL B 1 43 ? 3.516 20.672 14.094 1 98.94 43 VAL B C 1
ATOM 3179 O O . VAL B 1 43 ? 3.271 20.75 15.305 1 98.94 43 VAL B O 1
ATOM 3182 N N . PHE B 1 44 ? 2.857 21.375 13.211 1 98.94 44 PHE B N 1
ATOM 3183 C CA . PHE B 1 44 ? 1.73 22.266 13.477 1 98.94 44 PHE B CA 1
ATOM 3184 C C . PHE B 1 44 ? 0.555 21.938 12.562 1 98.94 44 PHE B C 1
ATOM 3186 O O . PHE B 1 44 ? 0.748 21.531 11.414 1 98.94 44 PHE B O 1
ATOM 3193 N N . GLY B 1 45 ? -0.614 22.062 13.148 1 98.81 45 GLY B N 1
ATOM 3194 C CA . GLY B 1 45 ? -1.693 21.875 12.195 1 98.81 45 GLY B CA 1
ATOM 3195 C C . GLY B 1 45 ? -2.93 21.25 12.797 1 98.81 45 GLY B C 1
ATOM 3196 O O . GLY B 1 45 ? -3.34 21.609 13.906 1 98.81 45 GLY B O 1
ATOM 3197 N N . ASP B 1 46 ? -3.543 20.438 12.008 1 98.62 46 ASP B N 1
ATOM 3198 C CA . ASP B 1 46 ? -4.883 19.922 12.281 1 98.62 46 ASP B CA 1
ATOM 3199 C C . ASP B 1 46 ? -4.871 18.406 12.453 1 98.62 46 ASP B C 1
ATOM 3201 O O . ASP B 1 46 ? -3.857 17.828 12.859 1 98.62 46 ASP B O 1
ATOM 3205 N N . SER B 1 47 ? -6.031 17.766 12.258 1 98.56 47 SER B N 1
ATOM 3206 C CA . SER B 1 47 ? -6.238 16.359 12.562 1 98.56 47 SER B CA 1
ATOM 3207 C C . SER B 1 47 ? -5.402 15.469 11.648 1 98.56 47 SER B C 1
ATOM 3209 O O . SER B 1 47 ? -5.133 14.305 11.977 1 98.56 47 SER B O 1
ATOM 3211 N N . LEU B 1 48 ? -4.934 15.953 10.477 1 98.56 48 LEU B N 1
ATOM 3212 C CA . LEU B 1 48 ? -4.152 15.156 9.539 1 98.56 48 LEU B CA 1
ATOM 3213 C C . LEU B 1 48 ? -2.764 14.859 10.109 1 98.56 48 LEU B C 1
ATOM 3215 O O . LEU B 1 48 ? -2.08 13.953 9.641 1 98.56 48 LEU B O 1
ATOM 3219 N N . VAL B 1 49 ? -2.359 15.734 11.141 1 98.75 49 VAL B N 1
ATOM 3220 C CA . VAL B 1 49 ? -0.988 15.602 11.625 1 98.75 49 VAL B CA 1
ATOM 3221 C C . VAL B 1 49 ? -0.971 15.617 13.148 1 98.75 49 VAL B C 1
ATOM 3223 O O . VAL B 1 49 ? 0.098 15.633 13.766 1 98.75 49 VAL B O 1
ATOM 3226 N N . ASP B 1 50 ? -2.146 15.648 13.805 1 98.75 50 ASP B N 1
ATOM 3227 C CA . ASP B 1 50 ? -2.217 15.516 15.25 1 98.75 50 ASP B CA 1
ATOM 3228 C C . ASP B 1 50 ? -1.855 14.102 15.695 1 98.75 50 ASP B C 1
ATOM 3230 O O . ASP B 1 50 ? -2.486 13.133 15.273 1 98.75 50 ASP B O 1
ATOM 3234 N N . VAL B 1 51 ? -0.899 14.055 16.578 1 98.25 51 VAL B N 1
ATOM 3235 C CA . VAL B 1 51 ? -0.445 12.734 17 1 98.25 51 VAL B CA 1
ATOM 3236 C C . VAL B 1 51 ? -0.939 12.445 18.422 1 98.25 51 VAL B C 1
ATOM 3238 O O . VAL B 1 51 ? -0.424 11.555 19.094 1 98.25 51 VAL B O 1
ATOM 3241 N N . GLY B 1 52 ? -1.866 13.344 18.922 1 98 52 GLY B N 1
ATOM 3242 C CA . GLY B 1 52 ? -2.459 12.93 20.188 1 98 52 GLY B CA 1
ATOM 3243 C C . GLY B 1 52 ? -2.812 14.102 21.078 1 98 52 GLY B C 1
ATOM 3244 O O . GLY B 1 52 ? -3.381 13.914 22.156 1 98 52 GLY B O 1
ATOM 3245 N N . ASN B 1 53 ? -2.527 15.344 20.734 1 98.75 53 ASN B N 1
ATOM 3246 C CA . ASN B 1 53 ? -2.773 16.5 21.594 1 98.75 53 ASN B CA 1
ATOM 3247 C C . ASN B 1 53 ? -4.242 16.594 21.984 1 98.75 53 ASN B C 1
ATOM 3249 O O . ASN B 1 53 ? -4.562 16.906 23.141 1 98.75 53 ASN B O 1
ATOM 3253 N N . ASN B 1 54 ? -5.117 16.297 21.047 1 98.38 54 ASN B N 1
ATOM 3254 C CA . ASN B 1 54 ? -6.539 16.484 21.312 1 98.38 54 ASN B CA 1
ATOM 3255 C C . ASN B 1 54 ? -7.023 15.617 22.453 1 98.38 54 ASN B C 1
ATOM 3257 O O . ASN B 1 54 ? -7.957 15.984 23.172 1 98.38 54 ASN B O 1
ATOM 3261 N N . ASN B 1 55 ? -6.438 14.492 22.641 1 97.5 55 ASN B N 1
ATOM 3262 C CA . ASN B 1 55 ? -6.859 13.578 23.703 1 97.5 55 ASN B CA 1
ATOM 3263 C C . ASN B 1 55 ? -6.57 14.148 25.078 1 97.5 55 ASN B C 1
ATOM 3265 O O . ASN B 1 55 ? -7.07 13.641 26.094 1 97.5 55 ASN B O 1
ATOM 3269 N N . PHE B 1 56 ? -5.836 15.25 25.188 1 97.88 56 PHE B N 1
ATOM 3270 C CA . PHE B 1 56 ? -5.473 15.875 26.453 1 97.88 56 PHE B CA 1
ATOM 3271 C C . PHE B 1 56 ? -6.121 17.25 26.578 1 97.88 56 PHE B C 1
ATOM 3273 O O . PHE B 1 56 ? -5.777 18.016 27.484 1 97.88 56 PHE B O 1
ATOM 3280 N N . LEU B 1 57 ? -6.977 17.594 25.688 1 98.06 57 LEU B N 1
ATOM 3281 C CA . LEU B 1 57 ? -7.762 18.828 25.766 1 98.06 57 LEU B CA 1
ATOM 3282 C C . LEU B 1 57 ? -9.148 18.547 26.344 1 98.06 57 LEU B C 1
ATOM 3284 O O . LEU B 1 57 ? -9.711 17.469 26.125 1 98.06 57 LEU B O 1
ATOM 3288 N N . PRO B 1 58 ? -9.68 19.484 27.047 1 96.44 58 PRO B N 1
ATOM 3289 C CA . PRO B 1 58 ? -11.062 19.312 27.516 1 96.44 58 PRO B CA 1
ATOM 3290 C C . PRO B 1 58 ? -12.086 19.5 26.391 1 96.44 58 PRO B C 1
ATOM 3292 O O . PRO B 1 58 ? -11.773 20.078 25.359 1 96.44 58 PRO B O 1
ATOM 3295 N N . PRO B 1 59 ? -13.344 18.844 26.641 1 93.69 59 PRO B N 1
ATOM 3296 C CA . PRO B 1 59 ? -14.406 19.219 25.703 1 93.69 59 PRO B CA 1
ATOM 3297 C C . PRO B 1 59 ? -14.547 20.719 25.547 1 93.69 59 PRO B C 1
ATOM 3299 O O . PRO B 1 59 ? -14.281 21.484 26.484 1 93.69 59 PRO B O 1
ATOM 3302 N N . PRO B 1 60 ? -14.82 21.125 24.344 1 95.12 60 PRO B N 1
ATOM 3303 C CA . PRO B 1 60 ? -15.453 20.375 23.25 1 95.12 60 PRO B CA 1
ATOM 3304 C C . PRO B 1 60 ? -14.453 19.906 22.188 1 95.12 60 PRO B C 1
ATOM 3306 O O . PRO B 1 60 ? -14.852 19.531 21.094 1 95.12 60 PRO B O 1
ATOM 3309 N N . ALA B 1 61 ? -13.164 19.953 22.453 1 95.75 61 ALA B N 1
ATOM 3310 C CA . ALA B 1 61 ? -12.195 19.484 21.469 1 95.75 61 ALA B CA 1
ATOM 3311 C C . ALA B 1 61 ? -12.469 18.031 21.094 1 95.75 61 ALA B C 1
ATOM 3313 O O . ALA B 1 61 ? -12.664 17.188 21.969 1 95.75 61 ALA B O 1
ATOM 3314 N N . PRO B 1 62 ? -12.484 17.766 19.797 1 94.25 62 PRO B N 1
ATOM 3315 C CA . PRO B 1 62 ? -12.68 16.359 19.438 1 94.25 62 PRO B CA 1
ATOM 3316 C C . PRO B 1 62 ? -11.516 15.461 19.859 1 94.25 62 PRO B C 1
ATOM 3318 O O . PRO B 1 62 ? -10.359 15.883 19.797 1 94.25 62 PRO B O 1
ATOM 3321 N N . ARG B 1 63 ? -11.898 14.281 20.344 1 95 63 ARG B N 1
ATOM 3322 C CA . ARG B 1 63 ? -10.883 13.312 20.734 1 95 63 ARG B CA 1
ATOM 3323 C C . ARG B 1 63 ? -10.82 12.148 19.75 1 95 63 ARG B C 1
ATOM 3325 O O . ARG B 1 63 ? -11.828 11.766 19.172 1 95 63 ARG B O 1
ATOM 3332 N N . ALA B 1 64 ? -9.641 11.68 19.5 1 96.19 64 ALA B N 1
ATOM 3333 C CA . ALA B 1 64 ? -9.438 10.516 18.641 1 96.19 64 ALA B CA 1
ATOM 3334 C C . ALA B 1 64 ? -9.203 9.258 19.484 1 96.19 64 ALA B C 1
ATOM 3336 O O . ALA B 1 64 ? -8.078 8.75 19.547 1 96.19 64 ALA B O 1
ATOM 3337 N N . LEU B 1 65 ? -10.25 8.789 20.016 1 94.75 65 LEU B N 1
ATOM 3338 C CA . LEU B 1 65 ? -10.219 7.59 20.844 1 94.75 65 LEU B CA 1
ATOM 3339 C C . LEU B 1 65 ? -10.508 6.348 20.016 1 94.75 65 LEU B C 1
ATOM 3341 O O . LEU B 1 65 ? -10.906 6.449 18.859 1 94.75 65 LEU B O 1
ATOM 3345 N N . SER B 1 66 ? -10.359 5.227 20.656 1 93.56 66 SER B N 1
ATOM 3346 C CA . SER B 1 66 ? -10.664 3.99 19.938 1 93.56 66 SER B CA 1
ATOM 3347 C C . SER B 1 66 ? -12.016 4.07 19.234 1 93.56 66 SER B C 1
ATOM 3349 O O . SER B 1 66 ? -12.977 4.613 19.797 1 93.56 66 SER B O 1
ATOM 3351 N N . PRO B 1 67 ? -12.117 3.576 17.906 1 96 67 PRO B N 1
ATOM 3352 C CA . PRO B 1 67 ? -11.172 2.686 17.234 1 96 67 PRO B CA 1
ATOM 3353 C C . PRO B 1 67 ? -10.094 3.445 16.453 1 96 67 PRO B C 1
ATOM 3355 O O . PRO B 1 67 ? -9.352 2.846 15.672 1 96 67 PRO B O 1
ATOM 3358 N N . TYR B 1 68 ? -9.992 4.746 16.641 1 96.94 68 TYR B N 1
ATOM 3359 C CA . TYR B 1 68 ? -8.797 5.43 16.141 1 96.94 68 TYR B CA 1
ATOM 3360 C C . TYR B 1 68 ? -7.535 4.793 16.703 1 96.94 68 TYR B C 1
ATOM 3362 O O . TYR B 1 68 ? -7.48 4.449 17.891 1 96.94 68 TYR B O 1
ATOM 3370 N N . GLY B 1 69 ? -6.59 4.543 15.844 1 96.38 69 GLY B N 1
ATOM 3371 C CA . GLY B 1 69 ? -5.332 3.951 16.266 1 96.38 69 GLY B CA 1
ATOM 3372 C C . GLY B 1 69 ? -5.414 2.449 16.469 1 96.38 69 GLY B C 1
ATOM 3373 O O . GLY B 1 69 ? -4.523 1.845 17.062 1 96.38 69 GLY B O 1
ATOM 3374 N N . ILE B 1 70 ? -6.375 1.818 15.977 1 95.69 70 ILE B N 1
ATOM 3375 C CA . ILE B 1 70 ? -6.656 0.416 16.266 1 95.69 70 ILE B CA 1
ATOM 3376 C C . ILE B 1 70 ? -5.52 -0.456 15.734 1 95.69 70 ILE B C 1
ATOM 3378 O O . ILE B 1 70 ? -5.227 -1.514 16.297 1 95.69 70 ILE B O 1
ATOM 3382 N N . ASP B 1 71 ? -4.824 -0.067 14.742 1 94.38 71 ASP B N 1
ATOM 3383 C CA . ASP B 1 71 ? -3.807 -0.904 14.109 1 94.38 71 ASP B CA 1
ATOM 3384 C C . ASP B 1 71 ? -2.434 -0.661 14.734 1 94.38 71 ASP B C 1
ATOM 3386 O O . ASP B 1 71 ? -1.506 -1.446 14.531 1 94.38 71 ASP B O 1
ATOM 3390 N N . SER B 1 72 ? -2.186 0.365 15.383 1 88.12 72 SER B N 1
ATOM 3391 C CA . SER B 1 72 ? -0.903 0.677 16 1 88.12 72 SER B CA 1
ATOM 3392 C C . SER B 1 72 ? -1.012 0.685 17.516 1 88.12 72 SER B C 1
ATOM 3394 O O . SER B 1 72 ? -0.003 0.798 18.219 1 88.12 72 SER B O 1
ATOM 3396 N N . SER B 1 73 ? -2.189 0.6 18 1 84.81 73 SER B N 1
ATOM 3397 C CA . SER B 1 73 ? -2.496 0.72 19.422 1 84.81 73 SER B CA 1
ATOM 3398 C C . SER B 1 73 ? -2.105 2.094 19.953 1 84.81 73 SER B C 1
ATOM 3400 O O . SER B 1 73 ? -1.706 2.223 21.109 1 84.81 73 SER B O 1
ATOM 3402 N N . LEU B 1 74 ? -2.029 3.035 19.062 1 85.94 74 LEU B N 1
ATOM 3403 C CA . LEU B 1 74 ? -1.733 4.422 19.406 1 85.94 74 LEU B CA 1
ATOM 3404 C C . LEU B 1 74 ? -2.91 5.328 19.062 1 85.94 74 LEU B C 1
ATOM 3406 O O . LEU B 1 74 ? -3 5.844 17.953 1 85.94 74 LEU B O 1
ATOM 3410 N N . THR B 1 75 ? -3.732 5.594 20.125 1 87.56 75 THR B N 1
ATOM 3411 C CA . THR B 1 75 ? -4.828 6.535 19.922 1 87.56 75 THR B CA 1
ATOM 3412 C C . THR B 1 75 ? -4.305 7.961 19.797 1 87.56 75 THR B C 1
ATOM 3414 O O . THR B 1 75 ? -3.107 8.203 19.969 1 87.56 75 THR B O 1
ATOM 3417 N N . GLY B 1 76 ? -5.16 8.875 19.344 1 96.12 76 GLY B N 1
ATOM 3418 C CA . GLY B 1 76 ? -4.812 10.289 19.234 1 96.12 76 GLY B CA 1
ATOM 3419 C C . GLY B 1 76 ? -4.648 10.758 17.797 1 96.12 76 GLY B C 1
ATOM 3420 O O . GLY B 1 76 ? -4.73 11.961 17.531 1 96.12 76 GLY B O 1
ATOM 3421 N N . ARG B 1 77 ? -4.445 9.797 16.969 1 97.81 77 ARG B N 1
ATOM 3422 C CA . ARG B 1 77 ? -4.438 10.094 15.547 1 97.81 77 ARG B CA 1
ATOM 3423 C C . ARG B 1 77 ? -5.816 9.875 14.93 1 97.81 77 ARG B C 1
ATOM 3425 O O . ARG B 1 77 ? -6.469 8.859 15.203 1 97.81 77 ARG B O 1
ATOM 3432 N N . PHE B 1 78 ? -6.262 10.797 14.164 1 98 78 PHE B N 1
ATOM 3433 C CA . PHE B 1 78 ? -7.562 10.664 13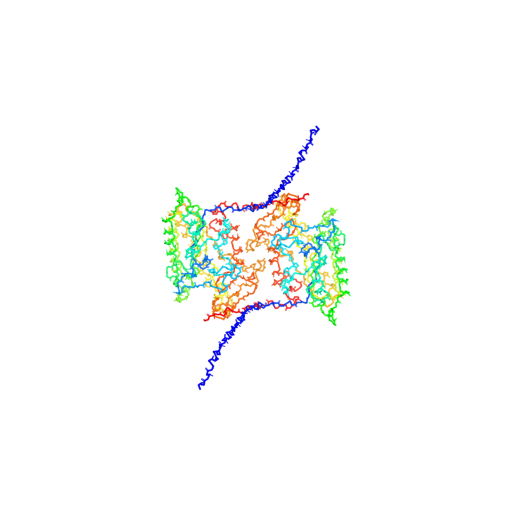.516 1 98 78 PHE B CA 1
ATOM 3434 C C . PHE B 1 78 ? -7.477 9.75 12.305 1 98 78 PHE B C 1
ATOM 3436 O O . PHE B 1 78 ? -7.84 10.148 11.195 1 98 78 PHE B O 1
ATOM 3443 N N . THR B 1 79 ? -7.02 8.555 12.492 1 98.38 79 THR B N 1
ATOM 3444 C CA . THR B 1 79 ? -6.883 7.469 11.531 1 98.38 79 THR B CA 1
ATOM 3445 C C . THR B 1 79 ? -6.715 6.133 12.25 1 98.38 79 THR B C 1
ATOM 3447 O O . THR B 1 79 ? -6.738 6.074 13.484 1 98.38 79 THR B O 1
ATOM 3450 N N . ASN B 1 80 ? -6.578 5.035 11.523 1 97.88 80 ASN B N 1
ATOM 3451 C CA . ASN B 1 80 ? -6.523 3.699 12.109 1 97.88 80 ASN B CA 1
ATOM 3452 C C . ASN B 1 80 ? -5.129 3.373 12.633 1 97.88 80 ASN B C 1
ATOM 3454 O O . ASN B 1 80 ? -4.938 2.363 13.312 1 97.88 80 ASN B O 1
ATOM 3458 N N . GLY B 1 81 ? -4.145 4.199 12.305 1 97.69 81 GLY B N 1
ATOM 3459 C CA . GLY B 1 81 ? -2.76 3.988 12.695 1 97.69 81 GLY B CA 1
ATOM 3460 C C . GLY B 1 81 ? -1.919 5.25 12.617 1 97.69 81 GLY B C 1
ATOM 3461 O O . GLY B 1 81 ? -2.258 6.266 13.227 1 97.69 81 GLY B O 1
ATOM 3462 N N . TYR B 1 82 ? -0.84 5.254 11.789 1 97.69 82 TYR B N 1
ATOM 3463 C CA . TYR B 1 82 ? 0.069 6.387 11.648 1 97.69 82 TYR B CA 1
ATOM 3464 C C . TYR B 1 82 ? -0.482 7.41 10.672 1 97.69 82 TYR B C 1
ATOM 3466 O O . TYR B 1 82 ? -1.06 7.047 9.641 1 97.69 82 TYR B O 1
ATOM 3474 N N . ASN B 1 83 ? -0.318 8.664 11.031 1 98.19 83 ASN B N 1
ATOM 3475 C CA . ASN B 1 83 ? -0.728 9.727 10.109 1 98.19 83 ASN B CA 1
ATOM 3476 C C . ASN B 1 83 ? 0.477 10.406 9.469 1 98.19 83 ASN B C 1
ATOM 3478 O O . ASN B 1 83 ? 1.591 9.883 9.516 1 98.19 83 ASN B O 1
ATOM 3482 N N . LEU B 1 84 ? 0.289 11.5 8.82 1 98.06 84 LEU B N 1
ATOM 3483 C CA . LEU B 1 84 ? 1.339 12.086 7.996 1 98.06 84 LEU B CA 1
ATOM 3484 C C . LEU B 1 84 ? 2.486 12.602 8.859 1 98.06 84 LEU B C 1
ATOM 3486 O O . LEU B 1 84 ? 3.646 12.562 8.438 1 98.06 84 LEU B O 1
ATOM 3490 N N . ALA B 1 85 ? 2.195 13.102 10.062 1 98.56 85 ALA B N 1
ATOM 3491 C CA . ALA B 1 85 ? 3.277 13.516 10.953 1 98.56 85 ALA B CA 1
ATOM 3492 C C . ALA B 1 85 ? 4.207 12.352 11.273 1 98.56 85 ALA B C 1
ATOM 3494 O O . ALA B 1 85 ? 5.43 12.5 11.258 1 98.56 85 ALA B O 1
ATOM 3495 N N . ASP B 1 86 ? 3.633 11.211 11.547 1 98 86 ASP B N 1
ATOM 3496 C CA . ASP B 1 86 ? 4.391 10 11.844 1 98 86 ASP B CA 1
ATOM 3497 C C . ASP B 1 86 ? 5.246 9.578 10.656 1 98 86 ASP B C 1
ATOM 3499 O O . ASP B 1 86 ? 6.438 9.305 10.805 1 98 86 ASP B O 1
ATOM 3503 N N . LEU B 1 87 ? 4.609 9.547 9.555 1 97.62 87 LEU B N 1
ATOM 3504 C CA . LEU B 1 87 ? 5.23 8.938 8.383 1 97.62 87 LEU B CA 1
ATOM 3505 C C . LEU B 1 87 ? 6.285 9.859 7.785 1 97.62 87 LEU B C 1
ATOM 3507 O O . LEU B 1 87 ? 7.293 9.398 7.25 1 97.62 87 LEU B O 1
ATOM 3511 N N . VAL B 1 88 ? 6.051 11.164 7.855 1 98.38 88 VAL B N 1
ATOM 3512 C CA . VAL B 1 88 ? 7.082 12.109 7.453 1 98.38 88 VAL B CA 1
ATOM 3513 C C . VAL B 1 88 ? 8.297 11.977 8.367 1 98.38 88 VAL B C 1
ATOM 3515 O O . VAL B 1 88 ? 9.438 11.93 7.898 1 98.38 88 VAL B O 1
ATOM 3518 N N . ALA B 1 89 ? 8.062 11.891 9.672 1 97.94 89 ALA B N 1
ATOM 3519 C CA . ALA B 1 89 ? 9.156 11.703 10.617 1 97.94 89 ALA B CA 1
ATOM 3520 C C . ALA B 1 89 ? 9.961 10.453 10.289 1 97.94 89 ALA B C 1
ATOM 3522 O O . ALA B 1 89 ? 11.195 10.469 10.305 1 97.94 89 ALA B O 1
ATOM 3523 N N . ARG B 1 90 ? 9.273 9.438 9.945 1 95.44 90 ARG B N 1
ATOM 3524 C CA . ARG B 1 90 ? 9.938 8.188 9.602 1 95.44 90 ARG B CA 1
ATOM 3525 C C . ARG B 1 90 ? 10.812 8.352 8.359 1 95.44 90 ARG B C 1
ATOM 3527 O O . ARG B 1 90 ? 11.93 7.836 8.305 1 95.44 90 ARG B O 1
ATOM 3534 N N . ARG B 1 91 ? 10.312 9.055 7.352 1 95.06 91 ARG B N 1
ATOM 3535 C CA . ARG B 1 91 ? 11.07 9.266 6.125 1 95.06 91 ARG B CA 1
ATOM 3536 C C . ARG B 1 91 ? 12.297 10.141 6.383 1 95.06 91 ARG B C 1
ATOM 3538 O O . ARG B 1 91 ? 13.289 10.047 5.66 1 95.06 91 ARG B O 1
ATOM 3545 N N . LEU B 1 92 ? 12.18 10.93 7.418 1 96.25 92 LEU B N 1
ATOM 3546 C CA . LEU B 1 92 ? 13.297 11.789 7.789 1 96.25 92 LEU B CA 1
ATOM 3547 C C . LEU B 1 92 ? 14.312 11.023 8.625 1 96.25 92 LEU B C 1
ATOM 3549 O O . LEU B 1 92 ? 15.352 11.57 9.008 1 96.25 92 LEU B O 1
ATOM 3553 N N . GLY B 1 93 ? 14.031 9.773 8.984 1 93.25 93 GLY B N 1
ATOM 3554 C CA . GLY B 1 93 ? 15 8.898 9.625 1 93.25 93 GLY B CA 1
ATOM 3555 C C . GLY B 1 93 ? 14.781 8.75 11.117 1 93.25 93 GLY B C 1
ATOM 3556 O O . GLY B 1 93 ? 15.57 8.102 11.805 1 93.25 93 GLY B O 1
ATOM 3557 N N . PHE B 1 94 ? 13.703 9.281 11.602 1 95.12 94 PHE B N 1
ATOM 3558 C CA . PHE B 1 94 ? 13.43 9.156 13.031 1 95.12 94 PHE B CA 1
ATOM 3559 C C . PHE B 1 94 ? 12.883 7.77 13.352 1 95.12 94 PHE B C 1
ATOM 3561 O O . PHE B 1 94 ? 12.086 7.219 12.594 1 95.12 94 PHE B O 1
ATOM 3568 N N . THR B 1 95 ? 13.258 7.234 14.453 1 90.25 95 THR B N 1
ATOM 3569 C CA . THR B 1 95 ? 12.742 5.949 14.914 1 90.25 95 THR B CA 1
ATOM 3570 C C . THR B 1 95 ? 11.453 6.141 15.719 1 90.25 95 THR B C 1
ATOM 3572 O O . THR B 1 95 ? 10.703 5.191 15.93 1 90.25 95 THR B O 1
ATOM 3575 N N . LYS B 1 96 ? 11.32 7.445 16.078 1 85.56 96 LYS B N 1
ATOM 3576 C CA . LYS B 1 96 ? 10.141 7.809 16.859 1 85.56 96 LYS B CA 1
ATOM 3577 C C . LYS B 1 96 ? 9.352 8.922 16.172 1 85.56 96 LYS B C 1
ATOM 3579 O O . LYS B 1 96 ? 9.93 9.797 15.531 1 85.56 96 LYS B O 1
ATOM 3584 N N . SER B 1 97 ? 8.039 8.82 16.375 1 93.06 97 SER B N 1
ATOM 3585 C CA . SER B 1 97 ? 7.211 9.953 15.984 1 93.06 97 SER B CA 1
ATOM 3586 C C . SER B 1 97 ? 7.441 11.156 16.906 1 93.06 97 SER B C 1
ATOM 3588 O O . SER B 1 97 ? 7.805 10.992 18.062 1 93.06 97 SER B O 1
ATOM 3590 N N . PRO B 1 98 ? 7.355 12.398 16.328 1 97.25 98 PRO B N 1
ATOM 3591 C CA . PRO B 1 98 ? 7.328 13.531 17.266 1 97.25 98 PRO B CA 1
ATOM 3592 C C . PRO B 1 98 ? 6.188 13.438 18.266 1 97.25 98 PRO B C 1
ATOM 3594 O O . PRO B 1 98 ? 5.023 13.281 17.875 1 97.25 98 PRO B O 1
ATOM 3597 N N . PRO B 1 99 ? 6.543 13.508 19.5 1 97.81 99 PRO B N 1
ATOM 3598 C CA . PRO B 1 99 ? 5.488 13.336 20.5 1 97.81 99 PRO B CA 1
ATOM 3599 C C . PRO B 1 99 ? 4.52 14.516 20.547 1 97.81 99 PRO B C 1
ATOM 3601 O O . PRO B 1 99 ? 4.883 15.633 20.172 1 97.81 99 PRO B O 1
ATOM 3604 N N . ALA B 1 100 ? 3.271 14.234 20.969 1 98.62 100 ALA B N 1
ATOM 3605 C CA . ALA B 1 100 ? 2.324 15.305 21.25 1 98.62 100 ALA B CA 1
ATOM 3606 C C . ALA B 1 100 ? 2.818 16.188 22.406 1 98.62 100 ALA B C 1
ATOM 3608 O O . ALA B 1 100 ? 3.164 15.688 23.469 1 98.62 100 ALA B O 1
ATOM 3609 N N . TYR B 1 101 ? 2.787 17.438 22.203 1 98.81 101 TYR B N 1
ATOM 3610 C CA . TYR B 1 101 ? 3.309 18.375 23.188 1 98.81 101 TYR B CA 1
ATOM 3611 C C . TYR B 1 101 ? 2.588 18.219 24.531 1 98.81 101 TYR B C 1
ATOM 3613 O O . TYR B 1 101 ? 3.219 18.25 25.594 1 98.81 101 TYR B O 1
ATOM 3621 N N . LEU B 1 102 ? 1.326 17.969 24.5 1 98.5 102 LEU B N 1
ATOM 3622 C CA . LEU B 1 102 ? 0.518 17.969 25.703 1 98.5 102 LEU B CA 1
ATOM 3623 C C . LEU B 1 102 ? 0.675 16.641 26.453 1 98.5 102 LEU B C 1
ATOM 3625 O O . LEU B 1 102 ? 0.159 16.484 27.562 1 98.5 102 LEU B O 1
ATOM 3629 N N . SER B 1 103 ? 1.435 15.711 25.859 1 96.38 103 SER B N 1
ATOM 3630 C CA . SER B 1 103 ? 1.589 14.406 26.5 1 96.38 103 SER B CA 1
ATOM 3631 C C . SER B 1 103 ? 3.059 14.016 26.594 1 96.38 103 SER B C 1
ATOM 3633 O O . SER B 1 103 ? 3.393 12.828 26.531 1 96.38 103 SER B O 1
ATOM 3635 N N . LEU B 1 104 ? 3.912 14.914 26.766 1 98 104 LEU B N 1
ATOM 3636 C CA . LEU B 1 104 ? 5.344 14.648 26.859 1 98 104 LEU B CA 1
ATOM 3637 C C . LEU B 1 104 ? 5.676 13.852 28.109 1 98 104 LEU B C 1
ATOM 3639 O O . LEU B 1 104 ? 5.176 14.164 29.203 1 98 104 LEU B O 1
ATOM 3643 N N . THR B 1 105 ? 6.488 12.852 27.906 1 96.88 105 THR B N 1
ATOM 3644 C CA . THR B 1 105 ? 7.109 12.148 29.031 1 96.88 105 THR B CA 1
ATOM 3645 C C . THR B 1 105 ? 8.398 12.844 29.453 1 96.88 105 THR B C 1
ATOM 3647 O O . THR B 1 105 ? 8.906 13.711 28.75 1 96.88 105 THR B O 1
ATOM 3650 N N . PRO B 1 106 ? 8.906 12.445 30.609 1 97.38 106 PRO B N 1
ATOM 3651 C CA . PRO B 1 106 ? 10.195 13.031 30.984 1 97.38 106 PRO B CA 1
ATOM 3652 C C . PRO B 1 106 ? 11.273 12.805 29.938 1 97.38 106 PRO B C 1
ATOM 3654 O O . PRO B 1 106 ? 12.047 13.719 29.625 1 97.38 106 PRO B O 1
ATOM 3657 N N . SER B 1 107 ? 11.25 11.68 29.344 1 96.88 107 SER B N 1
ATOM 3658 C CA . SER B 1 107 ? 12.25 11.352 28.344 1 96.88 107 SER B CA 1
ATOM 3659 C C . SER B 1 107 ? 12.055 12.18 27.078 1 96.88 107 SER B C 1
ATOM 3661 O O . SER B 1 107 ? 13.016 12.727 26.531 1 96.88 107 SER B O 1
ATOM 3663 N N . SER B 1 108 ? 10.812 12.242 26.625 1 96.75 108 SER B N 1
ATOM 3664 C CA . SER B 1 108 ? 10.57 13.008 25.406 1 96.75 108 SER B CA 1
ATOM 3665 C C . SER B 1 108 ? 10.742 14.5 25.656 1 96.75 108 SER B C 1
ATOM 3667 O O . SER B 1 108 ? 11.141 15.242 24.75 1 96.75 108 SER B O 1
ATOM 3669 N N . LYS B 1 109 ? 10.477 14.969 26.875 1 97.44 109 LYS B N 1
ATOM 3670 C CA . LYS B 1 109 ? 10.727 16.359 27.234 1 97.44 109 LYS B CA 1
ATOM 3671 C C . LYS B 1 109 ? 12.219 16.672 27.188 1 97.44 109 LYS B C 1
ATOM 3673 O O . LYS B 1 109 ? 12.617 17.734 26.703 1 97.44 109 LYS B O 1
ATOM 3678 N N . LEU B 1 110 ? 12.992 15.766 27.688 1 96.69 110 LEU B N 1
ATOM 3679 C CA . LEU B 1 110 ? 14.445 15.945 27.641 1 96.69 110 LEU B CA 1
ATOM 3680 C C . LEU B 1 110 ? 14.938 16 26.203 1 96.69 110 LEU B C 1
ATOM 3682 O O . LEU B 1 110 ? 15.766 16.844 25.859 1 96.69 110 LEU B O 1
ATOM 3686 N N . ASP B 1 111 ? 14.398 15.086 25.375 1 96.19 111 ASP B N 1
ATOM 3687 C CA . ASP B 1 111 ? 14.758 15.117 23.953 1 96.19 111 ASP B CA 1
ATOM 3688 C C . ASP B 1 111 ? 14.406 16.469 23.328 1 96.19 111 ASP B C 1
ATOM 3690 O O . ASP B 1 111 ? 15.234 17.062 22.641 1 96.19 111 ASP B O 1
ATOM 3694 N N . LEU B 1 112 ? 13.234 16.938 23.625 1 97.56 112 LEU B N 1
ATOM 3695 C CA . LEU B 1 112 ? 12.75 18.188 23.047 1 97.56 112 LEU B CA 1
ATOM 3696 C C . LEU B 1 112 ? 13.609 19.359 23.484 1 97.56 112 LEU B C 1
ATOM 3698 O O . LEU B 1 112 ? 14.031 20.188 22.672 1 97.56 112 LEU B O 1
ATOM 3702 N N . LEU B 1 113 ? 13.977 19.422 24.75 1 96.75 113 LEU B N 1
ATOM 3703 C CA . LEU B 1 113 ? 14.711 20.562 25.312 1 96.75 113 LEU B CA 1
ATOM 3704 C C . LEU B 1 113 ? 16.172 20.516 24.891 1 96.75 113 LEU B C 1
ATOM 3706 O O . LEU B 1 113 ? 16.875 21.531 24.953 1 96.75 113 LEU B O 1
ATOM 3710 N N . THR B 1 114 ? 16.625 19.344 24.453 1 95.56 114 THR B N 1
ATOM 3711 C CA . THR B 1 114 ? 18 19.219 23.984 1 95.56 114 THR B CA 1
ATOM 3712 C C . THR B 1 114 ? 18.047 19.141 22.453 1 95.56 114 THR B C 1
ATOM 3714 O O . THR B 1 114 ? 18.984 18.562 21.891 1 95.56 114 THR B O 1
ATOM 3717 N N . CYS B 1 115 ? 17.031 19.609 21.828 1 95 115 CYS B N 1
ATOM 3718 C CA . CYS B 1 115 ? 16.953 19.797 20.375 1 95 115 CYS B CA 1
ATOM 3719 C C . CYS B 1 115 ? 17.016 18.469 19.641 1 95 115 CYS B C 1
ATOM 3721 O O . CYS B 1 115 ? 17.688 18.359 18.609 1 95 115 CYS B O 1
ATOM 3723 N N . ARG B 1 116 ? 16.375 17.484 20.266 1 93.31 116 ARG B N 1
ATOM 3724 C CA . ARG B 1 116 ? 16.297 16.172 19.656 1 93.31 116 ARG B CA 1
ATOM 3725 C C . ARG B 1 116 ? 14.852 15.766 19.391 1 93.31 116 ARG B C 1
ATOM 3727 O O . ARG B 1 116 ? 13.969 16.047 20.203 1 93.31 116 ARG B O 1
ATOM 3734 N N . VAL B 1 117 ? 14.555 15.148 18.203 1 95.12 117 VAL B N 1
ATOM 3735 C CA . VAL B 1 117 ? 13.312 14.508 17.797 1 95.12 117 VAL B CA 1
ATOM 3736 C C . VAL B 1 117 ? 12.266 15.578 17.484 1 95.12 117 VAL B C 1
ATOM 3738 O O . VAL B 1 117 ? 11.703 15.602 16.391 1 95.12 117 VAL B O 1
ATOM 3741 N N . GLY B 1 118 ? 12.016 16.484 18.406 1 97.94 118 GLY B N 1
ATOM 3742 C CA . GLY B 1 118 ? 11 17.5 18.203 1 97.94 118 GLY B CA 1
ATOM 3743 C C . GLY B 1 118 ? 9.68 17.172 18.875 1 97.94 118 GLY B C 1
ATOM 3744 O O . GLY B 1 118 ? 9.656 16.438 19.875 1 97.94 118 GLY B O 1
ATOM 3745 N N . ALA B 1 119 ? 8.609 17.828 18.391 1 98.75 119 ALA B N 1
ATOM 3746 C CA . ALA B 1 119 ? 7.273 17.641 18.938 1 98.75 119 ALA B CA 1
ATOM 3747 C C . ALA B 1 119 ? 6.195 18.078 17.953 1 98.75 119 ALA B C 1
ATOM 3749 O O . ALA B 1 119 ? 6.477 18.828 17.016 1 98.75 119 ALA B O 1
ATOM 3750 N N . SER B 1 120 ? 5.043 17.516 18.219 1 98.88 120 SER B N 1
ATOM 3751 C CA . SER B 1 120 ? 3.85 17.969 17.516 1 98.88 120 SER B CA 1
ATOM 3752 C C . SER B 1 120 ? 3.004 18.891 18.391 1 98.88 120 SER B C 1
ATOM 3754 O O . SER B 1 120 ? 2.732 18.578 19.547 1 98.88 120 SER B O 1
ATOM 3756 N N . TYR B 1 121 ? 2.645 20 17.812 1 98.94 121 TYR B N 1
ATOM 3757 C CA . TYR B 1 121 ? 1.765 20.969 18.469 1 98.94 121 TYR B CA 1
ATOM 3758 C C . TYR B 1 121 ? 0.389 20.969 17.812 1 98.94 121 TYR B C 1
ATOM 3760 O O . TYR B 1 121 ? -0.482 21.766 18.188 1 98.94 121 TYR B O 1
ATOM 3768 N N . ALA B 1 122 ? 0.191 20.062 16.844 1 98.94 122 ALA B N 1
ATOM 3769 C CA . ALA B 1 122 ? -1.022 20.016 16.047 1 98.94 122 ALA B CA 1
ATOM 3770 C C . ALA B 1 122 ? -2.234 19.625 16.875 1 98.94 122 ALA B C 1
ATOM 3772 O O . ALA B 1 122 ? -2.104 18.891 17.859 1 98.94 122 ALA B O 1
ATOM 3773 N N . SER B 1 123 ? -3.355 20.156 16.469 1 98.81 123 SER B N 1
ATOM 3774 C CA . SER B 1 123 ? -4.613 19.906 17.156 1 98.81 123 SER B CA 1
ATOM 3775 C C . SER B 1 123 ? -5.75 19.656 16.172 1 98.81 123 SER B C 1
ATOM 3777 O O . SER B 1 123 ? -6.051 20.516 15.336 1 98.81 123 SER B O 1
ATOM 3779 N N . GLY B 1 124 ? -6.336 18.469 16.344 1 98.38 124 GLY B N 1
ATOM 3780 C CA . GLY B 1 124 ? -7.469 18.156 15.484 1 98.38 124 GLY B CA 1
ATOM 3781 C C . GLY B 1 124 ? -8.586 19.172 15.555 1 98.38 124 GLY B C 1
ATOM 3782 O O . GLY B 1 124 ? -9.031 19.547 16.641 1 98.38 124 GLY B O 1
ATOM 3783 N N . GLY B 1 125 ? -9.078 19.609 14.398 1 97.81 125 GLY B N 1
ATOM 3784 C CA . GLY B 1 125 ? -10.141 20.594 14.328 1 97.81 125 GLY B CA 1
ATOM 3785 C C . GLY B 1 125 ? -9.641 22.016 14.156 1 97.81 125 GLY B C 1
ATOM 3786 O O . GLY B 1 125 ? -10.406 22.922 13.82 1 97.81 125 GLY B O 1
ATOM 3787 N N . SER B 1 126 ? -8.328 22.234 14.367 1 98.25 126 SER B N 1
ATOM 3788 C CA . SER B 1 126 ? -7.75 23.562 14.203 1 98.25 126 SER B CA 1
ATOM 3789 C C . SER B 1 126 ? -7.711 23.969 12.734 1 98.25 126 SER B C 1
ATOM 3791 O O . SER B 1 126 ? -7.785 23.109 11.844 1 98.25 126 SER B O 1
ATOM 3793 N N . GLY B 1 127 ? -7.73 25.297 12.445 1 98.44 127 GLY B N 1
ATOM 3794 C CA . GLY B 1 127 ? -7.605 25.844 11.102 1 98.44 127 GLY B CA 1
ATOM 3795 C C . GLY B 1 127 ? -6.531 26.906 11 1 98.44 127 GLY B C 1
ATOM 3796 O O . GLY B 1 127 ? -5.699 27.062 11.898 1 98.44 127 GLY B O 1
ATOM 3797 N N . ILE B 1 128 ? -6.516 27.516 9.867 1 98.88 128 ILE B N 1
ATOM 3798 C CA . ILE B 1 128 ? -5.625 28.641 9.625 1 98.88 128 ILE B CA 1
ATOM 3799 C C . ILE B 1 128 ? -6.105 29.859 10.43 1 98.88 128 ILE B C 1
ATOM 3801 O O . ILE B 1 128 ? -5.312 30.516 11.109 1 98.88 128 ILE B O 1
ATOM 3805 N N . LEU B 1 129 ? -7.402 30.047 10.312 1 98.38 129 LEU B N 1
ATOM 3806 C CA . LEU B 1 129 ? -8.008 31.172 11.016 1 98.38 129 LEU B CA 1
ATOM 3807 C C . LEU B 1 129 ? -8.227 30.828 12.492 1 98.38 129 LEU B C 1
ATOM 3809 O O . LEU B 1 129 ? -8.602 29.703 12.82 1 98.38 129 LEU B O 1
ATOM 3813 N N . ASN B 1 130 ? -8.055 31.781 13.344 1 94.06 130 ASN B N 1
ATOM 3814 C CA . ASN B 1 130 ? -8.188 31.547 14.781 1 94.06 130 ASN B CA 1
ATOM 3815 C C . ASN B 1 130 ? -9.633 31.281 15.172 1 94.06 130 ASN B C 1
ATOM 3817 O O . ASN B 1 130 ? -9.906 30.781 16.266 1 94.06 130 ASN B O 1
ATOM 3821 N N . THR B 1 131 ? -10.516 31.625 14.297 1 94.25 131 THR B N 1
ATOM 3822 C CA . THR B 1 131 ? -11.93 31.406 14.578 1 94.25 131 THR B CA 1
ATOM 3823 C C . THR B 1 131 ? -12.312 29.953 14.273 1 94.25 131 THR B C 1
ATOM 3825 O O . THR B 1 131 ? -13.406 29.516 14.641 1 94.25 131 THR B O 1
ATOM 3828 N N . THR B 1 132 ? -11.43 29.266 13.625 1 95.5 132 THR B N 1
ATOM 3829 C CA . THR B 1 132 ? -11.711 27.891 13.266 1 95.5 132 THR B CA 1
ATOM 3830 C C . THR B 1 132 ? -11.367 26.953 14.414 1 95.5 132 THR B C 1
ATOM 3832 O O . THR B 1 132 ? -10.305 27.062 15.023 1 95.5 132 THR B O 1
ATOM 3835 N N . GLY B 1 133 ? -12.273 25.969 14.664 1 91.38 133 GLY B N 1
ATOM 3836 C CA . GLY B 1 133 ? -12.102 24.984 15.719 1 91.38 133 GLY B CA 1
ATOM 3837 C C . GLY B 1 133 ? -12.898 25.312 16.969 1 91.38 133 GLY B C 1
ATOM 3838 O O . GLY B 1 133 ? -13.359 26.453 17.141 1 91.38 133 GLY B O 1
ATOM 3839 N N . ASN B 1 134 ? -13.141 24.328 17.75 1 91.69 134 ASN B N 1
ATOM 3840 C CA . ASN B 1 134 ? -13.867 24.422 19.016 1 91.69 134 ASN B CA 1
ATOM 3841 C C . ASN B 1 134 ? -13.109 23.734 20.141 1 91.69 134 ASN B C 1
ATOM 3843 O O . ASN B 1 134 ? -13.109 22.516 20.25 1 91.69 134 ASN B O 1
ATOM 3847 N N . GLY B 1 135 ? -12.539 24.562 20.984 1 95.44 135 GLY B N 1
ATOM 3848 C CA . GLY B 1 135 ? -11.812 24 22.109 1 95.44 135 GLY B CA 1
ATOM 3849 C C . GLY B 1 135 ? -10.445 23.453 21.719 1 95.44 135 GLY B C 1
ATOM 3850 O O . GLY B 1 135 ? -9.805 22.766 22.516 1 95.44 135 GLY B O 1
ATOM 3851 N N . THR B 1 136 ? -9.992 23.703 20.531 1 97.75 136 THR B N 1
ATOM 3852 C CA . THR B 1 136 ? -8.742 23.172 20 1 97.75 136 THR B CA 1
ATOM 3853 C C . THR B 1 136 ? -7.602 24.156 20.234 1 97.75 136 THR B C 1
ATOM 3855 O O . THR B 1 136 ? -7.828 25.297 20.656 1 97.75 136 THR B O 1
ATOM 3858 N N . LEU B 1 137 ? -6.375 23.766 20.094 1 98.56 137 LEU B N 1
ATOM 3859 C CA . LEU B 1 137 ? -5.254 24.703 20 1 98.56 137 LEU B CA 1
ATOM 3860 C C . LEU B 1 137 ? -5.246 25.406 18.641 1 98.56 137 LEU B C 1
ATOM 3862 O O . LEU B 1 137 ? -5 24.766 17.609 1 98.56 137 LEU B O 1
ATOM 3866 N N . THR B 1 138 ? -5.543 26.656 18.688 1 98.5 138 THR B N 1
ATOM 3867 C CA . THR B 1 138 ? -5.473 27.406 17.422 1 98.5 138 THR B CA 1
ATOM 3868 C C . THR B 1 138 ? -4.047 27.406 16.875 1 98.5 138 THR B C 1
ATOM 3870 O O . THR B 1 138 ? -3.096 27.125 17.609 1 98.5 138 THR B O 1
ATOM 3873 N N . MET B 1 139 ? -3.93 27.688 15.57 1 98.62 139 MET B N 1
ATOM 3874 C CA . MET B 1 139 ? -2.594 27.75 14.984 1 98.62 139 MET B CA 1
ATOM 3875 C C . MET B 1 139 ? -1.728 28.766 15.711 1 98.62 139 MET B C 1
ATOM 3877 O O . MET B 1 139 ? -0.542 28.531 15.953 1 98.62 139 MET B O 1
ATOM 3881 N N . GLN B 1 140 ? -2.312 29.859 16.094 1 98.44 140 GLN B N 1
ATOM 3882 C CA . GLN B 1 140 ? -1.59 30.859 16.859 1 98.44 140 GLN B CA 1
ATOM 3883 C C . GLN B 1 140 ? -1.095 30.297 18.188 1 98.44 140 GLN B C 1
ATOM 3885 O O . GLN B 1 140 ? 0.055 30.516 18.562 1 98.44 140 GLN B O 1
ATOM 3890 N N . LYS B 1 141 ? -1.968 29.625 18.828 1 98.62 141 LYS B N 1
ATOM 3891 C CA . LYS B 1 141 ? -1.599 29.031 20.109 1 98.62 141 LYS B CA 1
ATOM 3892 C C . LYS B 1 141 ? -0.521 27.969 19.938 1 98.62 141 LYS B C 1
ATOM 3894 O O . LYS B 1 141 ? 0.384 27.844 20.766 1 98.62 141 LYS B O 1
ATOM 3899 N N . GLN B 1 142 ? -0.61 27.141 18.906 1 98.94 142 GLN B N 1
ATOM 3900 C CA . GLN B 1 142 ? 0.409 26.141 18.609 1 98.94 142 GLN B CA 1
ATOM 3901 C C . GLN B 1 142 ? 1.784 26.781 18.453 1 98.94 142 GLN B C 1
ATOM 3903 O O . GLN B 1 142 ? 2.762 26.312 19.047 1 98.94 142 GLN B O 1
ATOM 3908 N N . ILE B 1 143 ? 1.866 27.859 17.75 1 98.94 143 ILE B N 1
ATOM 3909 C CA . ILE B 1 143 ? 3.119 28.562 17.516 1 98.94 143 ILE B CA 1
ATOM 3910 C C . ILE B 1 143 ? 3.619 29.203 18.812 1 98.94 143 ILE B C 1
ATOM 3912 O O . ILE B 1 143 ? 4.82 29.188 19.094 1 98.94 143 ILE B O 1
ATOM 3916 N N . MET B 1 144 ? 2.701 29.688 19.609 1 98.75 144 MET B N 1
ATOM 3917 C CA . MET B 1 144 ? 3.064 30.25 20.922 1 98.75 144 MET B CA 1
ATOM 3918 C C . MET B 1 144 ? 3.674 29.188 21.812 1 98.75 144 MET B C 1
ATOM 3920 O O . MET B 1 144 ? 4.648 29.438 22.531 1 98.75 144 MET B O 1
ATOM 3924 N N . LEU B 1 145 ? 3.092 28 21.812 1 98.81 145 LEU B N 1
ATOM 3925 C CA . LEU B 1 145 ? 3.627 26.906 22.609 1 98.81 145 LEU B CA 1
ATOM 3926 C C . LEU B 1 145 ? 5.035 26.531 22.156 1 98.81 145 LEU B C 1
ATOM 3928 O O . LEU B 1 145 ? 5.91 26.266 22.984 1 98.81 145 LEU B O 1
ATOM 3932 N N . PHE B 1 146 ? 5.227 26.531 20.891 1 98.88 146 PHE B N 1
ATOM 3933 C CA . PHE B 1 146 ? 6.57 26.281 20.391 1 98.88 146 PHE B CA 1
ATOM 3934 C C . PHE B 1 146 ? 7.531 27.375 20.844 1 98.88 146 PHE B C 1
ATOM 3936 O O . PHE B 1 146 ? 8.672 27.094 21.203 1 98.88 146 PHE B O 1
ATOM 3943 N N . SER B 1 147 ? 7.086 28.625 20.719 1 98.75 147 SER B N 1
ATOM 3944 C CA . SER B 1 147 ? 7.91 29.75 21.188 1 98.75 147 SER B CA 1
ATOM 3945 C C . SER B 1 147 ? 8.352 29.547 22.625 1 98.75 147 SER B C 1
ATOM 3947 O O . SER B 1 147 ? 9.516 29.781 22.969 1 98.75 147 SER B O 1
ATOM 3949 N N . LYS B 1 148 ? 7.461 29.109 23.438 1 98.31 148 LYS B N 1
ATOM 3950 C CA . LYS B 1 148 ? 7.777 28.844 24.828 1 98.31 148 LYS B CA 1
ATOM 3951 C C . LYS B 1 148 ? 8.773 27.688 24.969 1 98.31 148 LYS B C 1
ATOM 3953 O O . LYS B 1 148 ? 9.672 27.734 25.812 1 98.31 148 LYS B O 1
ATOM 3958 N N . THR B 1 149 ? 8.555 26.688 24.172 1 98 149 THR B N 1
ATOM 3959 C CA . THR B 1 149 ? 9.484 25.562 24.141 1 98 149 THR B CA 1
ATOM 3960 C C . THR B 1 149 ? 10.891 26.031 23.781 1 98 149 THR B C 1
ATOM 3962 O O . THR B 1 149 ? 11.859 25.688 24.469 1 98 149 THR B O 1
ATOM 3965 N N . LYS B 1 150 ? 10.977 26.812 22.734 1 97.38 150 LYS B N 1
ATOM 3966 C CA . LYS B 1 150 ? 12.266 27.297 22.25 1 97.38 150 LYS B CA 1
ATOM 3967 C C . LYS B 1 150 ? 13 28.078 23.328 1 97.38 150 LYS B C 1
ATOM 3969 O O . LYS B 1 150 ? 14.211 27.922 23.516 1 97.38 150 LYS B O 1
ATOM 3974 N N . ALA B 1 151 ? 12.297 28.859 24.062 1 96.44 151 ALA B N 1
ATOM 3975 C CA . ALA B 1 151 ? 12.875 29.703 25.109 1 96.44 151 ALA B CA 1
ATOM 3976 C C . ALA B 1 151 ? 13.516 28.844 26.203 1 96.44 151 ALA B C 1
ATOM 3978 O O . ALA B 1 151 ? 14.406 29.328 26.922 1 96.44 151 ALA B O 1
ATOM 3979 N N . ARG B 1 152 ? 13.133 27.641 26.281 1 96.19 152 ARG B N 1
ATOM 3980 C CA . ARG B 1 152 ? 13.609 26.781 27.359 1 96.19 152 ARG B CA 1
ATOM 3981 C C . ARG B 1 152 ? 14.625 25.766 26.844 1 96.19 152 ARG B C 1
ATOM 3983 O O . ARG B 1 152 ? 15.227 25.031 27.641 1 96.19 152 ARG B O 1
ATOM 3990 N N . MET B 1 153 ? 14.789 25.719 25.562 1 96.62 153 MET B N 1
ATOM 3991 C CA . MET B 1 153 ? 15.672 24.719 24.953 1 96.62 153 MET B CA 1
ATOM 3992 C C . MET B 1 153 ? 17.125 25.016 25.297 1 96.62 153 MET B C 1
ATOM 3994 O O . MET B 1 153 ? 17.531 26.172 25.375 1 96.62 153 MET B O 1
ATOM 3998 N N . TRP B 1 154 ? 17.906 23.969 25.547 1 91.69 154 TRP B N 1
ATOM 3999 C CA . TRP B 1 154 ? 19.328 24.109 25.781 1 91.69 154 TRP B CA 1
ATOM 4000 C C . TRP B 1 154 ? 20.125 23.125 24.922 1 91.69 154 TRP B C 1
ATOM 4002 O O . TRP B 1 154 ? 20.375 22 25.328 1 91.69 154 TRP B O 1
ATOM 4012 N N . CYS B 1 155 ? 20.484 23.531 23.75 1 86.69 155 CYS B N 1
ATOM 4013 C CA . CYS B 1 155 ? 21.219 22.766 22.734 1 86.69 155 CYS B CA 1
ATOM 4014 C C . CYS B 1 155 ? 22.641 23.297 22.594 1 86.69 155 CYS B C 1
ATOM 4016 O O . CYS B 1 155 ? 23.266 23.125 21.547 1 86.69 155 CYS B O 1
ATOM 4018 N N . GLY B 1 156 ? 23.031 23.828 23.594 1 75.81 156 GLY B N 1
ATOM 4019 C CA . GLY B 1 156 ? 24.328 24.469 23.594 1 75.81 156 GLY B CA 1
ATOM 4020 C C . GLY B 1 156 ? 24.406 25.672 22.656 1 75.81 156 GLY B C 1
ATOM 4021 O O . GLY B 1 156 ? 23.453 26.438 22.547 1 75.81 156 GLY B O 1
ATOM 4022 N N . ARG B 1 157 ? 25.625 25.938 22.172 1 71.06 157 ARG B N 1
ATOM 4023 C CA . ARG B 1 157 ? 25.891 27.109 21.328 1 71.06 157 ARG B CA 1
ATOM 4024 C C . ARG B 1 157 ? 25.328 26.891 19.922 1 71.06 157 ARG B C 1
ATOM 4026 O O . ARG B 1 157 ? 25.547 27.719 19.031 1 71.06 157 ARG B O 1
ATOM 4033 N N . LYS B 1 158 ? 24.328 25.984 19.844 1 88.69 158 LYS B N 1
ATOM 4034 C CA . LYS B 1 158 ? 23.938 25.609 18.5 1 88.69 158 LYS B CA 1
ATOM 4035 C C . LYS B 1 158 ? 22.422 25.641 18.344 1 88.69 158 LYS B C 1
ATOM 4037 O O . LYS B 1 158 ? 21.859 25 17.438 1 88.69 158 LYS B O 1
ATOM 4042 N N . LEU B 1 159 ? 21.828 26.484 19.25 1 93.06 159 LEU B N 1
ATOM 4043 C CA . LEU B 1 159 ? 20.359 26.453 19.266 1 93.06 159 LEU B CA 1
ATOM 4044 C C . LEU B 1 159 ? 19.797 26.922 17.922 1 93.06 159 LEU B C 1
ATOM 4046 O O . LEU B 1 159 ? 19.031 26.203 17.297 1 93.06 159 LEU B O 1
ATOM 4050 N N . ASN B 1 160 ? 20.297 28.031 17.516 1 93.31 160 ASN B N 1
ATOM 4051 C CA . ASN B 1 160 ? 19.766 28.594 16.281 1 93.31 160 ASN B CA 1
ATOM 4052 C C . ASN B 1 160 ? 20.094 27.703 15.078 1 93.31 160 ASN B C 1
ATOM 4054 O O . ASN B 1 160 ? 19.281 27.562 14.164 1 93.31 160 ASN B O 1
ATOM 4058 N N . TYR B 1 161 ? 21.266 27.172 15.133 1 95.5 161 TYR B N 1
ATOM 4059 C CA . TYR B 1 161 ? 21.672 26.266 14.07 1 95.5 161 TYR B CA 1
ATOM 4060 C C . TYR B 1 161 ? 20.797 25.016 14.062 1 95.5 161 TYR B C 1
ATOM 4062 O O . TYR B 1 161 ? 20.312 24.594 13.016 1 95.5 161 TYR B O 1
ATOM 4070 N N . MET B 1 162 ? 20.578 24.469 15.234 1 96.31 162 MET B N 1
ATOM 4071 C CA . MET B 1 162 ? 19.781 23.25 15.359 1 96.31 162 MET B CA 1
ATOM 4072 C C . MET B 1 162 ? 18.344 23.484 14.906 1 96.31 162 MET B C 1
ATOM 4074 O O . MET B 1 162 ? 17.766 22.656 14.219 1 96.31 162 MET B O 1
ATOM 4078 N N . ILE B 1 163 ? 17.812 24.594 15.258 1 97.38 163 ILE B N 1
ATOM 4079 C CA . ILE B 1 163 ? 16.453 24.938 14.875 1 97.38 163 ILE B CA 1
ATOM 4080 C C . ILE B 1 163 ? 16.391 25.141 13.359 1 97.38 163 ILE B C 1
ATOM 4082 O O . ILE B 1 163 ? 15.477 24.641 12.695 1 97.38 163 ILE B O 1
ATOM 4086 N N . SER B 1 164 ? 17.375 25.812 12.789 1 97 164 SER B N 1
ATOM 4087 C CA . SER B 1 164 ? 17.375 26.125 11.359 1 97 164 SER B CA 1
ATOM 4088 C C . SER B 1 164 ? 17.516 24.859 10.523 1 97 164 SER B C 1
ATOM 4090 O O . SER B 1 164 ? 17.047 24.812 9.383 1 97 164 SER B O 1
ATOM 4092 N N . LYS B 1 165 ? 18.078 23.797 11.07 1 96.69 165 LYS B N 1
ATOM 4093 C CA . LYS B 1 165 ? 18.281 22.547 10.336 1 96.69 165 LYS B CA 1
ATOM 4094 C C . LYS B 1 165 ? 17.125 21.578 10.539 1 96.69 165 LYS B C 1
ATOM 4096 O O . LYS B 1 165 ? 17.047 20.562 9.859 1 96.69 165 LYS B O 1
ATOM 4101 N N . SER B 1 166 ? 16.266 21.922 11.438 1 98.06 166 SER B N 1
ATOM 4102 C CA . SER B 1 166 ? 15.117 21.062 11.734 1 98.06 166 SER B CA 1
ATOM 4103 C C . SER B 1 166 ? 14.023 21.219 10.672 1 98.06 166 SER B C 1
ATOM 4105 O O . SER B 1 166 ? 14.008 22.188 9.922 1 98.06 166 SER B O 1
ATOM 4107 N N . PHE B 1 167 ? 13.219 20.172 10.578 1 98.75 167 PHE B N 1
ATOM 4108 C CA . PHE B 1 167 ? 12.102 20.156 9.641 1 98.75 167 PHE B CA 1
ATOM 4109 C C . PHE B 1 167 ? 10.828 20.656 10.305 1 98.75 167 PHE B C 1
ATOM 4111 O O . PHE B 1 167 ? 10.414 20.141 11.344 1 98.75 167 PHE B O 1
ATOM 4118 N N . PHE B 1 168 ? 10.25 21.703 9.75 1 98.94 168 PHE B N 1
ATOM 4119 C CA . PHE B 1 168 ? 8.961 22.203 10.195 1 98.94 168 PHE B CA 1
ATOM 4120 C C . PHE B 1 168 ? 7.848 21.766 9.258 1 98.94 168 PHE B C 1
ATOM 4122 O O . PHE B 1 168 ? 7.949 21.938 8.039 1 98.94 168 PHE B O 1
ATOM 4129 N N . LEU B 1 169 ? 6.84 21.109 9.805 1 98.94 169 LEU B N 1
ATOM 4130 C CA . LEU B 1 169 ? 5.688 20.625 9.047 1 98.94 169 LEU B CA 1
ATOM 4131 C C . LEU B 1 169 ? 4.414 21.344 9.484 1 98.94 169 LEU B C 1
ATOM 4133 O O . LEU B 1 169 ? 4.121 21.438 10.68 1 98.94 169 LEU B O 1
ATOM 4137 N N . ILE B 1 170 ? 3.633 21.922 8.531 1 98.94 170 ILE B N 1
ATOM 4138 C CA . ILE B 1 170 ? 2.393 22.609 8.867 1 98.94 170 ILE B CA 1
ATOM 4139 C C . ILE B 1 170 ? 1.271 22.141 7.945 1 98.94 170 ILE B C 1
ATOM 4141 O O . ILE B 1 170 ? 1.479 21.969 6.742 1 98.94 170 ILE B O 1
ATOM 4145 N N . SER B 1 171 ? 0.146 21.781 8.469 1 98.69 171 SER B N 1
ATOM 4146 C CA . SER B 1 171 ? -1.045 21.312 7.766 1 98.69 171 SER B CA 1
ATOM 4147 C C . SER B 1 171 ? -2.295 22.031 8.258 1 98.69 171 SER B C 1
ATOM 4149 O O . SER B 1 171 ? -2.684 21.891 9.422 1 98.69 171 SER B O 1
ATOM 4151 N N . ALA B 1 172 ? -2.98 22.781 7.406 1 98.38 172 ALA B N 1
ATOM 4152 C CA . ALA B 1 172 ? -4.215 23.469 7.777 1 98.38 172 ALA B CA 1
ATOM 4153 C C . ALA B 1 172 ? -5.039 23.812 6.539 1 98.38 172 ALA B C 1
ATOM 4155 O O . ALA B 1 172 ? -4.582 23.625 5.41 1 98.38 172 ALA B O 1
ATOM 4156 N N . GLY B 1 173 ? -6.246 24.266 6.758 1 98.62 173 GLY B N 1
ATOM 4157 C CA . GLY B 1 173 ? -7.082 24.766 5.68 1 98.62 173 GLY B CA 1
ATOM 4158 C C . GLY B 1 173 ? -8.398 24.016 5.551 1 98.62 173 GLY B C 1
ATOM 4159 O O . GLY B 1 173 ? -9.453 24.625 5.371 1 98.62 173 GLY B O 1
ATOM 4160 N N . GLY B 1 174 ? -8.328 22.672 5.574 1 98 174 GLY B N 1
ATOM 4161 C CA . GLY B 1 174 ? -9.539 21.875 5.418 1 98 174 GLY B CA 1
ATOM 4162 C C . GLY B 1 174 ? -10.625 22.25 6.402 1 98 174 GLY B C 1
ATOM 4163 O O . GLY B 1 174 ? -11.789 22.422 6.016 1 98 174 GLY B O 1
ATOM 4164 N N . ASN B 1 175 ? -10.266 22.438 7.648 1 97.94 175 ASN B N 1
ATOM 4165 C CA . ASN B 1 175 ? -11.234 22.766 8.688 1 97.94 175 ASN B CA 1
ATOM 4166 C C . ASN B 1 175 ? -11.797 24.172 8.516 1 97.94 175 ASN B C 1
ATOM 4168 O O . ASN B 1 175 ? -12.922 24.453 8.953 1 97.94 175 ASN B O 1
ATOM 4172 N N . ASP B 1 176 ? -11.086 25.094 7.902 1 98.56 176 ASP B N 1
ATOM 4173 C CA . ASP B 1 176 ? -11.602 26.422 7.594 1 98.56 176 ASP B CA 1
ATOM 4174 C C . ASP B 1 176 ? -12.75 26.344 6.594 1 98.56 176 ASP B C 1
ATOM 4176 O O . ASP B 1 176 ? -13.734 27.078 6.715 1 98.56 176 ASP B O 1
ATOM 4180 N N . PHE B 1 177 ? -12.602 25.453 5.656 1 97.31 177 PHE B N 1
ATOM 4181 C CA . PHE B 1 177 ? -13.664 25.297 4.668 1 97.31 177 PHE B CA 1
ATOM 4182 C C . PHE B 1 177 ? -14.875 24.609 5.281 1 97.31 177 PHE B C 1
ATOM 4184 O O . PHE B 1 177 ? -16.016 24.906 4.906 1 97.31 177 PHE B O 1
ATOM 4191 N N . SER B 1 178 ? -14.625 23.672 6.184 1 93.69 178 SER B N 1
ATOM 4192 C CA . SER B 1 178 ? -15.742 23.125 6.945 1 93.69 178 SER B CA 1
ATOM 4193 C C . SER B 1 178 ? -16.469 24.219 7.719 1 93.69 178 SER B C 1
ATOM 4195 O O . SER B 1 178 ? -17.703 24.266 7.734 1 93.69 178 SER B O 1
ATOM 4197 N N . ALA B 1 179 ? -15.719 25.094 8.359 1 95.06 179 ALA B N 1
ATOM 4198 C CA . ALA B 1 179 ? -16.297 26.219 9.086 1 95.06 179 ALA B CA 1
ATOM 4199 C C . ALA B 1 179 ? -17.078 27.141 8.148 1 95.06 179 ALA B C 1
ATOM 4201 O O . ALA B 1 179 ? -18.172 27.609 8.484 1 95.06 179 ALA B O 1
ATOM 4202 N N . PHE B 1 180 ? -16.5 27.406 6.988 1 95.31 180 PHE B N 1
ATOM 4203 C CA . PHE B 1 180 ? -17.156 28.219 5.969 1 95.31 180 PHE B CA 1
ATOM 4204 C C . PHE B 1 180 ? -18.547 27.688 5.664 1 95.31 180 PHE B C 1
ATOM 4206 O O . PHE B 1 180 ? -19.516 28.453 5.633 1 95.31 180 PHE B O 1
ATOM 4213 N N . SER B 1 181 ? -18.641 26.359 5.457 1 90.75 181 SER B N 1
ATOM 4214 C CA . SER B 1 181 ? -19.906 25.703 5.141 1 90.75 181 SER B CA 1
ATOM 4215 C C . SER B 1 181 ? -20.859 25.734 6.336 1 90.75 181 SER B C 1
ATOM 4217 O O . SER B 1 181 ? -22.047 25.984 6.18 1 90.75 181 SER B O 1
ATOM 4219 N N . GLU B 1 182 ? -20.359 25.484 7.488 1 89.5 182 GLU B N 1
ATOM 4220 C CA . GLU B 1 182 ? -21.172 25.422 8.703 1 89.5 182 GLU B CA 1
ATOM 4221 C C . GLU B 1 182 ? -21.766 26.781 9.047 1 89.5 182 GLU B C 1
ATOM 4223 O O . GLU B 1 182 ? -22.859 26.844 9.625 1 89.5 182 GLU B O 1
ATOM 4228 N N . MET B 1 183 ? -21.031 27.812 8.695 1 91.44 183 MET B N 1
ATOM 4229 C CA . MET B 1 183 ? -21.5 29.172 8.969 1 91.44 183 MET B CA 1
ATOM 4230 C C . MET B 1 183 ? -22.547 29.594 7.941 1 91.44 183 MET B C 1
ATOM 4232 O O . MET B 1 183 ? -23.109 30.688 8.047 1 91.44 183 MET B O 1
ATOM 4236 N N . GLY B 1 184 ? -22.766 28.781 6.945 1 89.56 184 GLY B N 1
ATOM 4237 C CA . GLY B 1 184 ? -23.766 29.078 5.934 1 89.56 184 GLY B CA 1
ATOM 4238 C C . GLY B 1 184 ? -23.328 30.188 4.984 1 89.56 184 GLY B C 1
ATOM 4239 O O . GLY B 1 184 ? -24.172 30.938 4.48 1 89.56 184 GLY B O 1
ATOM 4240 N N . MET B 1 185 ? -22.047 30.281 4.797 1 91.12 185 MET B N 1
ATOM 4241 C CA . MET B 1 185 ? -21.562 31.344 3.91 1 91.12 185 MET B CA 1
ATOM 4242 C C . MET B 1 185 ? -21.875 31.016 2.455 1 91.12 185 MET B C 1
ATOM 4244 O O . MET B 1 185 ? -21.922 29.844 2.066 1 91.12 185 MET B O 1
ATOM 4248 N N . SER B 1 186 ? -22.078 32.062 1.639 1 89.94 186 SER B N 1
ATOM 4249 C CA . SER B 1 186 ? -22.422 31.938 0.228 1 89.94 186 SER B CA 1
ATOM 4250 C C . SER B 1 186 ? -21.188 31.719 -0.625 1 89.94 186 SER B C 1
ATOM 4252 O O . SER B 1 186 ? -20.094 32.156 -0.27 1 89.94 186 SER B O 1
ATOM 4254 N N . PRO B 1 187 ? -21.344 31.016 -1.73 1 88.81 187 PRO B N 1
ATOM 4255 C CA . PRO B 1 187 ? -20.219 30.859 -2.662 1 88.81 187 PRO B CA 1
ATOM 4256 C C . PRO B 1 187 ? -19.594 32.188 -3.068 1 88.81 187 PRO B C 1
ATOM 4258 O O . PRO B 1 187 ? -18.406 32.25 -3.367 1 88.81 187 PRO B O 1
ATOM 4261 N N . GLN B 1 188 ? -20.359 33.219 -3.023 1 92.81 188 GLN B N 1
ATOM 4262 C CA . GLN B 1 188 ? -19.875 34.531 -3.41 1 92.81 188 GLN B CA 1
ATOM 4263 C C . GLN B 1 188 ? -18.859 35.062 -2.398 1 92.81 188 GLN B C 1
ATOM 4265 O O . GLN B 1 188 ? -18.047 35.938 -2.719 1 92.81 188 GLN B O 1
ATOM 4270 N N . ASP B 1 189 ? -18.859 34.5 -1.182 1 95.88 189 ASP B N 1
ATOM 4271 C CA . ASP B 1 189 ? -17.969 34.938 -0.112 1 95.88 189 ASP B CA 1
ATOM 4272 C C . ASP B 1 189 ? -16.625 34.188 -0.173 1 95.88 189 ASP B C 1
ATOM 4274 O O . ASP B 1 189 ? -15.664 34.562 0.496 1 95.88 189 ASP B O 1
ATOM 4278 N N . ALA B 1 190 ? -16.562 33.219 -1.015 1 96.69 190 ALA B N 1
ATOM 4279 C CA . ALA B 1 190 ? -15.445 32.281 -1.008 1 96.69 190 ALA B CA 1
ATOM 4280 C C . ALA B 1 190 ? -14.141 33 -1.356 1 96.69 190 ALA B C 1
ATOM 4282 O O . ALA B 1 190 ? -13.125 32.812 -0.684 1 96.69 190 ALA B O 1
ATOM 4283 N N . PRO B 1 191 ? -14.125 33.906 -2.385 1 97.62 191 PRO B N 1
ATOM 4284 C CA . PRO B 1 191 ? -12.859 34.562 -2.729 1 97.62 191 PRO B CA 1
ATOM 4285 C C . PRO B 1 191 ? -12.289 35.375 -1.575 1 97.62 191 PRO B C 1
ATOM 4287 O O . PRO B 1 191 ? -11.094 35.281 -1.282 1 97.62 191 PRO B O 1
ATOM 4290 N N . ALA B 1 192 ? -13.102 36.125 -0.879 1 97.88 192 ALA B N 1
ATOM 4291 C CA . ALA B 1 192 ? -12.641 36.938 0.247 1 97.88 192 ALA B CA 1
ATOM 4292 C C . ALA B 1 192 ? -12.203 36.062 1.411 1 97.88 192 ALA B C 1
ATOM 4294 O O . ALA B 1 192 ? -11.227 36.344 2.098 1 97.88 192 ALA B O 1
ATOM 4295 N N . TYR B 1 193 ? -12.953 35.062 1.649 1 97.94 193 TYR B N 1
ATOM 4296 C CA . TYR B 1 193 ? -12.625 34.094 2.705 1 97.94 193 TYR B CA 1
ATOM 4297 C C . TYR B 1 193 ? -11.273 33.438 2.449 1 97.94 193 TYR B C 1
ATOM 4299 O O . TYR B 1 193 ? -10.43 33.375 3.346 1 97.94 193 TYR B O 1
ATOM 4307 N N . ILE B 1 194 ? -11.062 33.031 1.216 1 98.69 194 ILE B N 1
ATOM 4308 C CA . ILE B 1 194 ? -9.82 32.375 0.803 1 98.69 194 ILE B CA 1
ATOM 4309 C C . ILE B 1 194 ? -8.656 33.344 0.927 1 98.69 194 ILE B C 1
ATOM 4311 O O . ILE B 1 194 ? -7.582 33 1.406 1 98.69 194 ILE B O 1
ATOM 4315 N N . SER B 1 195 ? -8.883 34.562 0.55 1 98.69 195 SER B N 1
ATOM 4316 C CA . SER B 1 195 ? -7.855 35.594 0.688 1 98.69 195 SER B CA 1
ATOM 4317 C C . SER B 1 195 ? -7.453 35.781 2.148 1 98.69 195 SER B C 1
ATOM 4319 O O . SER B 1 195 ? -6.27 35.906 2.463 1 98.69 195 SER B O 1
ATOM 4321 N N . SER B 1 196 ? -8.477 35.844 2.998 1 98.38 196 SER B N 1
ATOM 4322 C CA . SER B 1 196 ? -8.211 35.969 4.426 1 98.38 196 SER B CA 1
ATOM 4323 C C . SER B 1 196 ? -7.441 34.781 4.969 1 98.38 196 SER B C 1
ATOM 4325 O O . SER B 1 196 ? -6.52 34.938 5.773 1 98.38 196 SER B O 1
ATOM 4327 N N . MET B 1 197 ? -7.809 33.594 4.539 1 98.81 197 MET B N 1
ATOM 4328 C CA . MET B 1 197 ? -7.113 32.375 4.926 1 98.81 197 MET B CA 1
ATOM 4329 C C . MET B 1 197 ? -5.641 32.438 4.543 1 98.81 197 MET B C 1
ATOM 4331 O O . MET B 1 197 ? -4.766 32.219 5.379 1 98.81 197 MET B O 1
ATOM 4335 N N . VAL B 1 198 ? -5.359 32.781 3.314 1 98.88 198 VAL B N 1
ATOM 4336 C CA . VAL B 1 198 ? -3.998 32.75 2.793 1 98.88 198 VAL B CA 1
ATOM 4337 C C . VAL B 1 198 ? -3.15 33.812 3.463 1 98.88 198 VAL B C 1
ATOM 4339 O O . VAL B 1 198 ? -2.004 33.562 3.844 1 98.88 198 VAL B O 1
ATOM 4342 N N . SER B 1 199 ? -3.701 35 3.648 1 98.75 199 SER B N 1
ATOM 4343 C CA . SER B 1 199 ? -2.979 36.062 4.328 1 98.75 199 SER B CA 1
ATOM 4344 C C . SER B 1 199 ? -2.605 35.656 5.75 1 98.75 199 SER B C 1
ATOM 4346 O O . SER B 1 199 ? -1.469 35.875 6.18 1 98.75 199 SER B O 1
ATOM 4348 N N . THR B 1 200 ? -3.578 35.125 6.438 1 98.88 200 THR B N 1
ATOM 4349 C CA . THR B 1 200 ? -3.338 34.688 7.809 1 98.88 200 THR B CA 1
ATOM 4350 C C . THR B 1 200 ? -2.309 33.562 7.836 1 98.88 200 THR B C 1
ATOM 4352 O O . THR B 1 200 ? -1.464 33.5 8.734 1 98.88 200 THR B O 1
ATOM 4355 N N . TYR B 1 201 ? -2.404 32.625 6.875 1 98.88 201 TYR B N 1
ATOM 4356 C CA . TYR B 1 201 ? -1.458 31.516 6.805 1 98.88 201 TYR B CA 1
ATOM 4357 C C . TYR B 1 201 ? -0.033 32.031 6.629 1 98.88 201 TYR B C 1
ATOM 4359 O O . TYR B 1 201 ? 0.893 31.531 7.281 1 98.88 201 TYR B O 1
ATOM 4367 N N . VAL B 1 202 ? 0.182 33.031 5.773 1 98.88 202 VAL B N 1
ATOM 4368 C CA . VAL B 1 202 ? 1.495 33.625 5.547 1 98.88 202 VAL B CA 1
ATOM 4369 C C . VAL B 1 202 ? 1.997 34.281 6.832 1 98.88 202 VAL B C 1
ATOM 4371 O O . VAL B 1 202 ? 3.189 34.219 7.145 1 98.88 202 VAL B O 1
ATOM 4374 N N . GLU B 1 203 ? 1.11 34.875 7.617 1 98.75 203 GLU B N 1
ATOM 4375 C CA . GLU B 1 203 ? 1.489 35.438 8.906 1 98.75 203 GLU B CA 1
ATOM 4376 C C . GLU B 1 203 ? 1.996 34.344 9.859 1 98.75 203 GLU B C 1
ATOM 4378 O O . GLU B 1 203 ? 2.984 34.562 10.562 1 98.75 203 GLU B O 1
ATOM 4383 N N . HIS B 1 204 ? 1.264 33.188 9.906 1 98.88 204 HIS B N 1
ATOM 4384 C CA . HIS B 1 204 ? 1.707 32.094 10.734 1 98.88 204 HIS B CA 1
ATOM 4385 C C . HIS B 1 204 ? 3.08 31.594 10.305 1 98.88 204 HIS B C 1
ATOM 4387 O O . HIS B 1 204 ? 3.941 31.312 11.141 1 98.88 204 HIS B O 1
ATOM 4393 N N . ILE B 1 205 ? 3.301 31.453 9 1 98.88 205 ILE B N 1
ATOM 4394 C CA . ILE B 1 205 ? 4.574 31 8.445 1 98.88 205 ILE B CA 1
ATOM 4395 C C . ILE B 1 205 ? 5.676 32 8.82 1 98.88 205 ILE B C 1
ATOM 4397 O O . ILE B 1 205 ? 6.773 31.594 9.219 1 98.88 205 ILE B O 1
ATOM 4401 N N . ASN B 1 206 ? 5.379 33.281 8.742 1 98.75 206 ASN B N 1
ATOM 4402 C CA . ASN B 1 206 ? 6.348 34.312 9.125 1 98.75 206 ASN B CA 1
ATOM 4403 C C . ASN B 1 206 ? 6.703 34.219 10.602 1 98.75 206 ASN B C 1
ATOM 4405 O O . ASN B 1 206 ? 7.848 34.469 10.984 1 98.75 206 ASN B O 1
ATOM 4409 N N . ALA B 1 207 ? 5.703 33.938 11.445 1 98.81 207 ALA B N 1
ATOM 4410 C CA . ALA B 1 207 ? 5.969 33.781 12.867 1 98.81 207 ALA B CA 1
ATOM 4411 C C . ALA B 1 207 ? 6.941 32.625 13.109 1 98.81 207 ALA B C 1
ATOM 4413 O O . ALA B 1 207 ? 7.863 32.75 13.922 1 98.81 207 ALA B O 1
ATOM 4414 N N . LEU B 1 208 ? 6.785 31.516 12.414 1 98.88 208 LEU B N 1
ATOM 4415 C CA . LEU B 1 208 ? 7.703 30.375 12.531 1 98.88 208 LEU B CA 1
ATOM 4416 C C . LEU B 1 208 ? 9.094 30.766 12.023 1 98.88 208 LEU B C 1
ATOM 4418 O O . LEU B 1 208 ? 10.102 30.375 12.625 1 98.88 208 LEU B O 1
ATOM 4422 N N . TYR B 1 209 ? 9.125 31.516 10.898 1 98.88 209 TYR B N 1
ATOM 4423 C CA . TYR B 1 209 ? 10.391 32 10.367 1 98.88 209 TYR B CA 1
ATOM 4424 C C . TYR B 1 209 ? 11.125 32.844 11.398 1 98.88 209 TYR B C 1
ATOM 4426 O O . TYR B 1 209 ? 12.336 32.688 11.586 1 98.88 209 TYR B O 1
ATOM 4434 N N . THR B 1 210 ? 10.406 33.688 12.094 1 98.5 210 THR B N 1
ATOM 4435 C CA . THR B 1 210 ? 10.977 34.562 13.109 1 98.5 210 THR B CA 1
ATOM 4436 C C . THR B 1 210 ? 11.516 33.75 14.281 1 98.5 210 THR B C 1
ATOM 4438 O O . THR B 1 210 ? 12.492 34.125 14.922 1 98.5 210 THR B O 1
ATOM 4441 N N . LEU B 1 211 ? 10.945 32.594 14.461 1 98.56 211 LEU B N 1
ATOM 4442 C CA . LEU B 1 211 ? 11.383 31.703 15.547 1 98.56 211 LEU B CA 1
ATOM 4443 C C . LEU B 1 211 ? 12.531 30.812 15.086 1 98.56 211 LEU B C 1
ATOM 4445 O O . LEU B 1 211 ? 13.023 29.984 15.859 1 98.56 211 LEU B O 1
ATOM 4449 N N . GLY B 1 212 ? 12.93 30.906 13.805 1 98 212 GLY B N 1
ATOM 4450 C CA . GLY B 1 212 ? 14.148 30.234 13.375 1 98 212 GLY B CA 1
ATOM 4451 C C . GLY B 1 212 ? 13.898 29.156 12.344 1 98 212 GLY B C 1
ATOM 4452 O O . GLY B 1 212 ? 14.836 28.516 11.852 1 98 212 GLY B O 1
ATOM 4453 N N . ALA B 1 213 ? 12.664 28.922 11.945 1 98.62 213 ALA B N 1
ATOM 4454 C CA . ALA B 1 213 ? 12.359 27.922 10.922 1 98.62 213 ALA B CA 1
ATOM 4455 C C . ALA B 1 213 ? 13.008 28.281 9.594 1 98.62 213 ALA B C 1
ATOM 4457 O O . ALA B 1 213 ? 12.914 29.438 9.141 1 98.62 213 ALA B O 1
ATOM 4458 N N . ARG B 1 214 ? 13.664 27.281 9 1 98.56 214 ARG B N 1
ATOM 4459 C CA . ARG B 1 214 ? 14.305 27.547 7.719 1 98.56 214 ARG B CA 1
ATOM 4460 C C . ARG B 1 214 ? 14 26.438 6.715 1 98.56 214 ARG B C 1
ATOM 4462 O O . ARG B 1 214 ? 14.234 26.594 5.52 1 98.56 214 ARG B O 1
ATOM 4469 N N . ARG B 1 215 ? 13.469 25.266 7.109 1 98.44 215 ARG B N 1
ATOM 4470 C CA . ARG B 1 215 ? 12.992 24.172 6.281 1 98.44 215 ARG B CA 1
ATOM 4471 C C . ARG B 1 215 ? 11.531 23.844 6.578 1 98.44 215 ARG B C 1
ATOM 4473 O O . ARG B 1 215 ? 11.227 23.188 7.578 1 98.44 215 ARG B O 1
ATOM 4480 N N . LEU B 1 216 ? 10.727 24.281 5.672 1 98.88 216 LEU B N 1
ATOM 4481 C CA . LEU B 1 216 ? 9.297 24.234 5.938 1 98.88 216 LEU B CA 1
ATOM 4482 C C . LEU B 1 216 ? 8.57 23.375 4.906 1 98.88 216 LEU B C 1
ATOM 4484 O O . LEU B 1 216 ? 8.633 23.656 3.705 1 98.88 216 LEU B O 1
ATOM 4488 N N . GLY B 1 217 ? 8 22.281 5.387 1 98.88 217 GLY B N 1
ATOM 4489 C CA . GLY B 1 217 ? 7.027 21.547 4.598 1 98.88 217 GLY B CA 1
ATOM 4490 C C . GLY B 1 217 ? 5.598 21.953 4.879 1 98.88 217 GLY B C 1
ATOM 4491 O O . GLY B 1 217 ? 5.176 22 6.035 1 98.88 217 GLY B O 1
ATOM 4492 N N . ILE B 1 218 ? 4.836 22.297 3.832 1 98.94 218 ILE B N 1
ATOM 4493 C CA . ILE B 1 218 ? 3.432 22.672 3.916 1 98.94 218 ILE B CA 1
ATOM 4494 C C . ILE B 1 218 ? 2.568 21.625 3.217 1 98.94 218 ILE B C 1
ATOM 4496 O O . ILE B 1 218 ? 2.877 21.203 2.098 1 98.94 218 ILE B O 1
ATOM 4500 N N . LEU B 1 219 ? 1.566 21.141 3.879 1 98.88 219 LEU B N 1
ATOM 4501 C CA . LEU B 1 219 ? 0.541 20.344 3.213 1 98.88 219 LEU B CA 1
ATOM 4502 C C . LEU B 1 219 ? -0.617 21.219 2.754 1 98.88 219 LEU B C 1
ATOM 4504 O O . LEU B 1 219 ? -1.207 21.953 3.559 1 98.88 219 LEU B O 1
ATOM 4508 N N . ASP B 1 220 ? -0.905 21.172 1.488 1 98.81 220 ASP B N 1
ATOM 4509 C CA . ASP B 1 220 ? -2.02 21.984 1.01 1 98.81 220 ASP B CA 1
ATOM 4510 C C . ASP B 1 220 ? -3.357 21.328 1.329 1 98.81 220 ASP B C 1
ATOM 4512 O O . ASP B 1 220 ? -3.412 20.359 2.088 1 98.81 220 ASP B O 1
ATOM 4516 N N . VAL B 1 221 ? -4.449 21.922 0.864 1 98.88 221 VAL B N 1
ATOM 4517 C CA . VAL B 1 221 ? -5.777 21.406 1.168 1 98.88 221 VAL B CA 1
ATOM 4518 C C . VAL B 1 221 ? -6.129 20.281 0.201 1 98.88 221 VAL B C 1
ATOM 4520 O O . VAL B 1 221 ? -6.066 20.453 -1.019 1 98.88 221 VAL B O 1
ATOM 4523 N N . PRO B 1 222 ? -6.465 19.094 0.699 1 98.62 222 PRO B N 1
ATOM 4524 C CA . PRO B 1 222 ? -6.812 17.984 -0.177 1 98.62 222 PRO B CA 1
ATOM 4525 C C . PRO B 1 222 ? -8.148 18.172 -0.888 1 98.62 222 PRO B C 1
ATOM 4527 O O . PRO B 1 222 ? -8.789 19.219 -0.722 1 98.62 222 PRO B O 1
ATOM 4530 N N . ALA B 1 223 ? -8.477 17.219 -1.746 1 98.62 223 ALA B N 1
ATOM 4531 C CA . ALA B 1 223 ? -9.766 17.234 -2.422 1 98.62 223 ALA B CA 1
ATOM 4532 C C . ALA B 1 223 ? -10.906 17 -1.431 1 98.62 223 ALA B C 1
ATOM 4534 O O . ALA B 1 223 ? -11.57 15.961 -1.472 1 98.62 223 ALA B O 1
ATOM 4535 N N . ILE B 1 224 ? -11.195 18 -0.656 1 98.31 224 ILE B N 1
ATOM 4536 C CA . ILE B 1 224 ? -12.125 17.891 0.468 1 98.31 224 ILE B CA 1
ATOM 4537 C C . ILE B 1 224 ? -13.516 17.547 -0.044 1 98.31 224 ILE B C 1
ATOM 4539 O O . ILE B 1 224 ? -14.312 16.922 0.665 1 98.31 224 ILE B O 1
ATOM 4543 N N . GLY B 1 225 ? -13.812 17.875 -1.26 1 98.12 225 GLY B N 1
ATOM 4544 C CA . GLY B 1 225 ? -15.109 17.562 -1.837 1 98.12 225 GLY B CA 1
ATOM 4545 C C . GLY B 1 225 ? -15.305 16.078 -2.072 1 98.12 225 GLY B C 1
ATOM 4546 O O . GLY B 1 225 ? -16.422 15.617 -2.285 1 98.12 225 GLY B O 1
ATOM 4547 N N . CYS B 1 226 ? -14.234 15.328 -2.02 1 98.56 226 CYS B N 1
ATOM 4548 C CA . CYS B 1 226 ? -14.32 13.906 -2.338 1 98.56 226 CYS B CA 1
ATOM 4549 C C . CYS B 1 226 ? -14.219 13.055 -1.074 1 98.56 226 CYS B C 1
ATOM 4551 O O . CYS B 1 226 ? -14.141 11.828 -1.149 1 98.56 226 CYS B O 1
ATOM 4553 N N . THR B 1 227 ? -14.203 13.68 0.117 1 98.44 227 THR B N 1
ATOM 4554 C CA . THR B 1 227 ? -14.297 12.906 1.349 1 98.44 227 THR B CA 1
ATOM 4555 C C . THR B 1 227 ? -15.672 12.266 1.483 1 98.44 227 THR B C 1
ATOM 4557 O O . THR B 1 227 ? -16.656 12.797 0.964 1 98.44 227 THR B O 1
ATOM 4560 N N . PRO B 1 228 ? -15.734 11.109 2.172 1 98.31 228 PRO B N 1
ATOM 4561 C CA . PRO B 1 228 ? -17.047 10.492 2.355 1 98.31 228 PRO B CA 1
ATOM 4562 C C . PRO B 1 228 ? -18.062 11.445 2.979 1 98.31 228 PRO B C 1
ATOM 4564 O O . PRO B 1 228 ? -19.234 11.461 2.562 1 98.31 228 PRO B O 1
ATOM 4567 N N . GLY B 1 229 ? -17.688 12.242 3.93 1 97.19 229 GLY B N 1
ATOM 4568 C CA . GLY B 1 229 ? -18.594 13.203 4.559 1 97.19 229 GLY B CA 1
ATOM 4569 C C . GLY B 1 229 ? -19.141 14.234 3.59 1 97.19 229 GLY B C 1
ATOM 4570 O O . GLY B 1 229 ? -20.312 14.602 3.668 1 97.19 229 GLY B O 1
ATOM 4571 N N . SER B 1 230 ? -18.328 14.711 2.715 1 97.06 230 SER B N 1
ATOM 4572 C CA . SER B 1 230 ? -18.75 15.711 1.736 1 97.06 230 SER B CA 1
ATOM 4573 C C . SER B 1 230 ? -19.656 15.094 0.679 1 97.06 230 SER B C 1
ATOM 4575 O O . SER B 1 230 ? -20.422 15.797 0.019 1 97.06 230 SER B O 1
ATOM 4577 N N . ARG B 1 231 ? -19.531 13.773 0.507 1 97.31 231 ARG B N 1
ATOM 4578 C CA . ARG B 1 231 ? -20.328 13.07 -0.482 1 97.31 231 ARG B CA 1
ATOM 4579 C C . ARG B 1 231 ? -21.75 12.82 0.037 1 97.31 231 ARG B C 1
ATOM 4581 O O . ARG B 1 231 ? -22.688 12.711 -0.748 1 97.31 231 ARG B O 1
ATOM 4588 N N . VAL B 1 232 ? -21.938 12.742 1.307 1 96.5 232 VAL B N 1
ATOM 4589 C CA . VAL B 1 232 ? -23.188 12.336 1.946 1 96.5 232 VAL B CA 1
ATOM 4590 C C . VAL B 1 232 ? -24.328 13.234 1.475 1 96.5 232 VAL B C 1
ATOM 4592 O O . VAL B 1 232 ? -25.391 12.75 1.063 1 96.5 232 VAL B O 1
ATOM 4595 N N . PRO B 1 233 ? -24.188 14.578 1.461 1 94.56 233 PRO B N 1
ATOM 4596 C CA . PRO B 1 233 ? -25.312 15.43 1.053 1 94.56 233 PRO B CA 1
ATOM 4597 C C . PRO B 1 233 ? -25.5 15.461 -0.461 1 94.56 233 PRO B C 1
ATOM 4599 O O . PRO B 1 233 ? -26.484 16.031 -0.949 1 94.56 233 PRO B O 1
ATOM 4602 N N . MET B 1 234 ? -24.562 14.898 -1.213 1 94.75 234 MET B N 1
ATOM 4603 C CA . MET B 1 234 ? -24.688 14.891 -2.668 1 94.75 234 MET B CA 1
ATOM 4604 C C . MET B 1 234 ? -25.656 13.812 -3.131 1 94.75 234 MET B C 1
ATOM 4606 O O . MET B 1 234 ? -25.578 12.664 -2.684 1 94.75 234 MET B O 1
ATOM 4610 N N . ALA B 1 235 ? -26.562 14.102 -3.988 1 91.62 235 ALA B N 1
ATOM 4611 C CA . ALA B 1 235 ? -27.625 13.195 -4.426 1 91.62 235 ALA B CA 1
ATOM 4612 C C . ALA B 1 235 ? -27.047 11.93 -5.051 1 91.62 235 ALA B C 1
ATOM 4614 O O . ALA B 1 235 ? -27.531 10.828 -4.785 1 91.62 235 ALA B O 1
ATOM 4615 N N . ASN B 1 236 ? -26 12.008 -5.852 1 90.12 236 ASN B N 1
ATOM 4616 C CA . ASN B 1 236 ? -25.453 10.867 -6.57 1 90.12 236 ASN B CA 1
ATOM 4617 C C . ASN B 1 236 ? -24.297 10.219 -5.809 1 90.12 236 ASN B C 1
ATOM 4619 O O . ASN B 1 236 ? -23.656 9.297 -6.309 1 90.12 236 ASN B O 1
ATOM 4623 N N . GLY B 1 237 ? -24 10.75 -4.652 1 91.31 237 GLY B N 1
ATOM 4624 C CA . GLY B 1 237 ? -22.891 10.219 -3.877 1 91.31 237 GLY B CA 1
ATOM 4625 C C . GLY B 1 237 ? -21.531 10.594 -4.43 1 91.31 237 GLY B C 1
ATOM 4626 O O . GLY B 1 237 ? -20.5 10.086 -3.984 1 91.31 237 GLY B O 1
ATOM 4627 N N . GLY B 1 238 ? -21.516 11.508 -5.43 1 96.31 238 GLY B N 1
ATOM 4628 C CA . GLY B 1 238 ? -20.281 11.969 -6.031 1 96.31 238 GLY B CA 1
ATOM 4629 C C . GLY B 1 238 ? -19.578 13.039 -5.219 1 96.31 238 GLY B C 1
ATOM 4630 O O . GLY B 1 238 ? -20.016 13.375 -4.113 1 96.31 238 GLY B O 1
ATOM 4631 N N . CYS B 1 239 ? -18.469 13.523 -5.73 1 97.88 239 CYS B N 1
ATOM 4632 C CA . CYS B 1 239 ? -17.703 14.578 -5.055 1 97.88 239 CYS B CA 1
ATOM 4633 C C . CYS B 1 239 ? -18.469 15.898 -5.086 1 97.88 239 CYS B C 1
ATOM 4635 O O . CYS B 1 239 ? -19.25 16.156 -6.004 1 97.88 239 CYS B O 1
ATOM 4637 N N . ASN B 1 240 ? -18.297 16.641 -4.027 1 96.69 240 ASN B N 1
ATOM 4638 C CA . ASN B 1 240 ? -18.75 18.031 -4.012 1 96.69 240 ASN B CA 1
ATOM 4639 C C . ASN B 1 240 ? -17.797 18.938 -4.789 1 96.69 240 ASN B C 1
ATOM 4641 O O . ASN B 1 240 ? -16.797 19.406 -4.246 1 96.69 240 ASN B O 1
ATOM 4645 N N . ASP B 1 241 ? -18.156 19.281 -6 1 96.12 241 ASP B N 1
ATOM 4646 C CA . ASP B 1 241 ? -17.281 20.016 -6.906 1 96.12 241 ASP B CA 1
ATOM 4647 C C . ASP B 1 241 ? -17.031 21.438 -6.418 1 96.12 241 ASP B C 1
ATOM 4649 O O . ASP B 1 241 ? -15.961 22 -6.621 1 96.12 241 ASP B O 1
ATOM 4653 N N . ALA B 1 242 ? -18 22.031 -5.809 1 94.56 242 ALA B N 1
ATOM 4654 C CA . ALA B 1 242 ? -17.844 23.375 -5.27 1 94.56 242 ALA B CA 1
ATOM 4655 C C . ALA B 1 242 ? -16.766 23.422 -4.188 1 94.56 242 ALA B C 1
ATOM 4657 O O . ALA B 1 242 ? -15.922 24.312 -4.172 1 94.56 242 ALA B O 1
ATOM 4658 N N . ALA B 1 243 ? -16.797 22.453 -3.314 1 96.19 243 ALA B N 1
ATOM 4659 C CA . ALA B 1 243 ? -15.789 22.359 -2.266 1 96.19 243 ALA B CA 1
ATOM 4660 C C . ALA B 1 243 ? -14.398 22.141 -2.863 1 96.19 243 ALA B C 1
ATOM 4662 O O . ALA B 1 243 ? -13.422 22.766 -2.42 1 96.19 243 ALA B O 1
ATOM 4663 N N . ASN B 1 244 ? -14.328 21.281 -3.891 1 98 244 ASN B N 1
ATOM 4664 C CA . ASN B 1 244 ? -13.047 21.047 -4.547 1 98 244 ASN B CA 1
ATOM 4665 C C . ASN B 1 244 ? -12.531 22.297 -5.254 1 98 244 ASN B C 1
ATOM 4667 O O . ASN B 1 244 ? -11.328 22.578 -5.25 1 98 244 ASN B O 1
ATOM 4671 N N . SER B 1 245 ? -13.422 23.016 -5.828 1 97.5 245 SER B N 1
ATOM 4672 C CA . SER B 1 245 ? -13.031 24.25 -6.477 1 97.5 245 SER B CA 1
ATOM 4673 C C . SER B 1 245 ? -12.461 25.25 -5.465 1 97.5 245 SER B C 1
ATOM 4675 O O . SER B 1 245 ? -11.477 25.938 -5.75 1 97.5 245 SER B O 1
ATOM 4677 N N . MET B 1 246 ? -13.055 25.344 -4.301 1 97.62 246 MET B N 1
ATOM 4678 C CA . MET B 1 246 ? -12.547 26.219 -3.248 1 97.62 246 MET B CA 1
ATOM 4679 C C . MET B 1 246 ? -11.148 25.797 -2.807 1 97.62 246 MET B C 1
ATOM 4681 O O . MET B 1 246 ? -10.258 26.625 -2.652 1 97.62 246 MET B O 1
ATOM 4685 N N . ALA B 1 247 ? -10.992 24.516 -2.631 1 98.56 247 ALA B N 1
ATOM 4686 C CA . ALA B 1 247 ? -9.688 23.984 -2.24 1 98.56 247 ALA B CA 1
ATOM 4687 C C . ALA B 1 247 ? -8.625 24.328 -3.281 1 98.56 247 ALA B C 1
ATOM 4689 O O . ALA B 1 247 ? -7.52 24.75 -2.936 1 98.56 247 ALA B O 1
ATOM 4690 N N . GLN B 1 248 ? -8.953 24.156 -4.543 1 98.62 248 GLN B N 1
ATOM 4691 C CA . GLN B 1 248 ? -8.008 24.422 -5.625 1 98.62 248 GLN B CA 1
ATOM 4692 C C . GLN B 1 248 ? -7.648 25.906 -5.672 1 98.62 248 GLN B C 1
ATOM 4694 O O . GLN B 1 248 ? -6.484 26.266 -5.883 1 98.62 248 GLN B O 1
ATOM 4699 N N . ASN B 1 249 ? -8.633 26.766 -5.52 1 98.69 249 ASN B N 1
ATOM 4700 C CA . ASN B 1 249 ? -8.383 28.203 -5.508 1 98.69 249 ASN B CA 1
ATOM 4701 C C . ASN B 1 249 ? -7.492 28.609 -4.34 1 98.69 249 ASN B C 1
ATOM 4703 O O . ASN B 1 249 ? -6.59 29.438 -4.5 1 98.69 249 ASN B O 1
ATOM 4707 N N . PHE B 1 250 ? -7.789 28.094 -3.232 1 98.88 250 PHE B N 1
ATOM 4708 C CA . PHE B 1 250 ? -6.941 28.328 -2.07 1 98.88 250 PHE B CA 1
ATOM 4709 C C . PHE B 1 250 ? -5.504 27.891 -2.346 1 98.88 250 PHE B C 1
ATOM 4711 O O . PHE B 1 250 ? -4.566 28.656 -2.094 1 98.88 250 PHE B O 1
ATOM 4718 N N . ASN B 1 251 ? -5.359 26.656 -2.814 1 98.94 251 ASN B N 1
ATOM 4719 C CA . ASN B 1 251 ? -4.035 26.078 -3.043 1 98.94 251 ASN B CA 1
ATOM 4720 C C . ASN B 1 251 ? -3.238 26.906 -4.051 1 98.94 251 ASN B C 1
ATOM 4722 O O . ASN B 1 251 ? -2.029 27.078 -3.898 1 98.94 251 ASN B O 1
ATOM 4726 N N . LYS B 1 252 ? -3.889 27.344 -5.082 1 98.81 252 LYS B N 1
ATOM 4727 C CA . LYS B 1 252 ? -3.238 28.203 -6.074 1 98.81 252 LYS B CA 1
ATOM 4728 C C . LYS B 1 252 ? -2.762 29.516 -5.449 1 98.81 252 LYS B C 1
ATOM 4730 O O . LYS B 1 252 ? -1.61 29.906 -5.637 1 98.81 252 LYS B O 1
ATOM 4735 N N . LEU B 1 253 ? -3.639 30.172 -4.684 1 98.94 253 LEU B N 1
ATOM 4736 C CA . LEU B 1 253 ? -3.289 31.438 -4.059 1 98.94 253 LEU B CA 1
ATOM 4737 C C . LEU B 1 253 ? -2.188 31.25 -3.021 1 98.94 253 LEU B C 1
ATOM 4739 O O . LEU B 1 253 ? -1.304 32.094 -2.887 1 98.94 253 LEU B O 1
ATOM 4743 N N . LEU B 1 254 ? -2.27 30.156 -2.287 1 98.94 254 LEU B N 1
ATOM 4744 C CA . LEU B 1 254 ? -1.244 29.828 -1.299 1 98.94 254 LEU B CA 1
ATOM 4745 C C . LEU B 1 254 ? 0.139 29.812 -1.94 1 98.94 254 LEU B C 1
ATOM 4747 O O . LEU B 1 254 ? 1.083 30.406 -1.413 1 98.94 254 LEU B O 1
ATOM 4751 N N . ARG B 1 255 ? 0.296 29.141 -3.025 1 98.81 255 ARG B N 1
ATOM 4752 C CA . ARG B 1 255 ? 1.578 29.016 -3.711 1 98.81 255 ARG B CA 1
ATOM 4753 C C . ARG B 1 255 ? 2.102 30.391 -4.141 1 98.81 255 ARG B C 1
ATOM 4755 O O . ARG B 1 255 ? 3.277 30.703 -3.941 1 98.81 255 ARG B O 1
ATOM 4762 N N . VAL B 1 256 ? 1.245 31.203 -4.637 1 98.75 256 VAL B N 1
ATOM 4763 C CA . VAL B 1 256 ? 1.628 32.531 -5.109 1 98.75 256 VAL B CA 1
ATOM 4764 C C . VAL B 1 256 ? 2.102 33.375 -3.932 1 98.75 256 VAL B C 1
ATOM 4766 O O . VAL B 1 256 ? 3.178 33.969 -3.984 1 98.75 256 VAL B O 1
ATOM 4769 N N . GLU B 1 257 ? 1.359 33.406 -2.869 1 98.88 257 GLU B N 1
ATOM 4770 C CA . GLU B 1 257 ? 1.625 34.312 -1.77 1 98.88 257 GLU B CA 1
ATOM 4771 C C . GLU B 1 257 ? 2.797 33.844 -0.918 1 98.88 257 GLU B C 1
ATOM 4773 O O . GLU B 1 257 ? 3.553 34.656 -0.378 1 98.88 257 GLU B O 1
ATOM 4778 N N . VAL B 1 258 ? 2.932 32.531 -0.767 1 98.81 258 VAL B N 1
ATOM 4779 C CA . VAL B 1 258 ? 4.094 32 -0.051 1 98.81 258 VAL B CA 1
ATOM 4780 C C . VAL B 1 258 ? 5.367 32.344 -0.826 1 98.81 258 VAL B C 1
ATOM 4782 O O . VAL B 1 258 ? 6.359 32.781 -0.24 1 98.81 258 VAL B O 1
ATOM 4785 N N . ALA B 1 259 ? 5.371 32.125 -2.137 1 98.56 259 ALA B N 1
ATOM 4786 C CA . ALA B 1 259 ? 6.523 32.469 -2.967 1 98.56 259 ALA B CA 1
ATOM 4787 C C . ALA B 1 259 ? 6.895 33.938 -2.82 1 98.56 259 ALA B C 1
ATOM 4789 O O . ALA B 1 259 ? 8.07 34.25 -2.641 1 98.56 259 ALA B O 1
ATOM 4790 N N . LYS B 1 260 ? 5.914 34.781 -2.883 1 98.62 260 LYS B N 1
ATOM 4791 C CA . LYS B 1 260 ? 6.137 36.219 -2.734 1 98.62 260 LYS B CA 1
ATOM 4792 C C . LYS B 1 260 ? 6.719 36.531 -1.363 1 98.62 260 LYS B C 1
ATOM 4794 O O . LYS B 1 260 ? 7.664 37.312 -1.257 1 98.62 260 LYS B O 1
ATOM 4799 N N . ALA B 1 261 ? 6.109 35.938 -0.321 1 98.69 261 ALA B N 1
ATOM 4800 C CA . ALA B 1 261 ? 6.551 36.219 1.044 1 98.69 261 ALA B CA 1
ATOM 4801 C C . ALA B 1 261 ? 7.988 35.75 1.257 1 98.69 261 ALA B C 1
ATOM 4803 O O . ALA B 1 261 ? 8.773 36.438 1.922 1 98.69 261 ALA B O 1
ATOM 4804 N N . VAL B 1 262 ? 8.344 34.594 0.731 1 98.38 262 VAL B N 1
ATOM 4805 C CA . VAL B 1 262 ? 9.688 34.062 0.875 1 98.38 262 VAL B CA 1
ATOM 4806 C C . VAL B 1 262 ? 10.688 34.969 0.173 1 98.38 262 VAL B C 1
ATOM 4808 O O . VAL B 1 262 ? 11.758 35.281 0.712 1 98.38 262 VAL B O 1
ATOM 4811 N N . GLU B 1 263 ? 10.422 35.469 -0.963 1 97.56 263 GLU B N 1
ATOM 4812 C CA . GLU B 1 263 ? 11.289 36.344 -1.73 1 97.56 263 GLU B CA 1
ATOM 4813 C C . GLU B 1 263 ? 11.492 37.688 -1.016 1 97.56 263 GLU B C 1
ATOM 4815 O O . GLU B 1 263 ? 12.594 38.25 -1.012 1 97.56 263 GLU B O 1
ATOM 4820 N N . THR B 1 264 ? 10.531 38.125 -0.323 1 97.88 264 THR B N 1
ATOM 4821 C CA . THR B 1 264 ? 10.562 39.5 0.149 1 97.88 264 THR B CA 1
ATOM 4822 C C . THR B 1 264 ? 10.953 39.562 1.622 1 97.88 264 THR B C 1
ATOM 4824 O O . THR B 1 264 ? 11.641 40.5 2.049 1 97.88 264 THR B O 1
ATOM 4827 N N . SER B 1 265 ? 10.516 38.562 2.383 1 97.44 265 SER B N 1
ATOM 4828 C CA . SER B 1 265 ? 10.625 38.781 3.822 1 97.44 265 SER B CA 1
ATOM 4829 C C . SER B 1 265 ? 11.266 37.562 4.508 1 97.44 265 SER B C 1
ATOM 4831 O O . SER B 1 265 ? 11.633 37.656 5.684 1 97.44 265 SER B O 1
ATOM 4833 N N . MET B 1 266 ? 11.422 36.469 3.803 1 98.25 266 MET B N 1
ATOM 4834 C CA . MET B 1 266 ? 11.984 35.25 4.395 1 98.25 266 MET B CA 1
ATOM 4835 C C . MET B 1 266 ? 13.047 34.656 3.484 1 98.25 266 MET B C 1
ATOM 4837 O O . MET B 1 266 ? 12.969 33.469 3.139 1 98.25 266 MET B O 1
ATOM 4841 N N . PRO B 1 267 ? 14.086 35.406 3.191 1 95.19 267 PRO B N 1
ATOM 4842 C CA . PRO B 1 267 ? 15.016 34.969 2.137 1 95.19 267 PRO B CA 1
ATOM 4843 C C . PRO B 1 267 ? 15.75 33.688 2.48 1 95.19 267 PRO B C 1
ATOM 4845 O O . PRO B 1 267 ? 16.203 32.969 1.582 1 95.19 267 PRO B O 1
ATOM 4848 N N . ASP B 1 268 ? 15.844 33.312 3.771 1 97.44 268 ASP B N 1
ATOM 4849 C CA . ASP B 1 268 ? 16.578 32.094 4.145 1 97.44 268 ASP B CA 1
ATOM 4850 C C . ASP B 1 268 ? 15.664 30.891 4.207 1 97.44 268 ASP B C 1
ATOM 4852 O O . ASP B 1 268 ? 16.109 29.766 4.473 1 97.44 268 ASP B O 1
ATOM 4856 N N . MET B 1 269 ? 14.414 31.109 3.91 1 98.38 269 MET B N 1
ATOM 4857 C CA . MET B 1 269 ? 13.445 30.016 4 1 98.38 269 MET B CA 1
ATOM 4858 C C . MET B 1 269 ? 13.547 29.109 2.787 1 98.38 269 MET B C 1
ATOM 4860 O O . MET B 1 269 ? 13.477 29.562 1.646 1 98.38 269 MET B O 1
ATOM 4864 N N . LYS B 1 270 ? 13.797 27.828 3.012 1 98.19 270 LYS B N 1
ATOM 4865 C CA . LYS B 1 270 ? 13.531 26.766 2.043 1 98.19 270 LYS B CA 1
ATOM 4866 C C . LYS B 1 270 ? 12.203 26.078 2.342 1 98.19 270 LYS B C 1
ATOM 4868 O O . LYS B 1 270 ? 11.922 25.734 3.492 1 98.19 270 LYS B O 1
ATOM 4873 N N . TYR B 1 271 ? 11.398 26 1.294 1 98.62 271 TYR B N 1
ATOM 4874 C CA . TYR B 1 271 ? 10.078 25.438 1.576 1 98.62 271 TYR B CA 1
ATOM 4875 C C . TYR B 1 271 ? 9.633 24.484 0.47 1 98.62 271 TYR B C 1
ATOM 4877 O O . TYR B 1 271 ? 10.234 24.453 -0.606 1 98.62 271 TYR B O 1
ATOM 4885 N N . SER B 1 272 ? 8.703 23.688 0.807 1 98.69 272 SER B N 1
ATOM 4886 C CA . SER B 1 272 ? 8 22.766 -0.082 1 98.69 272 SER B CA 1
ATOM 4887 C C . SER B 1 272 ? 6.508 22.719 0.236 1 98.69 272 SER B C 1
ATOM 4889 O O . SER B 1 272 ? 6.121 22.562 1.396 1 98.69 272 SER B O 1
ATOM 4891 N N . ILE B 1 273 ? 5.695 22.953 -0.755 1 98.88 273 ILE B N 1
ATOM 4892 C CA . ILE B 1 273 ? 4.258 22.75 -0.612 1 98.88 273 ILE B CA 1
ATOM 4893 C C . ILE B 1 273 ? 3.863 21.406 -1.23 1 98.88 273 ILE B C 1
ATOM 4895 O O . ILE B 1 273 ? 3.867 21.25 -2.453 1 98.88 273 ILE B O 1
ATOM 4899 N N . ALA B 1 274 ? 3.584 20.484 -0.382 1 98.81 274 ALA B N 1
ATOM 4900 C CA . ALA B 1 274 ? 3.107 19.172 -0.817 1 98.81 274 ALA B CA 1
ATOM 4901 C C . ALA B 1 274 ? 1.637 19.234 -1.223 1 98.81 274 ALA B C 1
ATOM 4903 O O . ALA B 1 274 ? 0.805 19.766 -0.487 1 98.81 274 ALA B O 1
ATOM 4904 N N . SER B 1 275 ? 1.33 18.672 -2.354 1 98.69 275 SER B N 1
ATOM 4905 C CA . SER B 1 275 ? -0.044 18.703 -2.844 1 98.69 275 SER B CA 1
ATOM 4906 C C . SER B 1 275 ? -0.808 17.453 -2.424 1 98.69 275 SER B C 1
ATOM 4908 O O . SER B 1 275 ? -0.891 16.484 -3.186 1 98.69 275 SER B O 1
ATOM 4910 N N . THR B 1 276 ? -1.437 17.531 -1.331 1 98.62 276 THR B N 1
ATOM 4911 C CA . THR B 1 276 ? -2.33 16.453 -0.911 1 98.62 276 THR B CA 1
ATOM 4912 C C . THR B 1 276 ? -3.562 16.406 -1.81 1 98.62 276 THR B C 1
ATOM 4914 O O . THR B 1 276 ? -4.148 15.328 -1.994 1 98.62 276 THR B O 1
ATOM 4917 N N . TYR B 1 277 ? -3.865 17.531 -2.426 1 98.81 277 TYR B N 1
ATOM 4918 C CA . TYR B 1 277 ? -4.961 17.562 -3.391 1 98.81 277 TYR B CA 1
ATOM 4919 C C . TYR B 1 277 ? -4.664 16.656 -4.582 1 98.81 277 TYR B C 1
ATOM 4921 O O . TYR B 1 277 ? -5.449 15.758 -4.902 1 98.81 277 TYR B O 1
ATOM 4929 N N . ASN B 1 278 ? -3.553 16.891 -5.238 1 98.69 278 ASN B N 1
ATOM 4930 C CA . ASN B 1 278 ? -3.203 16.125 -6.43 1 98.69 278 ASN B CA 1
ATOM 4931 C C . ASN B 1 278 ? -2.988 14.648 -6.102 1 98.69 278 ASN B C 1
ATOM 4933 O O . ASN B 1 278 ? -3.408 13.773 -6.863 1 98.69 278 ASN B O 1
ATOM 4937 N N . PHE B 1 279 ? -2.316 14.43 -5.012 1 98.62 279 PHE B N 1
ATOM 4938 C CA . PHE B 1 279 ? -2.105 13.039 -4.629 1 98.62 279 PHE B CA 1
ATOM 4939 C C . PHE B 1 279 ? -3.436 12.305 -4.484 1 98.62 279 PHE B C 1
ATOM 4941 O O . PHE B 1 279 ? -3.617 11.219 -5.047 1 98.62 279 PHE B O 1
ATOM 4948 N N . LEU B 1 280 ? -4.344 12.859 -3.734 1 98.69 280 LEU B N 1
ATOM 4949 C CA . LEU B 1 280 ? -5.609 12.18 -3.469 1 98.69 280 LEU B CA 1
ATOM 4950 C C . LEU B 1 280 ? -6.395 11.969 -4.758 1 98.69 280 LEU B C 1
ATOM 4952 O O . LEU B 1 280 ? -6.992 10.906 -4.957 1 98.69 280 LEU B O 1
ATOM 4956 N N . THR B 1 281 ? -6.43 12.938 -5.613 1 98.5 281 THR B N 1
ATOM 4957 C CA . THR B 1 281 ? -7.164 12.812 -6.863 1 98.5 281 THR B CA 1
ATOM 4958 C C . THR B 1 281 ? -6.543 11.742 -7.754 1 98.5 281 THR B C 1
ATOM 4960 O O . THR B 1 281 ? -7.258 10.914 -8.328 1 98.5 281 THR B O 1
ATOM 4963 N N . ASP B 1 282 ? -5.238 11.742 -7.805 1 98.44 282 ASP B N 1
ATOM 4964 C CA . ASP B 1 282 ? -4.562 10.719 -8.602 1 98.44 282 ASP B CA 1
ATOM 4965 C C . ASP B 1 282 ? -4.758 9.328 -8.008 1 98.44 282 ASP B C 1
ATOM 4967 O O . ASP B 1 282 ? -4.875 8.344 -8.734 1 98.44 282 ASP B O 1
ATOM 4971 N N . LEU B 1 283 ? -4.711 9.273 -6.664 1 98.69 283 LEU B N 1
ATOM 4972 C CA . LEU B 1 283 ? -4.965 7.992 -6.016 1 98.69 283 LEU B CA 1
ATOM 4973 C C . LEU B 1 283 ? -6.359 7.48 -6.352 1 98.69 283 LEU B C 1
ATOM 4975 O O . LEU B 1 283 ? -6.543 6.289 -6.613 1 98.69 283 LEU B O 1
ATOM 4979 N N . MET B 1 284 ? -7.324 8.32 -6.348 1 98.19 284 MET B N 1
ATOM 4980 C CA . MET B 1 284 ? -8.68 7.914 -6.707 1 98.19 284 MET B CA 1
ATOM 4981 C C . MET B 1 284 ? -8.727 7.391 -8.141 1 98.19 284 MET B C 1
ATOM 4983 O O . MET B 1 284 ? -9.367 6.367 -8.406 1 98.19 284 MET B O 1
ATOM 4987 N N . ASP B 1 285 ? -8.023 8.047 -9.016 1 97.19 285 ASP B N 1
ATOM 4988 C CA . ASP B 1 285 ? -8.023 7.676 -10.422 1 97.19 285 ASP B CA 1
ATOM 4989 C C . ASP B 1 285 ? -7.301 6.344 -10.641 1 97.19 285 ASP B C 1
ATOM 4991 O O . ASP B 1 285 ? -7.543 5.656 -11.633 1 97.19 285 ASP B O 1
ATOM 4995 N N . ASN B 1 286 ? -6.426 5.98 -9.711 1 97.69 286 ASN B N 1
ATOM 4996 C CA . ASN B 1 286 ? -5.598 4.785 -9.852 1 97.69 286 ASN B CA 1
ATOM 4997 C C . ASN B 1 286 ? -5.754 3.857 -8.648 1 97.69 286 ASN B C 1
ATOM 4999 O O . ASN B 1 286 ? -4.809 3.16 -8.273 1 97.69 286 ASN B O 1
ATOM 5003 N N . HIS B 1 287 ? -6.883 3.865 -8.016 1 98.12 287 HIS B N 1
ATOM 5004 C CA . HIS B 1 287 ? -7.059 3.293 -6.684 1 98.12 287 HIS B CA 1
ATOM 5005 C C . HIS B 1 287 ? -6.898 1.776 -6.711 1 98.12 287 HIS B C 1
ATOM 5007 O O . HIS B 1 287 ? -6.289 1.195 -5.809 1 98.12 287 HIS B O 1
ATOM 5013 N N . LEU B 1 288 ? -7.312 1.079 -7.758 1 97.06 288 LEU B N 1
ATOM 5014 C CA . LEU B 1 288 ? -7.238 -0.378 -7.789 1 97.06 288 LEU B CA 1
ATOM 5015 C C . LEU B 1 288 ? -5.797 -0.843 -7.957 1 97.06 288 LEU B C 1
ATOM 5017 O O . LEU B 1 288 ? -5.348 -1.752 -7.254 1 97.06 288 LEU B O 1
ATOM 5021 N N . VAL B 1 289 ? -5.027 -0.14 -8.852 1 96.62 289 VAL B N 1
ATOM 5022 C CA . VAL B 1 289 ? -3.631 -0.508 -9.047 1 96.62 289 VAL B CA 1
ATOM 5023 C C . VAL B 1 289 ? -2.82 -0.136 -7.805 1 96.62 289 VAL B C 1
ATOM 5025 O O . VAL B 1 289 ? -1.786 -0.745 -7.523 1 96.62 289 VAL B O 1
ATOM 5028 N N . ALA B 1 290 ? -3.381 0.822 -7.016 1 98.5 290 ALA B N 1
ATOM 5029 C CA . ALA B 1 290 ? -2.715 1.249 -5.789 1 98.5 290 ALA B CA 1
ATOM 5030 C C . ALA B 1 290 ? -3.133 0.379 -4.605 1 98.5 290 ALA B C 1
ATOM 5032 O O . ALA B 1 290 ? -2.688 0.599 -3.479 1 98.5 290 ALA B O 1
ATOM 5033 N N . GLY B 1 291 ? -3.941 -0.573 -4.844 1 98.06 291 GLY B N 1
ATOM 5034 C CA . GLY B 1 291 ? -4.344 -1.496 -3.795 1 98.06 291 GLY B CA 1
ATOM 5035 C C . GLY B 1 291 ? -5.449 -0.949 -2.91 1 98.06 291 GLY B C 1
ATOM 5036 O O . GLY B 1 291 ? -5.617 -1.392 -1.772 1 98.06 291 GLY B O 1
ATOM 5037 N N . ILE B 1 292 ? -6.156 0.047 -3.383 1 98.44 292 ILE B N 1
ATOM 5038 C CA . ILE B 1 292 ? -7.285 0.635 -2.672 1 98.44 292 ILE B CA 1
ATOM 5039 C C . ILE B 1 292 ? -8.594 0.235 -3.355 1 98.44 292 ILE B C 1
ATOM 5041 O O . ILE B 1 292 ? -8.844 0.626 -4.496 1 98.44 292 ILE B O 1
ATOM 5045 N N . ARG B 1 293 ? -9.367 -0.511 -2.643 1 96.62 293 ARG B N 1
ATOM 5046 C CA . ARG B 1 293 ? -10.609 -1.032 -3.209 1 96.62 293 ARG B CA 1
ATOM 5047 C C . ARG B 1 293 ? -11.742 -0.025 -3.064 1 96.62 293 ARG B C 1
ATOM 5049 O O . ARG B 1 293 ? -12.539 0.156 -3.984 1 96.62 293 ARG B O 1
ATOM 5056 N N . VAL B 1 294 ? -11.812 0.654 -1.896 1 96.88 294 VAL B N 1
ATOM 5057 C CA . VAL B 1 294 ? -12.969 1.473 -1.54 1 96.88 294 VAL B CA 1
ATOM 5058 C C . VAL B 1 294 ? -12.547 2.936 -1.417 1 96.88 294 VAL B C 1
ATOM 5060 O O . VAL B 1 294 ? -11.68 3.273 -0.604 1 96.88 294 VAL B O 1
ATOM 5063 N N . ILE B 1 295 ? -13.164 3.859 -2.186 1 97.38 295 ILE B N 1
ATOM 5064 C CA . ILE B 1 295 ? -12.688 5.238 -2.188 1 97.38 295 ILE B CA 1
ATOM 5065 C C . ILE B 1 295 ? -13.836 6.18 -1.828 1 97.38 295 ILE B C 1
ATOM 5067 O O . ILE B 1 295 ? -13.609 7.355 -1.53 1 97.38 295 ILE B O 1
ATOM 5071 N N . GLU B 1 296 ? -15.125 5.703 -1.786 1 96.75 296 GLU B N 1
ATOM 5072 C CA . GLU B 1 296 ? -16.25 6.605 -1.607 1 96.75 296 GLU B CA 1
ATOM 5073 C C . GLU B 1 296 ? -16.828 6.504 -0.196 1 96.75 296 GLU B C 1
ATOM 5075 O O . GLU B 1 296 ? -17.547 7.395 0.251 1 96.75 296 GLU B O 1
ATOM 5080 N N . ARG B 1 297 ? -16.5 5.391 0.434 1 96.19 297 ARG B N 1
ATOM 5081 C CA . ARG B 1 297 ? -17.062 5.082 1.74 1 96.19 297 ARG B CA 1
ATOM 5082 C C . ARG B 1 297 ? -15.992 5.094 2.824 1 96.19 297 ARG B C 1
ATOM 5084 O O . ARG B 1 297 ? -14.852 4.711 2.578 1 96.19 297 ARG B O 1
ATOM 5091 N N . ALA B 1 298 ? -16.484 5.504 4.066 1 98 298 ALA B N 1
ATOM 5092 C CA . ALA B 1 298 ? -15.57 5.48 5.207 1 98 298 ALA B CA 1
ATOM 5093 C C . ALA B 1 298 ? -15.477 4.078 5.809 1 98 298 ALA B C 1
ATOM 5095 O O . ALA B 1 298 ? -16.453 3.324 5.789 1 98 298 ALA B O 1
ATOM 5096 N N . CYS B 1 299 ? -14.344 3.727 6.363 1 97.88 299 CYS B N 1
ATOM 5097 C CA . CYS B 1 299 ? -14.133 2.461 7.059 1 97.88 299 CYS B CA 1
ATOM 5098 C C . CYS B 1 299 ? -14.805 2.475 8.43 1 97.88 299 CYS B C 1
ATOM 5100 O O . CYS B 1 299 ? -15.289 1.443 8.898 1 97.88 299 CYS B O 1
ATOM 5102 N N . CYS B 1 300 ? -14.859 3.625 9.055 1 98 300 CYS B N 1
ATOM 5103 C CA . CYS B 1 300 ? -15.406 3.764 10.398 1 98 300 CYS B CA 1
ATOM 5104 C C . CYS B 1 300 ? -16.453 4.871 10.453 1 98 300 CYS B C 1
ATOM 5106 O O . CYS B 1 300 ? -16.188 6.004 10.047 1 98 300 CYS B O 1
ATOM 5108 N N . GLY B 1 301 ? -17.578 4.617 10.961 1 97.12 301 GLY B N 1
ATOM 5109 C CA . GLY B 1 301 ? -18.703 5.535 11.047 1 97.12 301 GLY B CA 1
ATOM 5110 C C . GLY B 1 301 ? -20.047 4.836 10.992 1 97.12 301 GLY B C 1
ATOM 5111 O O . GLY B 1 301 ? -20.172 3.688 11.422 1 97.12 301 GLY B O 1
ATOM 5112 N N . SER B 1 302 ? -21.062 5.578 10.625 1 95.75 302 SER B N 1
ATOM 5113 C CA . SER B 1 302 ? -22.391 5.008 10.438 1 95.75 302 SER B CA 1
ATOM 5114 C C . SER B 1 302 ? -23.219 5.832 9.453 1 95.75 302 SER B C 1
ATOM 5116 O O . SER B 1 302 ? -22.828 6.945 9.094 1 95.75 302 SER B O 1
ATOM 5118 N N . GLY B 1 303 ? -24.281 5.176 8.969 1 94.69 303 GLY B N 1
ATOM 5119 C CA . GLY B 1 303 ? -25.188 5.836 8.039 1 94.69 303 GLY B CA 1
ATOM 5120 C C . GLY B 1 303 ? -24.703 5.809 6.602 1 94.69 303 GLY B C 1
ATOM 5121 O O . GLY B 1 303 ? -23.906 4.938 6.227 1 94.69 303 GLY B O 1
ATOM 5122 N N . LYS B 1 304 ? -25.281 6.773 5.723 1 94.38 304 LYS B N 1
ATOM 5123 C CA . LYS B 1 304 ? -24.938 6.836 4.305 1 94.38 304 LYS B CA 1
ATOM 5124 C C . LYS B 1 304 ? -23.438 6.914 4.098 1 94.38 304 LYS B C 1
ATOM 5126 O O . LYS B 1 304 ? -22.766 7.738 4.715 1 94.38 304 LYS B O 1
ATOM 5131 N N . LEU B 1 305 ? -22.844 5.945 3.283 1 95.62 305 LEU B N 1
ATOM 5132 C CA . LEU B 1 305 ? -21.438 5.852 2.951 1 95.62 305 LEU B CA 1
ATOM 5133 C C . LEU B 1 305 ? -20.594 5.629 4.207 1 95.62 305 LEU B C 1
ATOM 5135 O O . LEU B 1 305 ? -19.375 5.855 4.195 1 95.62 305 LEU B O 1
ATOM 5139 N N . ASN B 1 306 ? -21.25 5.254 5.348 1 96.25 306 ASN B N 1
ATOM 5140 C CA . ASN B 1 306 ? -20.625 5.121 6.664 1 96.25 306 ASN B CA 1
ATOM 5141 C C . ASN B 1 306 ? -19.984 6.422 7.109 1 96.25 306 ASN B C 1
ATOM 5143 O O . ASN B 1 306 ? -18.906 6.41 7.711 1 96.25 306 ASN B O 1
ATOM 5147 N N . ALA B 1 307 ? -20.656 7.559 6.742 1 96.56 307 ALA B N 1
ATOM 5148 C CA . ALA B 1 307 ? -20.016 8.852 6.934 1 96.56 307 ALA B CA 1
ATOM 5149 C C . ALA B 1 307 ? -21 9.891 7.445 1 96.56 307 ALA B C 1
ATOM 5151 O O . ALA B 1 307 ? -20.688 11.086 7.488 1 96.56 307 ALA B O 1
ATOM 5152 N N . ALA B 1 308 ? -22.188 9.453 7.797 1 94.31 308 ALA B N 1
ATOM 5153 C CA . ALA B 1 308 ? -23.188 10.375 8.344 1 94.31 308 ALA B CA 1
ATOM 5154 C C . ALA B 1 308 ? -22.891 10.711 9.797 1 94.31 308 ALA B C 1
ATOM 5156 O O . ALA B 1 308 ? -23.25 11.781 10.281 1 94.31 308 ALA B O 1
ATOM 5157 N N . VAL B 1 309 ? -22.234 9.75 10.422 1 93 309 VAL B N 1
ATOM 5158 C CA . VAL B 1 309 ? -21.828 9.914 11.82 1 93 309 VAL B CA 1
ATOM 5159 C C . VAL B 1 309 ? -20.328 9.672 11.953 1 93 309 VAL B C 1
ATOM 5161 O O . VAL B 1 309 ? -19.797 8.727 11.375 1 93 309 VAL B O 1
ATOM 5164 N N . MET B 1 310 ? -19.703 10.594 12.688 1 93.25 310 MET B N 1
ATOM 5165 C CA . MET B 1 310 ? -18.266 10.508 12.867 1 93.25 310 MET B CA 1
ATOM 5166 C C . MET B 1 310 ? -17.875 9.242 13.625 1 93.25 310 MET B C 1
ATOM 5168 O O . MET B 1 310 ? -18.594 8.82 14.539 1 93.25 310 MET B O 1
ATOM 5172 N N . CYS B 1 311 ? -16.766 8.648 13.258 1 95.19 311 CYS B N 1
ATOM 5173 C CA . CYS B 1 311 ? -16.188 7.496 13.93 1 95.19 311 CYS B CA 1
ATOM 5174 C C . CYS B 1 311 ? -16.094 7.727 15.43 1 95.19 311 CYS B C 1
ATOM 5176 O O . CYS B 1 311 ? -16 8.875 15.883 1 95.19 311 CYS B O 1
ATOM 5178 N N . SER B 1 312 ? -16.141 6.641 16.25 1 88.81 312 SER B N 1
ATOM 5179 C CA . SER B 1 312 ? -15.977 6.613 17.703 1 88.81 312 SER B CA 1
ATOM 5180 C C . SER B 1 312 ? -17.203 7.176 18.406 1 88.81 312 SER B C 1
ATOM 5182 O O . SER B 1 312 ? -17.188 7.391 19.625 1 88.81 312 SER B O 1
ATOM 5184 N N . ARG B 1 313 ? -18.266 7.57 17.703 1 90.25 313 ARG B N 1
ATOM 5185 C CA . ARG B 1 313 ? -19.562 7.906 18.281 1 90.25 313 ARG B CA 1
ATOM 5186 C C . ARG B 1 313 ? -20.406 6.652 18.516 1 90.25 313 ARG B C 1
ATOM 5188 O O . ARG B 1 313 ? -20.078 5.578 18 1 90.25 313 ARG B O 1
ATOM 5195 N N . PRO B 1 314 ? -21.391 6.855 19.344 1 88.62 314 PRO B N 1
ATOM 5196 C CA . PRO B 1 314 ? -22.234 5.688 19.594 1 88.62 314 PRO B CA 1
ATOM 5197 C C . PRO B 1 314 ? -22.812 5.094 18.312 1 88.62 314 PRO B C 1
ATOM 5199 O O . PRO B 1 314 ? -23.172 5.832 17.391 1 88.62 314 PRO B O 1
ATOM 5202 N N . ASN B 1 315 ? -22.812 3.77 18.203 1 89 315 ASN B N 1
ATOM 5203 C CA . ASN B 1 315 ? -23.438 2.986 17.141 1 89 315 ASN B CA 1
ATOM 5204 C C . ASN B 1 315 ? -22.625 3.062 15.852 1 89 315 ASN B C 1
ATOM 5206 O O . ASN B 1 315 ? -23.156 2.893 14.758 1 89 315 ASN B O 1
ATOM 5210 N N . THR B 1 316 ? -21.391 3.398 15.969 1 92.94 316 THR B N 1
ATOM 5211 C CA . THR B 1 316 ? -20.531 3.354 14.789 1 92.94 316 THR B CA 1
ATOM 5212 C C . THR B 1 316 ? -19.859 1.991 14.664 1 92.94 316 THR B C 1
ATOM 5214 O O . THR B 1 316 ? -19.719 1.267 15.648 1 92.94 316 THR B O 1
ATOM 5217 N N . THR B 1 317 ? -19.578 1.57 13.375 1 91.75 317 THR B N 1
ATOM 5218 C CA . THR B 1 317 ? -18.875 0.345 13.031 1 91.75 317 THR B CA 1
ATOM 5219 C C . THR B 1 317 ? -17.562 0.662 12.305 1 91.75 317 THR B C 1
ATOM 5221 O O . THR B 1 317 ? -17.297 1.819 11.977 1 91.75 317 THR B O 1
ATOM 5224 N N . TYR B 1 318 ? -16.734 -0.317 12.234 1 93.62 318 TYR B N 1
ATOM 5225 C CA . TYR B 1 318 ? -15.531 -0.129 11.422 1 93.62 318 TYR B CA 1
ATOM 5226 C C . TYR B 1 318 ? -15.227 -1.377 10.602 1 93.62 318 TYR B C 1
ATOM 5228 O O . TYR B 1 318 ? -15.609 -2.486 10.984 1 93.62 318 TYR B O 1
ATOM 5236 N N . CYS B 1 319 ? -14.617 -1.196 9.453 1 91.44 319 CYS B N 1
ATOM 5237 C CA . CYS B 1 319 ? -14.289 -2.25 8.5 1 91.44 319 CYS B CA 1
ATOM 5238 C C . CYS B 1 319 ? -13.156 -3.123 9.023 1 91.44 319 CYS B C 1
ATOM 5240 O O . CYS B 1 319 ? -12.328 -2.666 9.812 1 91.44 319 CYS B O 1
ATOM 5242 N N . LEU B 1 320 ? -13.07 -4.34 8.555 1 88.19 320 LEU B N 1
ATOM 5243 C CA . LEU B 1 320 ? -11.984 -5.25 8.898 1 88.19 320 LEU B CA 1
ATOM 5244 C C . LEU B 1 320 ? -10.82 -5.102 7.926 1 88.19 320 LEU B C 1
ATOM 5246 O O . LEU B 1 320 ? -9.656 -5.234 8.312 1 88.19 320 LEU B O 1
ATOM 5250 N N . ASP B 1 321 ? -11.094 -4.867 6.68 1 90.69 321 ASP B N 1
ATOM 5251 C CA . ASP B 1 321 ? -10.078 -4.727 5.645 1 90.69 321 ASP B CA 1
ATOM 5252 C C . ASP B 1 321 ? -9.656 -3.266 5.48 1 90.69 321 ASP B C 1
ATOM 5254 O O . ASP B 1 321 ? -9.789 -2.695 4.395 1 90.69 321 ASP B O 1
ATOM 5258 N N . ARG B 1 322 ? -8.977 -2.736 6.426 1 95.06 322 ARG B N 1
ATOM 5259 C CA . ARG B 1 322 ? -8.719 -1.304 6.539 1 95.06 322 ARG B CA 1
ATOM 5260 C C . ARG B 1 322 ? -7.727 -0.841 5.477 1 95.06 322 ARG B C 1
ATOM 5262 O O . ARG B 1 322 ? -7.793 0.299 5.012 1 95.06 322 ARG B O 1
ATOM 5269 N N . ASN B 1 323 ? -6.867 -1.72 5.035 1 96.31 323 ASN B N 1
ATOM 5270 C CA . ASN B 1 323 ? -5.879 -1.376 4.02 1 96.31 323 ASN B CA 1
ATOM 5271 C C . ASN B 1 323 ? -6.523 -1.184 2.65 1 96.31 323 ASN B C 1
ATOM 5273 O O . ASN B 1 323 ? -5.895 -0.652 1.733 1 96.31 323 ASN B O 1
ATOM 5277 N N . ASP B 1 324 ? -7.781 -1.559 2.541 1 96.56 324 ASP B N 1
ATOM 5278 C CA . ASP B 1 324 ? -8.492 -1.476 1.268 1 96.56 324 ASP B CA 1
ATOM 5279 C C . ASP B 1 324 ? -9.203 -0.133 1.122 1 96.56 324 ASP B C 1
ATOM 5281 O O . ASP B 1 324 ? -9.727 0.186 0.052 1 96.56 324 ASP B O 1
ATOM 5285 N N . TYR B 1 325 ? -9.219 0.652 2.154 1 97.88 325 TYR B N 1
ATOM 5286 C CA . TYR B 1 325 ? -10.016 1.875 2.166 1 97.88 325 TYR B CA 1
ATOM 5287 C C . TYR B 1 325 ? -9.125 3.105 2.029 1 97.88 325 TYR B C 1
ATOM 5289 O O . TYR B 1 325 ? -8.062 3.182 2.65 1 97.88 325 TYR B O 1
ATOM 5297 N N . MET B 1 326 ? -9.648 4.039 1.294 1 98.62 326 MET B N 1
ATOM 5298 C CA . MET B 1 326 ? -8.953 5.316 1.158 1 98.62 326 MET B CA 1
ATOM 5299 C C . MET B 1 326 ? -9.172 6.188 2.393 1 98.62 326 MET B C 1
ATOM 5301 O O . MET B 1 326 ? -8.258 6.895 2.826 1 98.62 326 MET B O 1
ATOM 5305 N N . PHE B 1 327 ? -10.359 6.094 2.994 1 98.81 327 PHE B N 1
ATOM 5306 C CA . PHE B 1 327 ? -10.711 6.945 4.121 1 98.81 327 PHE B CA 1
ATOM 5307 C C . PHE B 1 327 ? -11.047 6.109 5.352 1 98.81 327 PHE B C 1
ATOM 5309 O O . PHE B 1 327 ? -11.719 5.082 5.242 1 98.81 327 PHE B O 1
ATOM 5316 N N . TRP B 1 328 ? -10.539 6.559 6.492 1 98.56 328 TRP B N 1
ATOM 5317 C CA . TRP B 1 328 ? -10.844 5.898 7.762 1 98.56 328 TRP B CA 1
ATOM 5318 C C . TRP B 1 328 ? -12.227 6.305 8.266 1 98.56 328 TRP B C 1
ATOM 5320 O O . TRP B 1 328 ? -13.031 5.449 8.641 1 98.56 328 TRP B O 1
ATOM 5330 N N . ASP B 1 329 ? -12.469 7.598 8.25 1 98.38 329 ASP B N 1
ATOM 5331 C CA . ASP B 1 329 ? -13.75 8.148 8.672 1 98.38 329 ASP B CA 1
ATOM 5332 C C . ASP B 1 329 ? -14.273 9.156 7.652 1 98.38 329 ASP B C 1
ATOM 5334 O O . ASP B 1 329 ? -13.812 9.188 6.508 1 98.38 329 ASP B O 1
ATOM 5338 N N . MET B 1 330 ? -15.281 9.914 8.031 1 97.56 330 MET B N 1
ATOM 5339 C CA . MET B 1 330 ? -15.977 10.773 7.078 1 97.56 330 MET B CA 1
ATOM 5340 C C . MET B 1 330 ? -15.039 11.836 6.512 1 97.56 330 MET B C 1
ATOM 5342 O O . MET B 1 330 ? -15.352 12.484 5.516 1 97.56 330 MET B O 1
ATOM 5346 N N . LEU B 1 331 ? -13.742 11.969 7.121 1 97.69 331 LEU B N 1
ATOM 5347 C CA . LEU B 1 331 ? -12.883 13.078 6.742 1 97.69 331 LEU B CA 1
ATOM 5348 C C . LEU B 1 331 ? -11.453 12.594 6.484 1 97.69 331 LEU B C 1
ATOM 5350 O O . LEU B 1 331 ? -10.789 13.078 5.57 1 97.69 331 LEU B O 1
ATOM 5354 N N . HIS B 1 332 ? -10.984 11.688 7.281 1 98.62 332 HIS B N 1
ATOM 5355 C CA . HIS B 1 332 ? -9.555 11.438 7.387 1 98.62 332 HIS B CA 1
ATOM 5356 C C . HIS B 1 332 ? -9.148 10.203 6.598 1 98.62 332 HIS B C 1
ATOM 5358 O O . HIS B 1 332 ? -9.867 9.195 6.605 1 98.62 332 HIS B O 1
ATOM 5364 N N . PRO B 1 333 ? -7.957 10.258 5.898 1 98.81 333 PRO B N 1
ATOM 5365 C CA . PRO B 1 333 ? -7.438 9.086 5.188 1 98.81 333 PRO B CA 1
ATOM 5366 C C . PRO B 1 333 ? -7.027 7.957 6.129 1 98.81 333 PRO B C 1
ATOM 5368 O O . PRO B 1 333 ? -6.758 8.195 7.309 1 98.81 333 PRO B O 1
ATOM 5371 N N . THR B 1 334 ? -7.023 6.793 5.652 1 98.69 334 THR B N 1
ATOM 5372 C CA . THR B 1 334 ? -6.457 5.648 6.355 1 98.69 334 THR B CA 1
ATOM 5373 C C . THR B 1 334 ? -4.934 5.738 6.391 1 98.69 334 THR B C 1
ATOM 5375 O O . THR B 1 334 ? -4.328 6.477 5.613 1 98.69 334 THR B O 1
ATOM 5378 N N . GLN B 1 335 ? -4.359 4.973 7.285 1 98.19 335 GLN B N 1
ATOM 5379 C CA . GLN B 1 335 ? -2.906 4.828 7.285 1 98.19 335 GLN B CA 1
ATOM 5380 C C . GLN B 1 335 ? -2.402 4.367 5.918 1 98.19 335 GLN B C 1
ATOM 5382 O O . GLN B 1 335 ? -1.373 4.844 5.438 1 98.19 335 GLN B O 1
ATOM 5387 N N . ALA B 1 336 ? -3.123 3.41 5.301 1 98.44 336 ALA B N 1
ATOM 5388 C CA . ALA B 1 336 ? -2.736 2.904 3.986 1 98.44 336 ALA B CA 1
ATOM 5389 C C . ALA B 1 336 ? -2.637 4.039 2.971 1 98.44 336 ALA B C 1
ATOM 5391 O O . ALA B 1 336 ? -1.708 4.074 2.16 1 98.44 336 ALA B O 1
ATOM 5392 N N . THR B 1 337 ? -3.572 4.93 3.016 1 98.81 337 THR B N 1
ATOM 5393 C CA . THR B 1 337 ? -3.568 6.086 2.123 1 98.81 337 THR B CA 1
ATOM 5394 C C . THR B 1 337 ? -2.395 7.008 2.439 1 98.81 337 THR B C 1
ATOM 5396 O O . THR B 1 337 ? -1.672 7.434 1.534 1 98.81 337 THR B O 1
ATOM 5399 N N . TYR B 1 338 ? -2.152 7.242 3.709 1 98.56 338 TYR B N 1
ATOM 5400 C CA . TYR B 1 338 ? -1.049 8.102 4.117 1 98.56 338 TYR B CA 1
ATOM 5401 C C . TYR B 1 338 ? 0.288 7.527 3.662 1 98.56 338 TYR B C 1
ATOM 5403 O O . TYR B 1 338 ? 1.178 8.273 3.238 1 98.56 338 TYR B O 1
ATOM 5411 N N . GLU B 1 339 ? 0.418 6.238 3.766 1 98 339 GLU B N 1
ATOM 5412 C CA . GLU B 1 339 ? 1.668 5.578 3.41 1 98 339 GLU B CA 1
ATOM 5413 C C . GLU B 1 339 ? 1.982 5.75 1.927 1 98 339 GLU B C 1
ATOM 5415 O O . GLU B 1 339 ? 3.148 5.855 1.542 1 98 339 GLU B O 1
ATOM 5420 N N . ARG B 1 340 ? 1.004 5.812 1.133 1 98.5 340 ARG B N 1
ATOM 5421 C CA . ARG B 1 340 ? 1.212 6.066 -0.289 1 98.5 340 ARG B CA 1
ATOM 5422 C C . ARG B 1 340 ? 1.532 7.535 -0.541 1 98.5 340 ARG B C 1
ATOM 5424 O O . ARG B 1 340 ? 2.457 7.855 -1.291 1 98.5 340 ARG B O 1
ATOM 5431 N N . GLY B 1 341 ? 0.838 8.359 0.173 1 98.44 341 GLY B N 1
ATOM 5432 C CA . GLY B 1 341 ? 1.016 9.789 -0.015 1 98.44 341 GLY B CA 1
ATOM 5433 C C . GLY B 1 341 ? 2.414 10.273 0.329 1 98.44 341 GLY B C 1
ATOM 5434 O O . GLY B 1 341 ? 2.971 11.125 -0.362 1 98.44 341 GLY B O 1
ATOM 5435 N N . VAL B 1 342 ? 2.973 9.734 1.374 1 98.12 342 VAL B N 1
ATOM 5436 C CA . VAL B 1 342 ? 4.27 10.211 1.847 1 98.12 342 VAL B CA 1
ATOM 5437 C C . VAL B 1 342 ? 5.344 9.898 0.805 1 98.12 342 VAL B C 1
ATOM 5439 O O . VAL B 1 342 ? 6.297 10.664 0.644 1 98.12 342 VAL B O 1
ATOM 5442 N N . VAL B 1 343 ? 5.191 8.867 0.01 1 97.5 343 VAL B N 1
ATOM 5443 C CA . VAL B 1 343 ? 6.137 8.523 -1.049 1 97.5 343 VAL B CA 1
ATOM 5444 C C . VAL B 1 343 ? 6.055 9.562 -2.168 1 97.5 343 VAL B C 1
ATOM 5446 O O . VAL B 1 343 ? 7.082 10.062 -2.631 1 97.5 343 VAL B O 1
ATOM 5449 N N . ALA B 1 344 ? 4.855 9.922 -2.537 1 97.5 344 ALA B N 1
ATOM 5450 C CA . ALA B 1 344 ? 4.656 10.906 -3.598 1 97.5 344 ALA B CA 1
ATOM 5451 C C . ALA B 1 344 ? 5.219 12.266 -3.195 1 97.5 344 ALA B C 1
ATOM 5453 O O . ALA B 1 344 ? 5.879 12.93 -3.996 1 97.5 344 ALA B O 1
ATOM 5454 N N . ILE B 1 345 ? 5.031 12.594 -1.97 1 97.56 345 ILE B N 1
ATOM 5455 C CA . ILE B 1 345 ? 5.41 13.906 -1.46 1 97.56 345 ILE B CA 1
ATOM 5456 C C . ILE B 1 345 ? 6.934 14 -1.359 1 97.56 345 ILE B C 1
ATOM 5458 O O . ILE B 1 345 ? 7.516 15.055 -1.634 1 97.56 345 ILE B O 1
ATOM 5462 N N . PHE B 1 346 ? 7.598 12.977 -1.025 1 97.31 346 PHE B N 1
ATOM 5463 C CA . PHE B 1 346 ? 9.047 12.984 -0.826 1 97.31 346 PHE B CA 1
ATOM 5464 C C . PHE B 1 346 ? 9.773 12.805 -2.152 1 97.31 346 PHE B C 1
ATOM 5466 O O . PHE B 1 346 ? 10.836 13.398 -2.365 1 97.31 346 PHE B O 1
ATOM 5473 N N . TYR B 1 347 ? 9.164 12.016 -3.098 1 95.44 347 TYR B N 1
ATOM 5474 C CA . TYR B 1 347 ? 10 11.531 -4.188 1 95.44 347 TYR B CA 1
ATOM 5475 C C . TYR B 1 347 ? 9.344 11.789 -5.539 1 95.44 347 TYR B C 1
ATOM 5477 O O . TYR B 1 347 ? 9.938 11.5 -6.586 1 95.44 347 TYR B O 1
ATOM 5485 N N . GLY B 1 348 ? 8.203 12.328 -5.512 1 95.38 348 GLY B N 1
ATOM 5486 C CA . GLY B 1 348 ? 7.469 12.547 -6.746 1 95.38 348 GLY B CA 1
ATOM 5487 C C . GLY B 1 348 ? 7.895 13.812 -7.477 1 95.38 348 GLY B C 1
ATOM 5488 O O . GLY B 1 348 ? 8.75 14.555 -6.988 1 95.38 348 GLY B O 1
ATOM 5489 N N . PRO B 1 349 ? 7.316 13.961 -8.703 1 95.44 349 PRO B N 1
ATOM 5490 C CA . PRO B 1 349 ? 7.547 15.195 -9.461 1 95.44 349 PRO B CA 1
ATOM 5491 C C . PRO B 1 349 ? 6.859 16.406 -8.836 1 95.44 349 PRO B C 1
ATOM 5493 O O . PRO B 1 349 ? 6.277 16.312 -7.75 1 95.44 349 PRO B O 1
ATOM 5496 N N . GLN B 1 350 ? 6.934 17.5 -9.438 1 95.94 350 GLN B N 1
ATOM 5497 C CA . GLN B 1 350 ? 6.5 18.766 -8.859 1 95.94 350 GLN B CA 1
ATOM 5498 C C . GLN B 1 350 ? 4.984 18.828 -8.719 1 95.94 350 GLN B C 1
ATOM 5500 O O . GLN B 1 350 ? 4.453 19.656 -7.988 1 95.94 350 GLN B O 1
ATOM 5505 N N . GLU B 1 351 ? 4.32 17.922 -9.352 1 96.75 351 GLU B N 1
ATOM 5506 C CA . GLU B 1 351 ? 2.869 17.891 -9.195 1 96.75 351 GLU B CA 1
ATOM 5507 C C . GLU B 1 351 ? 2.477 17.484 -7.777 1 96.75 351 GLU B C 1
ATOM 5509 O O . GLU B 1 351 ? 1.389 17.828 -7.309 1 96.75 351 GLU B O 1
ATOM 5514 N N . TYR B 1 352 ? 3.412 16.812 -7.078 1 98 352 TYR B N 1
ATOM 5515 C CA . TYR B 1 352 ? 3.076 16.328 -5.742 1 98 352 TYR B CA 1
ATOM 5516 C C . TYR B 1 352 ? 3.736 17.188 -4.672 1 98 352 TYR B C 1
ATOM 5518 O O . TYR B 1 352 ? 3.369 17.125 -3.496 1 98 352 TYR B O 1
ATOM 5526 N N . ALA B 1 353 ? 4.734 17.953 -5.02 1 98.25 353 ALA B N 1
ATOM 5527 C CA . ALA B 1 353 ? 5.367 18.906 -4.117 1 98.25 353 ALA B CA 1
ATOM 5528 C C . ALA B 1 353 ? 6.199 19.922 -4.895 1 98.25 353 ALA B C 1
ATOM 5530 O O . ALA B 1 353 ? 6.945 19.562 -5.805 1 98.25 353 ALA B O 1
ATOM 5531 N N . ASP B 1 354 ? 6.082 21.172 -4.57 1 97.69 354 ASP B N 1
ATOM 5532 C CA . ASP B 1 354 ? 6.773 22.234 -5.293 1 97.69 354 ASP B CA 1
ATOM 5533 C C . ASP B 1 354 ? 7.215 23.344 -4.344 1 97.69 354 ASP B C 1
ATOM 5535 O O . ASP B 1 354 ? 6.633 23.531 -3.271 1 97.69 354 ASP B O 1
ATOM 5539 N N . PRO B 1 355 ? 8.242 24.156 -4.57 1 97.38 355 PRO B N 1
ATOM 5540 C CA . PRO B 1 355 ? 9.086 24.094 -5.766 1 97.38 355 PRO B CA 1
ATOM 5541 C C . PRO B 1 355 ? 10.062 22.922 -5.734 1 97.38 355 PRO B C 1
ATOM 5543 O O . PRO B 1 355 ? 10.656 22.578 -6.758 1 97.38 355 PRO B O 1
ATOM 5546 N N . ILE B 1 356 ? 10.32 22.312 -4.566 1 96.19 356 ILE B N 1
ATOM 5547 C CA . ILE B 1 356 ? 11.109 21.094 -4.391 1 96.19 356 ILE B CA 1
ATOM 5548 C C . ILE B 1 356 ? 10.328 20.094 -3.553 1 96.19 356 ILE B C 1
ATOM 5550 O O . ILE B 1 356 ? 9.406 20.469 -2.822 1 96.19 356 ILE B O 1
ATOM 5554 N N . ASN B 1 357 ? 10.617 18.812 -3.748 1 96.44 357 ASN B N 1
ATOM 5555 C CA . ASN B 1 357 ? 9.914 17.844 -2.924 1 96.44 357 ASN B CA 1
ATOM 5556 C C . ASN B 1 357 ? 10.547 17.703 -1.542 1 96.44 357 ASN B C 1
ATOM 5558 O O . ASN B 1 357 ? 11.531 18.391 -1.239 1 96.44 357 ASN B O 1
ATOM 5562 N N . PHE B 1 358 ? 9.969 16.969 -0.64 1 97.69 358 PHE B N 1
ATOM 5563 C CA . PHE B 1 358 ? 10.398 16.906 0.751 1 97.69 358 PHE B CA 1
ATOM 5564 C C . PHE B 1 358 ? 11.812 16.328 0.854 1 97.69 358 PHE B C 1
ATOM 5566 O O . PHE B 1 358 ? 12.594 16.734 1.717 1 97.69 358 PHE B O 1
ATOM 5573 N N . ALA B 1 359 ? 12.117 15.391 -0.013 1 95.94 359 ALA B N 1
ATOM 5574 C CA . ALA B 1 359 ? 13.484 14.867 -0.023 1 95.94 359 ALA B CA 1
ATOM 5575 C C . ALA B 1 359 ? 14.484 15.961 -0.369 1 95.94 359 ALA B C 1
ATOM 5577 O O . ALA B 1 359 ? 15.539 16.078 0.264 1 95.94 359 ALA B O 1
ATOM 5578 N N . GLY B 1 360 ? 14.164 16.719 -1.353 1 94.56 360 GLY B N 1
ATOM 5579 C CA . GLY B 1 360 ? 15.008 17.844 -1.73 1 94.56 360 GLY B CA 1
ATOM 5580 C C . GLY B 1 360 ? 15.148 18.875 -0.631 1 94.56 360 GLY B C 1
ATOM 5581 O O . GLY B 1 360 ? 16.203 19.516 -0.497 1 94.56 360 GLY B O 1
ATOM 5582 N N . LEU B 1 361 ? 14.109 19.031 0.109 1 95.81 361 LEU B N 1
ATOM 5583 C CA . LEU B 1 361 ? 14.094 20.016 1.176 1 95.81 361 LEU B CA 1
ATOM 5584 C C . LEU B 1 361 ? 15.125 19.688 2.244 1 95.81 361 LEU B C 1
ATOM 5586 O O . LEU B 1 361 ? 15.648 20.594 2.906 1 95.81 361 LEU B O 1
ATOM 5590 N N . VAL B 1 362 ? 15.469 18.375 2.395 1 95.56 362 VAL B N 1
ATOM 5591 C CA . VAL B 1 362 ? 16.391 17.984 3.449 1 95.56 362 VAL B CA 1
ATOM 5592 C C . VAL B 1 362 ? 17.656 17.391 2.828 1 95.56 362 VAL B C 1
ATOM 5594 O O . VAL B 1 362 ? 18.5 16.828 3.535 1 95.56 362 VAL B O 1
ATOM 5597 N N . GLY B 1 363 ? 17.828 17.453 1.574 1 88.69 363 GLY B N 1
ATOM 5598 C CA . GLY B 1 363 ? 19.031 17.047 0.886 1 88.69 363 GLY B CA 1
ATOM 5599 C C . GLY B 1 363 ? 19.203 15.547 0.801 1 88.69 363 GLY B C 1
ATOM 5600 O O . GLY B 1 363 ? 20.312 15.031 0.81 1 88.69 363 GLY B O 1
ATOM 5601 N N . ILE B 1 364 ? 18.156 14.875 0.977 1 77.5 364 ILE B N 1
ATOM 5602 C CA . ILE B 1 364 ? 18.203 13.43 0.79 1 77.5 364 ILE B CA 1
ATOM 5603 C C . ILE B 1 364 ? 18.281 13.102 -0.7 1 77.5 364 ILE B C 1
ATOM 5605 O O . ILE B 1 364 ? 17.641 13.75 -1.522 1 77.5 364 ILE B O 1
ATOM 5609 N N . ALA B 1 365 ? 19.469 12.43 -1.018 1 61.5 365 ALA B N 1
ATOM 5610 C CA . ALA B 1 365 ? 19.625 12.023 -2.414 1 61.5 365 ALA B CA 1
ATOM 5611 C C . ALA B 1 365 ? 18.391 11.25 -2.889 1 61.5 365 ALA B C 1
ATOM 5613 O O . ALA B 1 365 ? 17.875 10.391 -2.174 1 61.5 365 ALA B O 1
ATOM 5614 N N . THR B 1 366 ? 17.656 11.875 -3.68 1 57 366 THR B N 1
ATOM 5615 C CA . THR B 1 366 ? 16.531 11.203 -4.324 1 57 366 THR B C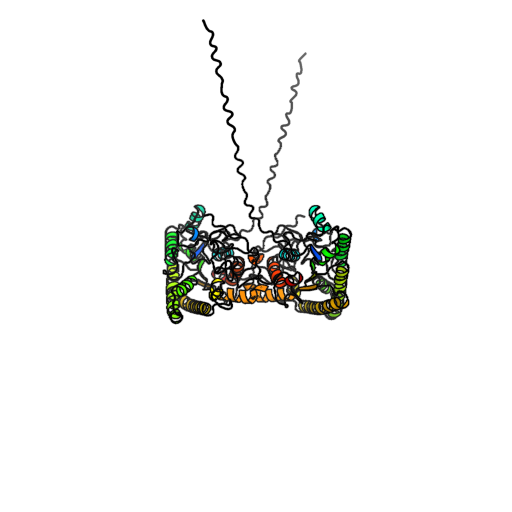A 1
ATOM 5616 C C . THR B 1 366 ? 17.016 10.008 -5.141 1 57 366 THR B C 1
ATOM 5618 O O . THR B 1 366 ? 16.219 9.172 -5.566 1 57 366 THR B O 1
ATOM 5621 N N . GLU B 1 367 ? 18.391 10.086 -5.387 1 50.09 367 GLU B N 1
ATOM 5622 C CA . GLU B 1 367 ? 18.875 8.938 -6.137 1 50.09 367 GLU B CA 1
ATOM 5623 C C . GLU B 1 367 ? 18.75 7.652 -5.316 1 50.09 367 GLU B C 1
ATOM 5625 O O . GLU B 1 367 ? 18.828 7.684 -4.09 1 50.09 367 GLU B O 1
ATOM 5630 N N . ILE B 1 368 ? 18.031 6.68 -5.707 1 49.03 368 ILE B N 1
ATOM 5631 C CA . ILE B 1 368 ? 17.781 5.379 -5.102 1 49.03 368 ILE B CA 1
ATOM 5632 C C . ILE B 1 368 ? 19 4.934 -4.301 1 49.03 368 ILE B C 1
ATOM 5634 O O . ILE B 1 368 ? 19.953 4.402 -4.867 1 49.03 368 ILE B O 1
ATOM 5638 N N . ASN B 1 369 ? 19.75 5.734 -3.533 1 44.09 369 ASN B N 1
ATOM 5639 C CA . ASN B 1 369 ? 20.797 5.211 -2.662 1 44.09 369 ASN B CA 1
ATOM 5640 C C . ASN B 1 369 ? 20.219 4.359 -1.537 1 44.09 369 ASN B C 1
ATOM 5642 O O . ASN B 1 369 ? 19.656 4.891 -0.572 1 44.09 369 ASN B O 1
ATOM 5646 N N . THR B 1 370 ? 19.688 3.26 -1.834 1 46.84 370 THR B N 1
ATOM 5647 C CA . THR B 1 370 ? 19.062 2.336 -0.9 1 46.84 370 THR B CA 1
ATOM 5648 C C . THR B 1 370 ? 20.062 1.865 0.155 1 46.84 370 THR B C 1
ATOM 5650 O O . THR B 1 370 ? 21.172 1.476 -0.174 1 46.84 370 THR B O 1
ATOM 5653 N N . THR B 1 371 ? 20.062 2.502 1.287 1 45.12 371 THR B N 1
ATOM 5654 C CA . THR B 1 371 ? 20.781 1.875 2.391 1 45.12 371 THR B CA 1
ATOM 5655 C C . THR B 1 371 ? 20.578 0.364 2.381 1 45.12 371 THR B C 1
ATOM 5657 O O . THR B 1 371 ? 19.438 -0.111 2.381 1 45.12 371 THR B O 1
ATOM 5660 N N . MET B 1 372 ? 21.609 -0.383 1.923 1 49.41 372 MET B N 1
ATOM 5661 C CA . MET B 1 372 ? 21.594 -1.841 1.846 1 49.41 372 MET B CA 1
ATOM 5662 C C . MET B 1 372 ? 22.062 -2.463 3.158 1 49.41 372 MET B C 1
ATOM 5664 O O . MET B 1 372 ? 22.953 -1.929 3.818 1 49.41 372 MET B O 1
ATOM 5668 N N . ALA B 1 373 ? 21.25 -3.33 3.795 1 49.03 373 ALA B N 1
ATOM 5669 C CA . ALA B 1 373 ? 21.734 -4.121 4.918 1 49.03 373 ALA B CA 1
ATOM 5670 C C . ALA B 1 373 ? 22.781 -5.133 4.453 1 49.03 373 ALA B C 1
ATOM 5672 O O . ALA B 1 373 ? 22.688 -5.672 3.35 1 49.03 373 ALA B O 1
ATOM 5673 N N . PRO B 1 374 ? 23.922 -5.184 5.453 1 48.53 374 PRO B N 1
ATOM 5674 C CA . PRO B 1 374 ? 24.953 -6.156 5.078 1 48.53 374 PRO B CA 1
ATOM 5675 C C . PRO B 1 374 ? 24.391 -7.559 4.859 1 48.53 374 PRO B C 1
ATOM 5677 O O . PRO B 1 374 ? 23.406 -7.941 5.504 1 48.53 374 PRO B O 1
ATOM 5680 N N . GLY B 1 375 ? 24.734 -8.242 3.807 1 47.78 375 GLY B N 1
ATOM 5681 C CA . GLY B 1 375 ? 24.359 -9.539 3.283 1 47.78 375 GLY B CA 1
ATOM 5682 C C . GLY B 1 375 ? 24.469 -10.656 4.309 1 47.78 375 GLY B C 1
ATOM 5683 O O . GLY B 1 375 ? 25.125 -10.484 5.34 1 47.78 375 GLY B O 1
ATOM 5684 N N . VAL B 1 376 ? 23.641 -11.664 4.234 1 40.47 376 VAL B N 1
ATOM 5685 C CA . VAL B 1 376 ? 23.688 -12.93 4.961 1 40.47 376 VAL B CA 1
ATOM 5686 C C . VAL B 1 376 ? 25.031 -13.617 4.703 1 40.47 376 VAL B C 1
ATOM 5688 O O . VAL B 1 376 ? 25.453 -13.773 3.555 1 40.47 376 VAL B O 1
ATOM 5691 N N . TYR B 1 377 ? 25.953 -13.367 5.582 1 34.28 377 TYR B N 1
ATOM 5692 C CA . TYR B 1 377 ? 27.125 -14.234 5.523 1 34.28 377 TYR B CA 1
ATOM 5693 C C . TYR B 1 377 ? 26.719 -15.695 5.492 1 34.28 377 TYR B C 1
ATOM 5695 O O . TYR B 1 377 ? 25.891 -16.141 6.301 1 34.28 377 TYR B O 1
ATOM 5703 N N . ALA B 1 378 ? 26.766 -16.375 4.27 1 29.91 378 ALA B N 1
ATOM 5704 C CA . ALA B 1 378 ? 26.703 -17.844 4.258 1 29.91 378 ALA B CA 1
ATOM 5705 C C . ALA B 1 378 ? 27.547 -18.422 5.379 1 29.91 378 ALA B C 1
ATOM 5707 O O . ALA B 1 378 ? 28.75 -18.141 5.48 1 29.91 378 ALA B O 1
ATOM 5708 N N . ALA B 1 379 ? 27.062 -18.719 6.578 1 25.64 379 ALA B N 1
ATOM 5709 C CA . ALA B 1 379 ? 27.828 -19.703 7.336 1 25.64 379 ALA B CA 1
ATOM 5710 C C . ALA B 1 379 ? 28.297 -20.844 6.434 1 25.64 379 ALA B C 1
ATOM 5712 O O . ALA B 1 379 ? 27.484 -21.531 5.809 1 25.64 379 ALA B O 1
ATOM 5713 N N . ILE B 1 380 ? 29.484 -20.844 5.859 1 21.42 380 ILE B N 1
ATOM 5714 C CA . ILE B 1 380 ? 30.109 -22.141 5.582 1 21.42 380 ILE B CA 1
ATOM 5715 C C . ILE B 1 380 ? 30 -23.031 6.812 1 21.42 380 ILE B C 1
ATOM 5717 O O . ILE B 1 380 ? 30.281 -22.594 7.93 1 21.42 380 ILE B O 1
#

Foldseek 3Di:
DDDCPPDPPPPPPPPPPPPPPPPPPPPPLPPVQFDFLAFEEEEEEALQQWQAQQVLFDPPFDFFDPVCCVPPVRTGHVANHDGLQALLLVVRRDPDRAAAPSDDDPVSLLCLLQLHHYHYLYGHQEALDQVTGDRTQHLVNSLVVVLVSLVRHPNDPCSLVNQQLYEYEYEHDLRLVVVCVVVVHDLVCLVVSLVVSLVSNLVSVVSSLVSRYAQYEYEADAQQQQFLQNLQPPPVLHGDVSSSVSSVVSRVVNVVVNVVCCVPPNVRHDYKYFYNHLLLVVCVVVVVVLQAQEERAAQKADDDSSAPGWGPDPPIHGHPPQLNYQHNYSGYGHPNNNNVLSCCQAQNPCSGMPPDGSCVSSVNPSPPPPPDRDDPPPPD/DDCPDPPPPPPPPPPPPPPPPPPPPPPPLPPVQFDFLAFEEEEEEALQQFQAQQVLFDPPFDFFDPVCCVPPVRTGHVANHDGLQALLLVVRRDPDRAAAPSDDDPVSLLCLLQLHHYHYLYGHQEALDQVTGDRTQHLVNSLVVVLVSLVRHPNDPCSLVNQQLYEYEYEHDLRLVVVCVVVVHDLVCLVVSLVVSLVSNLVSVVSSLVVRYAQYEYEADAQQQQFLQNQQPPPVLHGDVSSNVSSVVSRVVNVVVNVVCCVPPNVRHDYKYFYNHLLLVVCVVVVVVLQAQEERAAQKADDDSSAPGWGPDPPIHGHPPQLNYQHNYSGYGHPNNNNVLSCCQAQNPCSGMPPDGSCVSSVNPSPPPPPDRDDDDPPD

Radius of gyration: 31.8 Å; Cα contacts (8 Å, |Δi|>4): 1658; chains: 2; bounding box: 89×89×129 Å

Solvent-accessible surface area (backbone atoms only — not comparable to full-atom values): 38095 Å² total; per-residue (Å²): 138,82,81,79,77,77,81,80,77,78,78,76,78,75,76,74,75,74,75,73,72,72,71,73,71,68,75,65,74,71,66,80,72,66,68,46,76,40,50,22,36,40,35,40,30,11,39,70,42,11,56,25,30,27,63,72,43,57,84,68,20,57,60,26,48,69,62,24,2,62,76,63,75,40,50,20,14,55,19,38,24,59,42,49,45,37,52,52,30,42,76,42,27,37,94,54,57,41,44,19,61,76,66,59,45,75,67,52,44,51,32,36,31,46,57,28,55,35,29,19,46,10,11,32,49,10,10,49,46,75,80,25,48,51,61,39,47,24,47,68,52,29,53,50,53,48,53,54,48,58,74,64,42,59,44,67,100,35,45,67,59,48,44,34,54,14,40,35,38,40,33,46,40,60,43,38,53,52,46,42,56,73,70,65,59,54,80,84,49,43,65,62,50,42,51,52,40,44,54,46,41,50,50,54,51,48,52,44,40,73,74,36,49,24,28,38,41,34,40,44,36,39,49,58,9,51,24,20,37,46,10,56,84,35,92,83,55,45,61,31,61,69,52,31,50,50,29,51,53,39,45,54,51,39,54,54,51,48,54,52,44,32,70,73,75,33,76,75,51,43,60,20,43,25,27,42,25,50,46,50,54,50,29,64,76,41,21,36,64,40,22,27,76,37,67,60,38,20,37,17,9,24,68,62,52,20,18,70,34,60,50,66,37,79,77,12,29,32,43,75,66,53,62,28,21,38,22,25,22,22,74,31,49,12,30,53,38,37,58,14,47,53,41,19,28,35,67,38,59,61,75,22,6,32,93,35,20,54,26,59,70,65,65,43,72,78,60,85,72,68,66,62,41,86,36,64,74,68,80,123,139,83,84,78,77,79,79,78,77,79,77,77,78,77,78,76,76,74,76,73,73,74,73,74,72,68,74,65,74,69,65,80,71,66,68,46,74,39,51,23,36,40,35,40,29,10,38,68,42,11,57,25,28,27,62,73,43,58,84,70,20,58,61,27,48,66,63,24,2,62,76,63,74,41,50,20,13,55,20,37,24,58,42,50,48,38,53,51,31,42,74,42,27,38,94,55,57,41,44,18,60,77,67,58,44,76,66,53,44,50,33,37,33,46,58,29,55,33,30,20,46,10,10,31,50,11,10,49,46,75,81,25,48,52,61,39,45,26,45,67,50,30,52,50,52,47,53,55,50,58,75,64,41,58,46,69,101,35,45,66,59,47,44,33,54,15,40,32,39,39,35,45,41,60,41,38,54,52,47,43,57,74,70,65,60,53,80,84,48,44,67,62,51,41,49,50,39,44,54,46,41,50,51,54,52,48,54,44,39,74,73,36,49,24,26,38,39,33,41,45,33,39,49,57,9,51,25,19,37,44,10,56,84,35,91,83,55,45,62,31,61,67,52,31,50,51,30,51,53,40,45,54,49,39,55,54,51,48,53,52,44,31,71,72,76,32,75,77,52,43,60,21,42,26,27,44,26,51,46,50,54,51,31,65,76,40,20,37,63,40,23,28,77,37,68,61,35,20,37,17,9,24,68,63,50,20,18,70,33,60,51,68,36,80,76,12,27,31,44,76,65,56,63,29,20,38,21,25,22,23,74,29,49,11,31,52,39,38,58,15,47,54,40,20,27,35,69,36,61,61,73,22,6,31,92,34,20,56,27,60,68,63,66,45,74,80,59,86,72,66,66,60,42,86,36,64,73,66,79,124

pLDDT: mean 88.44, std 21.07, range [21.42, 98.94]

Nearest PDB structures (foldseek):
  8d90-assembly2_B  TM=7.286E-01  e=8.035E-13  Pseudomonas aeruginosa PAO1
  6jl2-assembly2_B  TM=7.170E-01  e=9.570E-13  Vibrio vulnificus
  8a26-assembly1_A  TM=7.326E-01  e=7.797E-12  Legionella pneumophila str. Corby
  8h0c-assembly1_A  TM=7.003E-01  e=3.157E-11  Vibrio alginolyticus
  6jl0-assembly1_A  TM=6.940E-01  e=1.012E-10  Vibrio vulnificus

Sequence (760 aa):
MGTNDRAAISLVFLFLVCMASRSSCSLGSSEVQRRSVVPSIYVFGDSLVDVGNNNFLPPPAPRALSPYGIDSSLTGRFTNGYNLADLVARRLGFTKSPPAYLSLTPSSKLDLLTCRVGASYASGGSGILNTTGNGTLTMQKQIMLFSKTKARMWCGRKLNYMISKSFFLISAGGNDFSAFSEMGMSPQDAPAYISSMVSTYVEHINALYTLGARRLGILDVPAIGCTPGSRVPMANGGCNDAANSMAQNFNKLLRVEVAKAVETSMPDMKYSIASTYNFLTDLMDNHLVAGIRVIERACCGSGKLNAAVMCSRPNTTYCLDRNDYMFWDMLHPTQATYERGVVAIFYGPQEYADPINFAGLVGIATEINTTMAPGVYAAIMGTNDRAAISLVFLFLVCMASRSSCSLGSSEVQRRSVVPSIYVFGDSLVDVGNNNFLPPPAPRALSPYGIDSSLTGRFTNGYNLADLVARRLGFTKSPPAYLSLTPSSKLDLLTCRVGASYASGGSGILNTTGNGTLTMQKQIMLFSKTKARMWCGRKLNYMISKSFFLISAGGNDFSAFSEMGMSPQDAPAYISSMVSTYVEHINALYTLGARRLGILDVPAIGCTPGSRVPMANGGCNDAANSMAQNFNKLLRVEVAKAVETSMPDMKYSIASTYNFLTDLMDNHLVAGIRVIERACCGSGKLNAAVMCSRPNTTYCLDRNDYMFWDMLHPTQATYERGVVAIFYGPQEYADPINFAGLVGIATEINTTMAPGVYAAI

Secondary structure (DSSP, 8-state):
---------------------------------PPPSSSEEEEEESTTT-SSGGGGSPTTS----TTTTTTTT-TTSSSSS--HHHHHHHHTT-SSPPPBGGG--HHHHHHHHTT-EEEE---TT--SSTTSSSSS--HHHHHHHHHHHHHH---GGGHHHHHHHSEEEEE-SHHHHHHHHHTT--GGGHHHHHHHHHHHHHHHHHHHHHTT--EEEEE----GGGSHHHHTTSTTS---HHHHHHHHHHHHHHHHHHHHHHHHH-TT-EEEEE-HHHHHHHHHHTTTTTT--EEEEESEEBSGGG-SB-TTSTT-EEES-GGGEEESSSSPBPHHHHHHHHHHHHHS-TTTEESS-HHHHHT---S----EEPP-----/---------------------------------PPPSSSEEEEEESTTT-SSGGGGSPTTS----TTTTTTTT-TTSSSSS--HHHHHHHHTT-SSPPPBGGG--HHHHHHHHTT-EEEE---TT--SSTTSSSSS--HHHHHHHHHHHHHH---GGGHHHHHHHSEEEEE-SHHHHHHHHHTT--GGGHHHHHHHHHHHHHHHHHHHHHTT--EEEEE----GGGSHHHHTTSTTS---HHHHHHHHHHHHHHHHHHHHHHHHH-TT-EEEEE-HHHHHHHHHHTTTTTT--EEEEESEEBSGGG-SB-TTSTT-EEES-GGGEEESSSSPBPHHHHHHHHHHHHHS-TTTEESS-HHHHHT---S----EEPP-----

Organism: Sorghum bicolor (NCBI:txid4558)